Protein AF-A0A8J7DK68-F1 (afdb_monomer_lite)

Structure (mmCIF, N/CA/C/O backbone):
data_AF-A0A8J7DK68-F1
#
_entry.id   AF-A0A8J7DK68-F1
#
loop_
_atom_site.group_PDB
_atom_site.id
_atom_site.type_symbol
_atom_site.label_atom_id
_atom_site.label_alt_id
_atom_site.label_comp_id
_atom_site.label_asym_id
_atom_site.label_entity_id
_atom_site.label_seq_id
_atom_site.pdbx_PDB_ins_code
_atom_site.Cartn_x
_atom_site.Cartn_y
_atom_site.Cartn_z
_atom_site.occupancy
_atom_site.B_iso_or_equiv
_atom_site.auth_seq_id
_atom_site.auth_comp_id
_atom_site.auth_asym_id
_atom_site.auth_atom_id
_atom_site.pdbx_PDB_model_num
ATOM 1 N N . PRO A 1 1 ? -19.164 -8.210 -14.144 1.00 43.59 1 PRO A N 1
ATOM 2 C CA . PRO A 1 1 ? -18.831 -8.277 -15.588 1.00 43.59 1 PRO A CA 1
ATOM 3 C C . PRO A 1 1 ? -17.463 -7.632 -15.831 1.00 43.59 1 PRO A C 1
ATOM 5 O O . PRO A 1 1 ? -17.316 -6.435 -15.614 1.00 43.59 1 PRO A O 1
ATOM 8 N N . SER A 1 2 ? -16.445 -8.424 -16.171 1.00 49.12 2 SER A N 1
ATOM 9 C CA . SER A 1 2 ? -15.115 -7.897 -16.491 1.00 49.12 2 SER A CA 1
ATOM 10 C C . SER A 1 2 ? -15.199 -7.080 -17.779 1.00 49.12 2 SER A C 1
ATOM 12 O O . SER A 1 2 ? -15.399 -7.657 -18.850 1.00 49.12 2 SER A O 1
ATOM 14 N N . SER A 1 3 ? -15.079 -5.757 -17.671 1.00 56.91 3 SER A N 1
ATOM 15 C CA . SER A 1 3 ? -14.894 -4.896 -18.838 1.00 56.91 3 SER A CA 1
ATOM 16 C C . SER A 1 3 ? -13.635 -5.360 -19.582 1.00 56.91 3 SER A C 1
ATOM 18 O O . SER A 1 3 ? -12.598 -5.571 -18.939 1.00 56.91 3 SER A O 1
ATOM 20 N N . PRO A 1 4 ? -13.705 -5.627 -20.893 1.00 81.88 4 PRO A N 1
ATOM 21 C CA . PRO A 1 4 ? -12.584 -6.214 -21.603 1.00 81.88 4 PRO A CA 1
ATOM 22 C C . PRO A 1 4 ? -11.456 -5.185 -21.754 1.00 81.88 4 PRO A C 1
ATOM 24 O O . PRO A 1 4 ? -11.613 -4.162 -22.416 1.00 81.88 4 PRO A O 1
ATOM 27 N N . ALA A 1 5 ? -10.302 -5.473 -21.152 1.00 89.19 5 ALA A N 1
ATOM 28 C CA . ALA A 1 5 ? -9.074 -4.705 -21.326 1.00 89.19 5 ALA A CA 1
ATOM 29 C C . ALA A 1 5 ? -8.151 -5.407 -22.329 1.00 89.19 5 ALA A C 1
ATOM 31 O O . ALA A 1 5 ? -7.953 -6.622 -22.260 1.00 89.19 5 ALA A O 1
ATOM 32 N N . TYR A 1 6 ? -7.553 -4.643 -23.241 1.00 93.31 6 TYR A N 1
ATOM 33 C CA . TYR A 1 6 ? -6.714 -5.185 -24.311 1.00 93.31 6 TYR A CA 1
ATOM 34 C C . TYR A 1 6 ? -5.300 -4.628 -24.215 1.00 93.31 6 TYR A C 1
ATOM 36 O O . TYR A 1 6 ? -5.113 -3.415 -24.182 1.00 93.31 6 TYR A O 1
ATOM 44 N N . TRP A 1 7 ? -4.289 -5.492 -24.206 1.00 95.75 7 TRP A N 1
ATOM 45 C CA . TRP A 1 7 ? -2.916 -5.038 -24.406 1.00 95.75 7 TRP A CA 1
ATOM 46 C C . TRP A 1 7 ? -2.689 -4.750 -25.891 1.00 95.75 7 TRP A C 1
ATOM 48 O O . TRP A 1 7 ? -2.901 -5.624 -26.730 1.00 95.75 7 TRP A O 1
ATOM 58 N N . LEU A 1 8 ? -2.239 -3.539 -26.206 1.00 96.06 8 LEU A N 1
ATOM 59 C CA . LEU A 1 8 ? -1.825 -3.131 -27.542 1.00 96.06 8 LEU A CA 1
ATOM 60 C C . LEU A 1 8 ? -0.312 -2.911 -27.535 1.00 96.06 8 LEU A C 1
ATOM 62 O O . LEU A 1 8 ? 0.206 -2.166 -26.702 1.00 96.06 8 LEU A O 1
ATOM 66 N N . ASP A 1 9 ? 0.402 -3.547 -28.459 1.00 97.12 9 ASP A N 1
ATOM 67 C CA . ASP A 1 9 ? 1.822 -3.270 -28.668 1.00 97.12 9 ASP A CA 1
ATOM 68 C C . ASP A 1 9 ? 2.049 -1.875 -29.281 1.00 97.12 9 ASP A C 1
ATOM 70 O O . ASP A 1 9 ? 1.112 -1.114 -29.531 1.00 97.12 9 ASP A O 1
ATOM 74 N N . LYS A 1 10 ? 3.316 -1.517 -29.507 1.00 96.31 10 LYS A N 1
ATOM 75 C CA . LYS A 1 10 ? 3.713 -0.208 -30.034 1.00 96.31 10 LYS A CA 1
ATOM 76 C C . LYS A 1 10 ? 3.067 0.135 -31.377 1.00 96.31 10 LYS A C 1
ATOM 78 O O . LYS A 1 10 ? 2.729 1.300 -31.592 1.00 96.31 10 LYS A O 1
ATOM 83 N N . GLU A 1 11 ? 2.941 -0.820 -32.292 1.00 95.81 11 GLU A N 1
ATOM 84 C CA . GLU A 1 11 ? 2.366 -0.554 -33.612 1.00 95.81 11 GLU A CA 1
ATOM 85 C C . GLU A 1 11 ? 0.854 -0.392 -33.493 1.00 95.81 11 GLU A C 1
ATOM 87 O O . GLU A 1 11 ? 0.305 0.620 -33.939 1.00 95.81 11 GLU A O 1
ATOM 92 N N . ALA A 1 12 ? 0.200 -1.326 -32.801 1.00 96.00 12 ALA A N 1
ATOM 93 C CA . ALA A 1 12 ? -1.235 -1.302 -32.577 1.00 96.00 12 ALA A CA 1
ATOM 94 C C . ALA A 1 12 ? -1.668 -0.032 -31.833 1.00 96.00 12 ALA A C 1
ATOM 96 O O . ALA A 1 12 ? -2.555 0.683 -32.295 1.00 96.00 12 ALA A O 1
ATOM 97 N N . ILE A 1 13 ? -1.019 0.328 -30.721 1.00 94.62 13 ILE A N 1
ATOM 98 C CA . ILE A 1 13 ? -1.431 1.504 -29.945 1.00 94.62 13 ILE A CA 1
ATOM 99 C C . ILE A 1 13 ? -1.254 2.812 -30.727 1.00 94.62 13 ILE A C 1
ATOM 101 O O . ILE A 1 13 ? -2.081 3.711 -30.588 1.00 94.62 13 ILE A O 1
ATOM 105 N N . ASN A 1 14 ? -0.242 2.909 -31.598 1.00 92.62 14 ASN A N 1
ATOM 106 C CA . ASN A 1 14 ? -0.048 4.079 -32.460 1.00 92.62 14 ASN A CA 1
ATOM 107 C C . ASN A 1 14 ? -1.106 4.185 -33.566 1.00 92.62 14 ASN A C 1
ATOM 109 O O . ASN A 1 14 ? -1.452 5.298 -33.959 1.00 92.62 14 ASN A O 1
ATOM 113 N N . GLN A 1 15 ? -1.650 3.063 -34.050 1.00 92.06 15 GLN A N 1
ATOM 114 C CA . GLN A 1 15 ? -2.803 3.086 -34.959 1.00 92.06 15 GLN A CA 1
ATOM 115 C C . GLN A 1 15 ? -4.057 3.606 -34.250 1.00 92.06 15 GLN A C 1
ATOM 117 O O . GLN A 1 15 ? -4.839 4.355 -34.833 1.00 92.06 15 GLN A O 1
ATOM 122 N N . TYR A 1 16 ? -4.236 3.248 -32.976 1.00 90.25 16 TYR A N 1
ATOM 123 C CA . TYR A 1 16 ? -5.342 3.756 -32.173 1.00 90.25 16 TYR A CA 1
ATOM 124 C C . TYR A 1 16 ? -5.161 5.241 -31.858 1.00 90.25 16 TYR A C 1
ATOM 126 O O . TYR A 1 16 ? -6.095 6.023 -32.051 1.00 90.25 16 TYR A O 1
ATOM 134 N N . GLN A 1 17 ? -4.002 5.636 -31.342 1.00 92.75 17 GLN A N 1
ATOM 135 C CA . GLN A 1 17 ? -3.684 7.009 -30.974 1.00 92.75 17 GLN A CA 1
ATOM 136 C C . GLN A 1 17 ? -2.308 7.380 -31.539 1.00 92.75 17 GLN A C 1
ATOM 138 O O . GLN A 1 17 ? -1.290 7.041 -30.937 1.00 92.75 17 GLN A O 1
ATOM 143 N N . PRO A 1 18 ? -2.250 8.101 -32.668 1.00 92.00 18 PRO A N 1
ATOM 144 C CA . PRO A 1 18 ? -0.983 8.537 -33.234 1.00 92.00 18 PRO A CA 1
ATOM 145 C C . PRO A 1 18 ? -0.343 9.647 -32.392 1.00 92.00 18 PRO A C 1
ATOM 147 O O . PRO A 1 18 ? -1.011 10.340 -31.619 1.00 92.00 18 PRO A O 1
ATOM 150 N N . GLY A 1 19 ? 0.962 9.848 -32.584 1.00 92.00 19 GLY A N 1
ATOM 151 C CA . GLY A 1 19 ? 1.720 10.944 -31.969 1.00 92.00 19 GLY A CA 1
ATOM 152 C C . GLY A 1 19 ? 2.238 10.663 -30.557 1.00 92.00 19 GLY A C 1
ATOM 153 O O . GLY A 1 19 ? 2.741 11.585 -29.915 1.00 92.00 19 GLY A O 1
ATOM 154 N N . LEU A 1 20 ? 2.137 9.418 -30.083 1.00 95.56 20 LEU A N 1
ATOM 155 C CA . LEU A 1 20 ? 2.734 8.983 -28.821 1.00 95.56 20 LEU A CA 1
ATOM 156 C C . LEU A 1 20 ? 4.267 9.071 -28.871 1.00 95.56 20 LEU A C 1
ATOM 158 O O . LEU A 1 20 ? 4.888 9.001 -29.934 1.00 95.56 20 LEU A O 1
ATOM 162 N N . GLY A 1 21 ? 4.884 9.241 -27.703 1.00 95.56 21 GLY A N 1
ATOM 163 C CA . GLY A 1 21 ? 6.336 9.322 -27.563 1.00 95.56 21 GLY A CA 1
ATOM 164 C C . GLY A 1 21 ? 7.064 8.068 -28.050 1.00 95.56 21 GLY A C 1
ATOM 165 O O . GLY A 1 21 ? 6.555 6.954 -27.960 1.00 95.56 21 GLY A O 1
ATOM 166 N N . ALA A 1 22 ? 8.301 8.236 -28.524 1.00 94.44 22 ALA A N 1
ATOM 167 C CA . ALA A 1 22 ? 9.099 7.142 -29.088 1.00 94.44 22 ALA A CA 1
ATOM 168 C C . ALA A 1 22 ? 9.368 5.993 -28.094 1.00 94.44 22 ALA A C 1
ATOM 170 O O . ALA A 1 22 ? 9.561 4.847 -28.508 1.00 94.44 22 ALA A O 1
ATOM 171 N N . GLU A 1 23 ? 9.362 6.305 -26.799 1.00 94.38 23 GLU A N 1
ATOM 172 C CA . GLU A 1 23 ? 9.583 5.361 -25.702 1.00 94.38 23 GLU A CA 1
ATOM 173 C C . GLU A 1 23 ? 8.332 4.564 -25.316 1.00 94.38 23 GLU A C 1
ATOM 175 O O . GLU A 1 23 ? 8.422 3.617 -24.537 1.00 94.38 23 GLU A O 1
ATOM 180 N N . VAL A 1 24 ? 7.162 4.910 -25.861 1.00 95.50 24 VAL A N 1
ATOM 181 C CA . VAL A 1 24 ? 5.949 4.117 -25.662 1.00 95.50 24 VAL A CA 1
ATOM 182 C C . VAL A 1 24 ? 6.103 2.800 -26.423 1.00 95.50 24 VAL A C 1
ATOM 184 O O . VAL A 1 24 ? 6.187 2.779 -27.652 1.00 95.50 24 VAL A O 1
ATOM 187 N N . VAL A 1 25 ? 6.165 1.694 -25.678 1.00 95.88 25 VAL A N 1
ATOM 188 C CA . VAL A 1 25 ? 6.327 0.326 -26.213 1.00 95.88 25 VAL A CA 1
ATOM 189 C C . VAL A 1 25 ? 5.003 -0.427 -26.384 1.00 95.88 25 VAL A C 1
ATOM 191 O O . VAL A 1 25 ? 4.981 -1.508 -26.965 1.00 95.88 25 VAL A O 1
ATOM 194 N N . GLY A 1 26 ? 3.912 0.132 -25.866 1.00 96.06 26 GLY A N 1
ATOM 195 C CA . GLY A 1 26 ? 2.577 -0.460 -25.838 1.00 96.06 26 GLY A CA 1
ATOM 196 C C . GLY A 1 26 ? 1.740 0.147 -24.712 1.00 96.06 26 GLY A C 1
ATOM 197 O O . GLY A 1 26 ? 2.215 1.028 -23.988 1.00 96.06 26 GLY A O 1
ATOM 198 N N . GLY A 1 27 ? 0.508 -0.320 -24.549 1.00 95.12 27 GLY A N 1
ATOM 199 C CA . GLY A 1 27 ? -0.370 0.114 -23.467 1.00 95.12 27 GLY A CA 1
ATOM 200 C C . GLY A 1 27 ? -1.660 -0.693 -23.375 1.00 95.12 27 GLY A C 1
ATOM 201 O O . GLY A 1 27 ? -2.063 -1.374 -24.316 1.00 95.12 27 GLY A O 1
ATOM 202 N N . TRP A 1 28 ? -2.306 -0.605 -22.214 1.00 95.69 28 TRP A N 1
ATOM 203 C CA . TRP A 1 28 ? -3.619 -1.196 -21.984 1.00 95.69 28 TRP A CA 1
ATOM 204 C C . TRP A 1 28 ? -4.718 -0.274 -22.502 1.00 95.69 28 TRP A C 1
ATOM 206 O O . TRP A 1 28 ? -4.750 0.917 -22.193 1.00 95.69 28 TRP A O 1
ATOM 216 N N . TRP A 1 29 ? -5.616 -0.848 -23.288 1.00 93.00 29 TRP A N 1
ATOM 217 C CA . TRP A 1 29 ? -6.762 -0.197 -23.887 1.00 93.00 29 TRP A CA 1
ATOM 218 C C . TRP A 1 29 ? -8.044 -0.627 -23.171 1.00 93.00 29 TRP A C 1
ATOM 220 O O . TRP A 1 29 ? -8.373 -1.815 -23.147 1.00 93.00 29 TRP A O 1
ATOM 230 N N . TYR A 1 30 ? -8.763 0.356 -22.626 1.00 92.94 30 TYR A N 1
ATOM 231 C CA . TYR A 1 30 ? -10.041 0.194 -21.933 1.00 92.94 30 TYR A CA 1
ATOM 232 C C . TYR A 1 30 ? -11.127 0.897 -22.764 1.00 92.94 30 TYR A C 1
ATOM 234 O O . TYR A 1 30 ? -11.250 2.119 -22.696 1.00 92.94 30 TYR A O 1
ATOM 242 N N . PRO A 1 31 ? -11.870 0.175 -23.622 1.00 89.62 31 PRO A N 1
ATOM 243 C CA . PRO A 1 31 ? -12.812 0.792 -24.558 1.00 89.62 31 PRO A CA 1
ATOM 244 C C . PRO A 1 31 ? -14.051 1.391 -23.891 1.00 89.62 31 PRO A C 1
ATOM 246 O O . PRO A 1 31 ? -14.680 2.266 -24.479 1.00 89.62 31 PRO A O 1
ATOM 249 N N . GLU A 1 32 ? -14.412 0.903 -22.705 1.00 90.69 32 GLU A N 1
ATOM 250 C CA . GLU A 1 32 ? -15.593 1.351 -21.961 1.00 90.69 32 GLU A CA 1
ATOM 251 C C . GLU A 1 32 ? -15.288 2.528 -21.023 1.00 90.69 32 GLU A C 1
ATOM 253 O O . GLU A 1 32 ? -16.213 3.159 -20.510 1.00 90.69 32 GLU A O 1
ATOM 258 N N . ASP A 1 33 ? -14.008 2.858 -20.829 1.00 90.06 33 ASP A N 1
ATOM 259 C CA . ASP A 1 33 ? -13.609 3.985 -19.996 1.00 90.06 33 ASP A CA 1
ATOM 260 C C . ASP A 1 33 ? -14.041 5.308 -20.633 1.00 90.06 33 ASP A C 1
ATOM 262 O O . ASP A 1 33 ? -13.829 5.585 -21.819 1.00 90.06 33 ASP A O 1
ATOM 266 N N . ALA A 1 34 ? -14.607 6.171 -19.796 1.00 89.38 34 ALA A N 1
ATOM 267 C CA . ALA A 1 34 ? -15.090 7.479 -20.192 1.00 89.38 34 ALA A CA 1
ATOM 268 C C . ALA A 1 34 ? -14.636 8.558 -19.205 1.00 89.38 34 ALA A C 1
ATOM 270 O O . ALA A 1 34 ? -14.117 8.298 -18.122 1.00 89.38 34 ALA A O 1
ATOM 271 N N . GLN A 1 35 ? -14.858 9.808 -19.594 1.00 91.25 35 GLN A N 1
ATOM 272 C CA . GLN A 1 35 ? -14.612 10.974 -18.757 1.00 91.25 35 GLN A CA 1
ATOM 273 C C . GLN A 1 35 ? -15.786 11.938 -18.829 1.00 91.25 35 GLN A C 1
ATOM 275 O O . GLN A 1 35 ? -16.488 12.026 -19.837 1.00 91.25 35 GLN A O 1
ATOM 280 N N . VAL A 1 36 ? -15.912 12.735 -17.777 1.00 92.88 36 VAL A N 1
ATOM 281 C CA . VAL A 1 36 ? -16.790 13.901 -17.723 1.00 92.88 36 VAL A CA 1
ATOM 282 C C . VAL A 1 36 ? -15.957 15.157 -17.499 1.00 92.88 36 VAL A C 1
ATOM 284 O O . VAL A 1 36 ? -14.858 15.110 -16.931 1.00 92.88 36 VAL A O 1
ATOM 287 N N . ASP A 1 37 ? -16.459 16.296 -17.964 1.00 92.94 37 ASP A N 1
ATOM 288 C CA . ASP A 1 37 ? -15.932 17.585 -17.531 1.00 92.94 37 ASP A CA 1
ATOM 289 C C . ASP A 1 37 ? -16.456 17.870 -16.126 1.00 92.94 37 ASP A C 1
ATOM 291 O O . ASP A 1 37 ? -17.641 18.110 -15.926 1.00 92.94 37 ASP A O 1
ATOM 295 N N . ASN A 1 38 ? -15.566 17.799 -15.141 1.00 91.75 38 ASN A N 1
ATOM 296 C CA . ASN A 1 38 ? -15.911 17.962 -13.739 1.00 91.75 38 ASN A CA 1
ATOM 297 C C . ASN A 1 38 ? -16.289 19.409 -13.386 1.00 91.75 38 ASN A C 1
ATOM 299 O O . ASN A 1 38 ? -17.126 19.596 -12.507 1.00 91.75 38 ASN A O 1
ATOM 303 N N . LYS A 1 39 ? -15.714 20.419 -14.063 1.00 90.50 39 LYS A N 1
ATOM 304 C CA . LYS A 1 39 ? -16.086 21.828 -13.848 1.00 90.50 39 LYS A CA 1
ATOM 305 C C . LYS A 1 39 ? -17.508 22.058 -14.372 1.00 90.50 39 LYS A C 1
ATOM 307 O O . LYS A 1 39 ? -18.342 22.593 -13.646 1.00 90.50 39 LYS A O 1
ATOM 312 N N . ALA A 1 40 ? -17.803 21.576 -15.581 1.00 93.56 40 ALA A N 1
ATOM 313 C CA . ALA A 1 40 ? -19.145 21.676 -16.159 1.00 93.56 40 ALA A CA 1
ATOM 314 C C . ALA A 1 40 ? -20.181 20.845 -15.380 1.00 93.56 40 ALA A C 1
ATOM 316 O O . ALA A 1 40 ? -21.282 21.322 -15.124 1.00 93.56 40 ALA A O 1
ATOM 317 N N . LEU A 1 41 ? -19.825 19.628 -14.951 1.00 94.94 41 LEU A N 1
ATOM 318 C CA . LEU A 1 41 ? -20.700 18.780 -14.138 1.00 94.94 41 LEU A CA 1
ATOM 319 C C . LEU A 1 41 ? -21.095 19.475 -12.830 1.00 94.94 41 LEU A C 1
ATOM 321 O O . LEU A 1 41 ? -22.272 19.486 -12.491 1.00 94.94 41 LEU A O 1
ATOM 325 N N . ALA A 1 42 ? -20.140 20.082 -12.118 1.00 93.69 42 ALA A N 1
ATOM 326 C CA . ALA A 1 42 ? -20.427 20.800 -10.877 1.00 93.69 42 ALA A CA 1
ATOM 327 C C . ALA A 1 42 ? -21.377 21.989 -11.099 1.00 93.69 42 ALA A C 1
ATOM 329 O O . ALA A 1 42 ? -22.319 22.165 -10.331 1.00 93.69 42 ALA A O 1
ATOM 330 N N . GLN A 1 43 ? -21.176 22.763 -12.171 1.00 95.00 43 GLN A N 1
ATOM 331 C CA . GLN A 1 43 ? -22.069 23.870 -12.538 1.00 95.00 43 GLN A CA 1
ATOM 332 C C . GLN A 1 43 ? -23.487 23.382 -12.850 1.00 95.00 43 GLN A C 1
ATOM 334 O O . GLN A 1 43 ? -24.458 23.949 -12.360 1.00 95.00 43 GLN A O 1
ATOM 339 N N . VAL A 1 44 ? -23.617 22.300 -13.622 1.00 96.00 44 VAL A N 1
ATOM 340 C CA . VAL A 1 44 ? -24.926 21.721 -13.952 1.00 96.00 44 VAL A CA 1
ATOM 341 C C . VAL A 1 44 ? -25.623 21.184 -12.704 1.00 96.00 44 VAL A C 1
ATOM 343 O O . VAL A 1 44 ? -26.820 21.403 -12.548 1.00 96.00 44 VAL A O 1
ATOM 346 N N . LEU A 1 45 ? -24.896 20.523 -11.798 1.00 95.69 45 LEU A N 1
ATOM 347 C CA . LEU A 1 45 ? -25.455 20.045 -10.530 1.00 95.69 45 LEU A CA 1
ATOM 348 C C . LEU A 1 45 ? -25.930 21.200 -9.641 1.00 95.69 45 LEU A C 1
ATOM 350 O O . LEU A 1 45 ? -26.993 21.087 -9.038 1.00 95.69 45 LEU A O 1
ATOM 354 N N . TRP A 1 46 ? -25.188 22.311 -9.603 1.00 95.00 46 TRP A N 1
ATOM 355 C CA . TRP A 1 46 ? -25.591 23.528 -8.894 1.00 95.00 46 TRP A CA 1
ATOM 356 C C . TRP A 1 46 ? -26.922 24.064 -9.430 1.00 95.00 46 TRP A C 1
ATOM 358 O O . TRP A 1 46 ? -27.897 24.164 -8.688 1.00 95.00 46 TRP A O 1
ATOM 368 N N . THR A 1 47 ? -27.001 24.314 -10.740 1.00 96.44 47 THR A N 1
ATOM 369 C CA . THR A 1 47 ? -28.226 24.812 -11.383 1.00 96.44 47 THR A CA 1
ATOM 370 C C . THR A 1 47 ? -29.396 23.839 -11.232 1.00 96.44 47 THR A C 1
ATOM 372 O O . THR A 1 47 ? -30.528 24.260 -10.999 1.00 96.44 47 THR A O 1
ATOM 375 N N . ALA A 1 48 ? -29.148 22.531 -11.342 1.00 97.25 48 ALA A N 1
ATOM 376 C CA . ALA A 1 48 ? -30.181 21.519 -11.157 1.00 97.25 48 ALA A CA 1
ATOM 377 C C . ALA A 1 48 ? -30.738 21.540 -9.726 1.00 97.25 48 ALA A C 1
ATOM 379 O O . ALA A 1 48 ? -31.957 21.510 -9.559 1.00 97.25 48 ALA A O 1
ATOM 380 N N . ALA A 1 49 ? -29.874 21.652 -8.712 1.00 96.62 49 ALA A N 1
ATOM 381 C CA . ALA A 1 49 ? -30.284 21.742 -7.314 1.00 96.62 49 ALA A CA 1
ATOM 382 C C . ALA A 1 49 ? -31.140 22.995 -7.046 1.00 96.62 49 ALA A C 1
ATOM 384 O O . ALA A 1 49 ? -32.212 22.886 -6.449 1.00 96.62 49 ALA A O 1
ATOM 385 N N . GLU A 1 50 ? -30.740 24.163 -7.555 1.00 96.56 50 GLU A N 1
ATOM 386 C CA . GLU A 1 50 ? -31.542 25.395 -7.443 1.00 96.56 50 GLU A CA 1
ATOM 387 C C . GLU A 1 50 ? -32.907 25.251 -8.127 1.00 96.56 50 GLU A C 1
ATOM 389 O O . GLU A 1 50 ? -33.927 25.663 -7.576 1.00 96.56 50 GLU A O 1
ATOM 394 N N . SER A 1 51 ? -32.953 24.615 -9.304 1.00 97.62 51 SER A N 1
ATOM 395 C CA . SER A 1 51 ? -34.195 24.450 -10.073 1.00 97.62 51 SER A CA 1
ATOM 396 C C . SER A 1 51 ? -35.257 23.602 -9.364 1.00 97.62 51 SER A C 1
ATOM 398 O O . SER A 1 51 ? -36.447 23.760 -9.638 1.00 97.62 51 SER A O 1
ATOM 400 N N . ILE A 1 52 ? -34.839 22.736 -8.435 1.00 97.50 52 ILE A N 1
ATOM 401 C CA . ILE A 1 52 ? -35.730 21.920 -7.599 1.00 97.50 52 ILE A CA 1
ATOM 402 C C . ILE A 1 52 ? -35.931 22.513 -6.193 1.00 97.50 52 ILE A C 1
ATOM 404 O O . ILE A 1 52 ? -36.524 21.864 -5.333 1.00 97.50 52 ILE A O 1
ATOM 408 N N . GLY A 1 53 ? -35.466 23.745 -5.958 1.00 97.31 53 GLY A N 1
ATOM 409 C CA . GLY A 1 53 ? -35.699 24.496 -4.724 1.00 97.31 53 GLY A CA 1
ATOM 410 C C . GLY A 1 53 ? -34.675 24.273 -3.609 1.00 97.31 53 GLY A C 1
ATOM 411 O O . GLY A 1 53 ? -34.961 24.621 -2.463 1.00 97.31 53 GLY A O 1
ATOM 412 N N . VAL A 1 54 ? -33.496 23.709 -3.897 1.00 97.38 54 VAL A N 1
ATOM 413 C CA . VAL A 1 54 ? -32.404 23.637 -2.912 1.00 97.38 54 VAL A CA 1
ATOM 414 C C . VAL A 1 54 ? -31.802 25.030 -2.719 1.00 97.38 54 VAL A C 1
ATOM 416 O O . VAL A 1 54 ? -31.348 25.657 -3.673 1.00 97.38 54 VAL A O 1
ATOM 419 N N . GLU A 1 55 ? -31.768 25.506 -1.473 1.00 96.25 55 GLU A N 1
ATOM 420 C CA . GLU A 1 55 ? -31.096 26.756 -1.110 1.00 96.25 55 GLU A CA 1
ATOM 421 C C . GLU A 1 55 ? -29.579 26.525 -1.023 1.00 96.25 55 GLU A C 1
ATOM 423 O O . GLU A 1 55 ? -29.094 25.838 -0.121 1.00 96.25 55 GLU A O 1
ATOM 428 N N . LEU A 1 56 ? -28.824 27.106 -1.955 1.00 94.88 56 LEU A N 1
ATOM 429 C CA . LEU A 1 56 ? -27.363 27.054 -1.967 1.00 94.88 56 LEU A CA 1
ATOM 430 C C . LEU A 1 56 ? -26.793 28.347 -1.374 1.00 94.88 56 LEU A C 1
ATOM 432 O O . LEU A 1 56 ? -27.197 29.443 -1.755 1.00 94.88 56 LEU A O 1
ATOM 436 N N . LYS A 1 57 ? -25.866 28.218 -0.418 1.00 94.19 57 LYS A N 1
ATOM 437 C CA . LYS A 1 57 ? -25.249 29.349 0.295 1.00 94.19 57 LYS A CA 1
ATOM 438 C C . LYS A 1 57 ? -23.740 29.330 0.111 1.00 94.19 57 LYS A C 1
ATOM 440 O O . LYS A 1 57 ? -23.054 28.531 0.748 1.00 94.19 57 LYS A O 1
ATOM 445 N N . ASP A 1 58 ? -23.225 30.198 -0.748 1.00 93.69 58 ASP A N 1
ATOM 446 C CA . ASP A 1 58 ? -21.793 30.443 -0.894 1.00 93.69 58 ASP A CA 1
ATOM 447 C C . ASP A 1 58 ? -21.296 31.498 0.111 1.00 93.69 58 ASP A C 1
ATOM 449 O O . ASP A 1 58 ? -22.073 32.210 0.744 1.00 93.69 58 ASP A O 1
ATOM 453 N N . GLY A 1 59 ? -19.981 31.541 0.344 1.00 95.19 59 GLY A N 1
ATOM 454 C CA . GLY A 1 59 ? -19.375 32.429 1.348 1.00 95.19 59 GLY A CA 1
ATOM 455 C C . GLY A 1 59 ? -19.699 32.078 2.810 1.00 95.19 59 GLY A C 1
ATOM 456 O O . GLY A 1 59 ? -19.239 32.774 3.720 1.00 95.19 59 GLY A O 1
ATOM 457 N N . ILE A 1 60 ? -20.456 30.999 3.046 1.00 97.12 60 ILE A N 1
ATOM 458 C CA . ILE A 1 60 ? -20.810 30.502 4.375 1.00 97.12 60 ILE A CA 1
ATOM 459 C C . ILE A 1 60 ? -19.889 29.347 4.762 1.00 97.12 60 ILE A C 1
ATOM 461 O O . ILE A 1 60 ? -19.966 28.252 4.205 1.00 97.12 60 ILE A O 1
ATOM 465 N N . THR A 1 61 ? -19.036 29.583 5.753 1.00 97.31 61 THR A N 1
ATOM 466 C CA . THR A 1 61 ? -18.129 28.571 6.299 1.00 97.31 61 THR A CA 1
ATOM 467 C C . THR A 1 61 ? -18.756 27.961 7.540 1.00 97.31 61 THR A C 1
ATOM 469 O O . THR A 1 61 ? -19.074 28.678 8.486 1.00 97.31 61 THR A O 1
ATOM 472 N N . VAL A 1 62 ? -18.920 26.637 7.549 1.00 97.19 62 VAL A N 1
ATOM 473 C CA . VAL A 1 62 ? -19.252 25.893 8.769 1.00 97.19 62 VAL A CA 1
ATOM 474 C C . VAL A 1 62 ? -17.995 25.806 9.629 1.00 97.19 62 VAL A C 1
ATOM 476 O O . VAL A 1 62 ? -16.956 25.368 9.150 1.00 97.19 62 VAL A O 1
ATOM 479 N N . GLU A 1 63 ? -18.097 26.219 10.887 1.00 95.81 63 GLU A N 1
ATOM 480 C CA . GLU A 1 63 ? -16.984 26.275 11.847 1.00 95.81 63 GLU A CA 1
ATOM 481 C C . GLU A 1 63 ? -17.097 25.178 12.918 1.00 95.81 63 GLU A C 1
ATOM 483 O O . GLU A 1 63 ? -16.124 24.862 13.596 1.00 95.81 63 GLU A O 1
ATOM 488 N N . GLY A 1 64 ? -18.281 24.577 13.080 1.00 94.75 64 GLY A N 1
ATOM 489 C CA . GLY A 1 64 ? -18.486 23.481 14.022 1.00 94.75 64 GLY A CA 1
ATOM 490 C C . GLY A 1 64 ? -19.941 23.046 14.181 1.00 94.75 64 GLY A C 1
ATOM 491 O O . GLY A 1 64 ? -20.867 23.632 13.615 1.00 94.75 64 GLY A O 1
ATOM 492 N N . PHE A 1 65 ? -20.142 22.008 14.991 1.00 96.06 65 PHE A N 1
ATOM 493 C CA . PHE A 1 65 ? -21.456 21.445 15.308 1.00 96.06 65 PHE A CA 1
ATOM 494 C C . PHE A 1 65 ? -21.891 21.814 16.728 1.00 96.06 65 PHE A C 1
ATOM 496 O O . PHE A 1 65 ? -21.135 21.632 17.682 1.00 96.06 65 PHE A O 1
ATOM 503 N N . LEU A 1 66 ? -23.143 22.240 16.885 1.00 95.81 66 LEU A N 1
ATOM 504 C CA . LEU A 1 66 ? -23.807 22.331 18.182 1.00 95.81 66 LEU A CA 1
ATOM 505 C C . LEU A 1 66 ? -24.474 20.984 18.467 1.00 95.81 66 LEU A C 1
ATOM 507 O O . LEU A 1 66 ? -25.369 20.574 17.728 1.00 95.81 66 LEU A O 1
ATOM 511 N N . GLN A 1 67 ? -24.034 20.290 19.517 1.00 93.88 67 GLN A N 1
ATOM 512 C CA . GLN A 1 67 ? -24.495 18.937 19.840 1.00 93.88 67 GLN A CA 1
ATOM 513 C C . GLN A 1 67 ? -25.229 18.898 21.182 1.00 93.88 67 GLN A C 1
ATOM 515 O O . GLN A 1 67 ? -24.784 19.491 22.165 1.00 93.88 67 GLN A O 1
ATOM 520 N N . GLN A 1 68 ? -26.328 18.150 21.238 1.00 92.50 68 GLN A N 1
ATOM 521 C CA . GLN A 1 68 ? -27.081 17.878 22.459 1.00 92.50 68 GLN A CA 1
ATOM 522 C C . GLN A 1 68 ? -27.591 16.434 22.424 1.00 92.50 68 GLN A C 1
ATOM 524 O O . GLN A 1 68 ? -28.204 16.019 21.449 1.00 92.50 68 GLN A O 1
ATOM 529 N N . GLN A 1 69 ? -27.319 15.660 23.482 1.00 90.75 69 GLN A N 1
ATOM 530 C CA . GLN A 1 69 ? -27.819 14.282 23.649 1.00 90.75 69 GLN A CA 1
ATOM 531 C C . GLN A 1 69 ? -27.577 13.354 22.434 1.00 90.75 69 GLN A C 1
ATOM 533 O O . GLN A 1 69 ? -28.422 12.533 22.093 1.00 90.75 69 GLN A O 1
ATOM 538 N N . GLY A 1 70 ? -26.419 13.467 21.773 1.00 90.38 70 GLY A N 1
ATOM 539 C CA . GLY A 1 70 ? -26.089 12.628 20.610 1.00 90.38 70 GLY A CA 1
ATOM 540 C C . GLY A 1 70 ? -26.771 13.051 19.302 1.00 90.38 70 GLY A C 1
ATOM 541 O O . GLY A 1 70 ? -26.799 12.275 18.350 1.00 90.38 70 GLY A O 1
ATOM 542 N N . GLN A 1 71 ? -27.299 14.273 19.232 1.00 96.00 71 GLN A N 1
ATOM 543 C CA . GLN A 1 71 ? -27.842 14.878 18.016 1.00 96.00 71 GLN A CA 1
ATOM 544 C C . GLN A 1 71 ? -27.195 16.236 17.748 1.00 96.00 71 GLN A C 1
ATOM 546 O O . GLN A 1 71 ? -26.817 16.956 18.675 1.00 96.00 71 GLN A O 1
ATOM 551 N N . VAL A 1 72 ? -27.085 16.599 16.474 1.00 97.44 72 VAL A N 1
ATOM 552 C CA . VAL A 1 72 ? -26.730 17.947 16.033 1.00 97.44 72 VAL A CA 1
ATOM 553 C C . VAL A 1 72 ? -27.993 18.808 16.080 1.00 97.44 72 VAL A C 1
ATOM 555 O O . VAL A 1 72 ? -28.969 18.517 15.395 1.00 97.44 72 VAL A O 1
ATOM 558 N N . VAL A 1 73 ? -27.979 19.873 16.881 1.00 97.38 73 VAL A N 1
ATOM 559 C CA . VAL A 1 73 ? -29.098 20.830 17.025 1.00 97.38 73 VAL A CA 1
ATOM 560 C C . VAL A 1 73 ? -28.884 22.123 16.226 1.00 97.38 73 VAL A C 1
ATOM 562 O O . VAL A 1 73 ? -29.755 22.994 16.178 1.00 97.38 73 VAL A O 1
ATOM 565 N N . GLY A 1 74 ? -27.708 22.267 15.614 1.00 97.44 74 GLY A N 1
ATOM 566 C CA . GLY A 1 74 ? -27.321 23.398 14.782 1.00 97.44 74 GLY A CA 1
ATOM 567 C C . GLY A 1 74 ? -25.906 23.235 14.231 1.00 97.44 74 GLY A C 1
ATOM 568 O O . GLY A 1 74 ? -25.070 22.578 14.850 1.00 97.44 74 GLY A O 1
ATOM 569 N N . VAL A 1 75 ? -25.618 23.865 13.095 1.00 97.50 75 VAL A N 1
ATOM 570 C CA . VAL A 1 75 ? -24.245 24.090 12.620 1.00 97.50 75 VAL A CA 1
ATOM 571 C C . VAL A 1 75 ? -23.885 25.552 12.840 1.00 97.50 75 VAL A C 1
ATOM 573 O O . VAL A 1 75 ? -24.649 26.447 12.472 1.00 97.50 75 VAL A O 1
ATOM 576 N N . GLN A 1 76 ? -22.747 25.787 13.487 1.00 97.75 76 GLN A N 1
ATOM 577 C CA . GLN A 1 76 ? -22.188 27.121 13.662 1.00 97.75 76 GLN A CA 1
ATOM 578 C C . GLN A 1 76 ? -21.510 27.532 12.357 1.00 97.75 76 GLN A C 1
ATOM 580 O O . GLN A 1 76 ? -20.718 26.767 11.807 1.00 97.75 76 GLN A O 1
ATOM 585 N N . THR A 1 77 ? -21.822 28.730 11.870 1.00 97.88 77 THR A N 1
ATOM 586 C CA . THR A 1 77 ? -21.196 29.304 10.675 1.00 97.88 77 THR A CA 1
ATOM 587 C C . THR A 1 77 ? -20.733 30.733 10.933 1.00 97.88 77 THR A C 1
ATOM 589 O O . THR A 1 77 ? -21.173 31.367 11.900 1.00 97.88 77 THR A O 1
ATOM 592 N N . ASN A 1 78 ? -19.929 31.275 10.019 1.00 97.12 78 ASN A N 1
ATOM 593 C CA . ASN A 1 78 ? -19.538 32.688 10.003 1.00 97.12 78 ASN A CA 1
ATOM 594 C C . ASN A 1 78 ? -20.718 33.669 9.801 1.00 97.12 78 ASN A C 1
ATOM 596 O O . ASN A 1 78 ? -20.552 34.869 10.007 1.00 97.12 78 ASN A O 1
ATOM 600 N N . ALA A 1 79 ? -21.907 33.186 9.420 1.00 96.50 79 ALA A N 1
ATOM 601 C CA . ALA A 1 79 ? -23.127 33.985 9.257 1.00 96.50 79 ALA A CA 1
ATOM 602 C C . ALA A 1 79 ? -24.232 33.631 10.272 1.00 96.50 79 ALA A C 1
ATOM 604 O O . ALA A 1 79 ? -25.394 33.996 10.090 1.00 96.50 79 ALA A O 1
ATOM 605 N N . GLY A 1 80 ? -23.881 32.926 11.352 1.00 96.69 80 GLY A N 1
ATOM 606 C CA . GLY A 1 80 ? -24.810 32.513 12.405 1.00 96.69 80 GLY A CA 1
ATOM 607 C C . GLY A 1 80 ? -25.125 31.017 12.390 1.00 96.69 80 GLY A C 1
ATOM 608 O O . GLY A 1 80 ? -24.473 30.222 11.716 1.00 96.69 80 GLY A O 1
ATOM 609 N N . VAL A 1 81 ? -26.111 30.610 13.189 1.00 97.88 81 VAL A N 1
ATOM 610 C CA . VAL A 1 81 ? -26.455 29.191 13.375 1.00 97.88 81 VAL A CA 1
ATOM 611 C C . VAL A 1 81 ? -27.521 28.760 12.374 1.00 97.88 81 VAL A C 1
ATOM 613 O O . VAL A 1 81 ? -28.609 29.337 12.346 1.00 97.88 81 VAL A O 1
ATOM 616 N N . ILE A 1 82 ? -27.250 27.691 11.623 1.00 97.25 82 ILE A N 1
ATOM 617 C CA . ILE A 1 82 ? -28.221 27.060 10.718 1.00 97.25 82 ILE A CA 1
ATOM 618 C C . ILE A 1 82 ? -28.748 25.769 11.352 1.00 97.25 82 ILE A C 1
ATOM 620 O O . ILE A 1 82 ? -27.990 24.960 11.893 1.00 97.25 82 ILE A O 1
ATOM 624 N N . ARG A 1 83 ? -30.068 25.571 11.294 1.00 97.75 83 ARG A N 1
ATOM 625 C CA . ARG A 1 83 ? -30.755 24.407 11.869 1.00 97.75 83 ARG A CA 1
ATOM 626 C C . ARG A 1 83 ? -31.413 23.571 10.780 1.00 97.75 83 ARG A C 1
ATOM 628 O O . ARG A 1 83 ? -32.021 24.125 9.871 1.00 97.75 83 ARG A O 1
ATOM 635 N N . ALA A 1 84 ? -31.308 22.257 10.909 1.00 96.69 84 ALA A N 1
ATOM 636 C CA . ALA A 1 84 ? -31.928 21.280 10.030 1.00 96.69 84 ALA A CA 1
ATOM 637 C C . ALA A 1 84 ? -32.335 20.046 10.844 1.00 96.69 84 ALA A C 1
ATOM 639 O O . ALA A 1 84 ? -31.820 19.821 11.939 1.00 96.69 84 ALA A O 1
ATOM 640 N N . ALA A 1 85 ? -33.255 19.245 10.306 1.00 95.69 85 ALA A N 1
ATOM 641 C CA . ALA A 1 85 ? -33.615 17.966 10.915 1.00 95.69 85 ALA A CA 1
ATOM 642 C C . ALA A 1 85 ? -32.473 16.943 10.792 1.00 95.69 85 ALA A C 1
ATOM 644 O O . ALA A 1 85 ? -32.223 16.184 11.726 1.00 95.69 85 ALA A O 1
ATOM 645 N N . HIS A 1 86 ? -31.755 16.966 9.665 1.00 96.94 86 HIS A N 1
ATOM 646 C CA . HIS A 1 86 ? -30.657 16.057 9.345 1.00 96.94 86 HIS A CA 1
ATOM 647 C C . HIS A 1 86 ? -29.507 16.809 8.675 1.00 96.94 86 HIS A C 1
ATOM 649 O O . HIS A 1 86 ? -29.731 17.798 7.975 1.00 96.94 86 HIS A O 1
ATOM 655 N N . TYR A 1 87 ? -28.285 16.325 8.872 1.00 97.81 87 TYR A N 1
ATOM 656 C CA . TYR A 1 87 ? -27.050 16.922 8.373 1.00 97.81 87 TYR A CA 1
ATOM 657 C C . TYR A 1 87 ? -26.219 15.892 7.604 1.00 97.81 87 TYR A C 1
ATOM 659 O O . TYR A 1 87 ? -26.193 14.712 7.952 1.00 97.81 87 TYR A O 1
ATOM 667 N N . VAL A 1 88 ? -25.488 16.346 6.583 1.00 97.94 88 VAL A N 1
ATOM 668 C CA . VAL A 1 88 ? -24.533 15.514 5.837 1.00 97.94 88 VAL A CA 1
ATOM 669 C C . VAL A 1 88 ? -23.169 16.199 5.823 1.00 97.94 88 VAL A C 1
ATOM 671 O O . VAL A 1 88 ? -23.041 17.327 5.350 1.00 97.94 88 VAL A O 1
ATOM 674 N N . LEU A 1 89 ? -22.137 15.524 6.334 1.00 98.06 89 LEU A N 1
ATOM 675 C CA . LEU A 1 89 ? -20.753 15.984 6.253 1.00 98.06 89 LEU A CA 1
ATOM 676 C C . LEU A 1 89 ? -20.135 15.538 4.921 1.00 98.06 89 LEU A C 1
ATOM 678 O O . LEU A 1 89 ? -19.691 14.397 4.785 1.00 98.06 89 LEU A O 1
ATOM 682 N N . ALA A 1 90 ? -20.079 16.466 3.964 1.00 97.56 90 ALA A N 1
ATOM 683 C CA . ALA A 1 90 ? -19.497 16.275 2.631 1.00 97.56 90 ALA A CA 1
ATOM 684 C C . ALA A 1 90 ? -18.377 17.293 2.319 1.00 97.56 90 ALA A C 1
ATOM 686 O O . ALA A 1 90 ? -18.184 17.703 1.179 1.00 97.56 90 ALA A O 1
ATOM 687 N N . SER A 1 91 ? -17.624 17.727 3.338 1.00 96.94 91 SER A N 1
ATOM 688 C CA . SER A 1 91 ? -16.612 18.797 3.228 1.00 96.94 91 SER A CA 1
ATOM 689 C C . SER A 1 91 ? -15.243 18.345 2.691 1.00 96.94 91 SER A C 1
ATOM 691 O O . SER A 1 91 ? -14.249 19.062 2.820 1.00 96.94 91 SER A O 1
ATOM 693 N N . GLY A 1 92 ? -15.163 17.158 2.087 1.00 97.38 92 GLY A N 1
ATOM 694 C CA . GLY A 1 92 ? -13.944 16.652 1.462 1.00 97.38 92 GLY A CA 1
ATOM 695 C C . GLY A 1 92 ? -12.734 16.697 2.400 1.00 97.38 92 GLY A C 1
ATOM 696 O O . GLY A 1 92 ? -12.757 16.148 3.497 1.00 97.38 92 GLY A O 1
ATOM 697 N N . ALA A 1 93 ? -11.646 17.333 1.957 1.00 97.38 93 ALA A N 1
ATOM 698 C CA . ALA A 1 93 ? -10.377 17.308 2.685 1.00 97.38 93 ALA A CA 1
ATOM 699 C C . ALA A 1 93 ? -10.452 18.042 4.035 1.00 97.38 93 ALA A C 1
ATOM 701 O O . ALA A 1 93 ? -9.667 17.746 4.930 1.00 97.38 93 ALA A O 1
ATOM 702 N N . TRP A 1 94 ? -11.421 18.951 4.189 1.00 97.62 94 TRP A N 1
ATOM 703 C CA . TRP A 1 94 ? -11.671 19.728 5.404 1.00 97.62 94 TRP A CA 1
ATOM 704 C C . TRP A 1 94 ? -12.538 18.986 6.426 1.00 97.62 94 TRP A C 1
ATOM 706 O O . TRP A 1 94 ? -12.840 19.523 7.486 1.00 97.62 94 TRP A O 1
ATOM 716 N N . SER A 1 95 ? -12.964 17.746 6.156 1.00 97.38 95 SER A N 1
ATOM 717 C CA . SER A 1 95 ? -13.825 17.008 7.090 1.00 97.38 95 SER A CA 1
ATOM 718 C C . SER A 1 95 ? -13.194 16.801 8.467 1.00 97.38 95 SER A C 1
ATOM 720 O O . SER A 1 95 ? -13.927 16.858 9.451 1.00 97.38 95 SER A O 1
ATOM 722 N N . ASN A 1 96 ? -11.865 16.660 8.549 1.00 94.69 96 ASN A N 1
ATOM 723 C CA . ASN A 1 96 ? -11.150 16.534 9.823 1.00 94.69 96 ASN A CA 1
ATOM 724 C C . ASN A 1 96 ? -11.193 17.809 10.693 1.00 94.69 96 ASN A C 1
ATOM 726 O O . ASN A 1 96 ? -11.017 17.734 11.905 1.00 94.69 96 ASN A O 1
ATOM 730 N N . GLU A 1 97 ? -11.432 18.983 10.099 1.00 93.44 97 GLU A N 1
ATOM 731 C CA . GLU A 1 97 ? -11.547 20.244 10.849 1.00 93.44 97 GLU A CA 1
ATOM 732 C C . GLU A 1 97 ? -12.884 20.348 11.598 1.00 93.44 97 GLU A C 1
ATOM 734 O O . GLU A 1 97 ? -12.968 21.020 12.622 1.00 93.44 97 GLU A O 1
ATOM 739 N N . LEU A 1 98 ? -13.920 19.651 11.117 1.00 93.88 98 LEU A N 1
ATOM 740 C CA . LEU A 1 98 ? -15.270 19.675 11.693 1.00 93.88 98 LEU A CA 1
ATOM 741 C C . LEU A 1 98 ? -15.559 18.478 12.603 1.00 93.88 98 LEU A C 1
ATOM 743 O O . LEU A 1 98 ? -16.334 18.577 13.555 1.00 93.88 98 LEU A O 1
ATOM 747 N N . LEU A 1 99 ? -14.972 17.328 12.285 1.00 92.06 99 LEU A N 1
ATOM 748 C CA . LEU A 1 99 ? -15.160 16.063 12.981 1.00 92.06 99 LEU A CA 1
ATOM 749 C C . LEU A 1 99 ? -13.830 15.306 12.927 1.00 92.06 99 LEU A C 1
ATOM 751 O O . LEU A 1 99 ? -13.248 15.296 11.851 1.00 92.06 99 LEU A O 1
ATOM 755 N N . PRO A 1 100 ? -13.349 14.642 13.996 1.00 91.00 100 PRO A N 1
ATOM 756 C CA . PRO A 1 100 ? -12.044 13.967 14.010 1.00 91.00 100 PRO A CA 1
ATOM 757 C C . PRO A 1 100 ? -12.041 12.682 13.159 1.00 91.00 100 PRO A C 1
ATOM 759 O O . PRO A 1 100 ? -11.926 11.564 13.661 1.00 91.00 100 PRO A O 1
ATOM 762 N N . LEU A 1 101 ? -12.219 12.843 11.852 1.00 94.19 101 LEU A N 1
ATOM 763 C CA . LEU A 1 101 ? -12.168 11.805 10.838 1.00 94.19 101 LEU A CA 1
ATOM 764 C C . LEU A 1 101 ? -10.760 11.759 10.250 1.00 94.19 101 LEU A C 1
ATOM 766 O O . LEU A 1 101 ? -10.171 12.810 10.009 1.00 94.19 101 LEU A O 1
ATOM 770 N N . PRO A 1 102 ? -10.225 10.576 9.914 1.00 94.00 102 PRO A N 1
ATOM 771 C CA . PRO A 1 102 ? -8.876 10.447 9.372 1.00 94.00 102 PRO A CA 1
ATOM 772 C C . PRO A 1 102 ? -8.797 10.863 7.890 1.00 94.00 102 PRO A C 1
ATOM 774 O O . PRO A 1 102 ? -8.176 10.184 7.086 1.00 94.00 102 PRO A O 1
ATOM 777 N N . VAL A 1 103 ? -9.422 11.974 7.501 1.00 96.31 103 VAL A N 1
ATOM 778 C CA . VAL A 1 103 ? -9.353 12.531 6.146 1.00 96.31 103 VAL A CA 1
ATOM 779 C C . VAL A 1 103 ? -8.283 13.617 6.114 1.00 96.31 103 VAL A C 1
ATOM 781 O O . VAL A 1 103 ? -8.308 14.544 6.921 1.00 96.31 103 VAL A O 1
ATOM 784 N N . ARG A 1 104 ? -7.337 13.512 5.181 1.00 95.88 104 ARG A N 1
ATOM 785 C CA . ARG A 1 104 ? -6.226 14.455 5.005 1.00 95.88 104 ARG A CA 1
ATOM 786 C C . ARG A 1 104 ? -6.168 14.970 3.564 1.00 95.88 104 ARG A C 1
ATOM 788 O O . ARG A 1 104 ? -6.514 14.232 2.637 1.00 95.88 104 ARG A O 1
ATOM 795 N N . PRO A 1 105 ? -5.720 16.214 3.336 1.00 97.62 105 PRO A N 1
ATOM 796 C CA . PRO A 1 105 ? -5.526 16.735 1.989 1.00 97.62 105 PRO A CA 1
ATOM 797 C C . PRO A 1 105 ? -4.315 16.084 1.309 1.00 97.62 105 PRO A C 1
ATOM 799 O O . PRO A 1 105 ? -3.190 16.180 1.793 1.00 97.62 105 PRO A O 1
ATOM 802 N N . ARG A 1 106 ? -4.522 15.504 0.125 1.00 97.50 106 ARG A N 1
ATOM 803 C CA . ARG A 1 106 ? -3.438 15.144 -0.799 1.00 97.50 106 ARG A CA 1
ATOM 804 C C . ARG A 1 106 ? -3.404 16.135 -1.953 1.00 97.50 106 ARG A C 1
ATOM 806 O O . ARG A 1 106 ? -4.281 16.104 -2.826 1.00 97.50 106 ARG A O 1
ATOM 813 N N . LYS A 1 107 ? -2.402 17.012 -1.969 1.00 98.19 107 LYS A N 1
ATOM 814 C CA . LYS A 1 107 ? -2.281 18.065 -2.980 1.00 98.19 107 LYS A CA 1
ATOM 815 C C . LYS A 1 107 ? -1.965 17.463 -4.350 1.00 98.19 107 LYS A C 1
ATOM 817 O O . LYS A 1 107 ? -1.151 16.549 -4.475 1.00 98.19 107 LYS A O 1
ATOM 822 N N . GLY A 1 108 ? -2.638 17.961 -5.381 1.00 98.00 108 GLY A N 1
ATOM 823 C CA . GLY A 1 108 ? -2.322 17.680 -6.775 1.00 98.00 108 GLY A CA 1
ATOM 824 C C . GLY A 1 108 ? -2.272 18.955 -7.590 1.00 98.00 108 GLY A C 1
ATOM 825 O O . GLY A 1 108 ? -3.272 19.660 -7.690 1.00 98.00 108 GLY A O 1
ATOM 826 N N . GLN A 1 109 ? -1.108 19.225 -8.164 1.00 98.50 109 GLN A N 1
ATOM 827 C CA . GLN A 1 109 ? -0.851 20.317 -9.092 1.00 98.50 109 GLN A CA 1
ATOM 828 C C . GLN A 1 109 ? -1.193 19.866 -10.509 1.00 98.50 109 GLN A C 1
ATOM 830 O O . GLN A 1 109 ? -1.014 18.695 -10.863 1.00 98.50 109 GLN A O 1
ATOM 835 N N . MET A 1 110 ? -1.724 20.786 -11.300 1.00 98.31 110 MET A N 1
ATOM 836 C CA . MET A 1 110 ? -2.264 20.539 -12.631 1.00 98.31 110 MET A CA 1
ATOM 837 C C . MET A 1 110 ? -2.003 21.744 -13.529 1.00 98.31 110 MET A C 1
ATOM 839 O O . MET A 1 110 ? -1.861 22.881 -13.069 1.00 98.31 110 MET A O 1
ATOM 843 N N . LEU A 1 111 ? -1.976 21.486 -14.829 1.00 98.50 111 LEU A N 1
ATOM 844 C CA . LEU A 1 111 ? -1.943 22.524 -15.845 1.00 98.50 111 LEU A CA 1
ATOM 845 C C . LEU A 1 111 ? -2.809 22.138 -17.035 1.00 98.50 111 LEU A C 1
ATOM 847 O O . LEU A 1 111 ? -3.171 20.972 -17.210 1.00 98.50 111 LEU A O 1
ATOM 851 N N . SER A 1 112 ? -3.115 23.109 -17.882 1.00 98.00 112 SER A N 1
ATOM 852 C CA . SER A 1 112 ? -3.740 22.843 -19.170 1.00 98.00 112 SER A CA 1
ATOM 853 C C . SER A 1 112 ? -3.027 23.578 -20.288 1.00 98.00 112 SER A C 1
ATOM 855 O O . SER A 1 112 ? -2.457 24.655 -20.104 1.00 98.00 112 SER A O 1
ATOM 857 N N . VAL A 1 113 ? -3.055 22.967 -21.464 1.00 98.00 113 VAL A N 1
ATOM 858 C CA . VAL A 1 113 ? -2.582 23.570 -22.711 1.00 98.00 113 VAL A CA 1
ATOM 859 C C . VAL A 1 113 ? -3.712 23.577 -23.729 1.00 98.00 113 VAL A C 1
ATOM 861 O O . VAL A 1 113 ? -4.693 22.845 -23.580 1.00 98.00 113 VAL A O 1
ATOM 864 N N . ARG A 1 114 ? -3.585 24.380 -24.783 1.00 97.06 114 ARG A N 1
ATOM 865 C CA . ARG A 1 114 ? -4.565 24.428 -25.874 1.00 97.06 114 ARG A CA 1
ATOM 866 C C . ARG A 1 114 ? -4.000 23.840 -27.152 1.00 97.06 114 ARG A C 1
ATOM 868 O O . ARG A 1 114 ? -2.918 24.226 -27.581 1.00 97.06 114 ARG A O 1
ATOM 875 N N . VAL A 1 115 ? -4.764 22.966 -27.799 1.00 96.56 115 VAL A N 1
ATOM 876 C CA . VAL A 1 115 ? -4.469 22.529 -29.167 1.00 96.56 115 VAL A CA 1
ATOM 877 C C . VAL A 1 115 ? -4.618 23.741 -30.101 1.00 96.56 115 VAL A C 1
ATOM 879 O O . VAL A 1 115 ? -5.725 24.280 -30.186 1.00 96.56 115 VAL A O 1
ATOM 882 N N . PRO A 1 116 ? -3.558 24.173 -30.812 1.00 94.56 116 PRO A N 1
ATOM 883 C CA . PRO A 1 116 ? -3.597 25.368 -31.651 1.00 94.56 116 PRO A CA 1
ATOM 884 C C . PRO A 1 116 ? -4.656 25.299 -32.749 1.00 94.56 116 PRO A C 1
ATOM 886 O O . PRO A 1 116 ? -4.869 24.231 -33.320 1.00 94.56 116 PRO A O 1
ATOM 889 N N . GLU A 1 117 ? -5.262 26.442 -33.089 1.00 92.69 117 GLU A N 1
ATOM 890 C CA . GLU A 1 117 ? -6.370 26.528 -34.057 1.00 92.69 117 GLU A CA 1
ATOM 891 C C . GLU A 1 117 ? -6.030 25.966 -35.443 1.00 92.69 117 GLU A C 1
ATOM 893 O O . GLU A 1 117 ? -6.886 25.374 -36.094 1.00 92.69 117 GLU A O 1
ATOM 898 N N . PHE A 1 118 ? -4.766 26.085 -35.861 1.00 90.38 118 PHE A N 1
ATOM 899 C CA . PHE A 1 118 ? -4.288 25.582 -37.151 1.00 90.38 118 PHE A CA 1
ATOM 900 C C . PHE A 1 118 ? -4.273 24.049 -37.255 1.00 90.38 118 PHE A C 1
ATOM 902 O O . PHE A 1 118 ? -4.102 23.523 -38.353 1.00 90.38 118 PHE A O 1
ATOM 909 N N . VAL A 1 119 ? -4.416 23.318 -36.143 1.00 88.88 119 VAL A N 1
ATOM 910 C CA . VAL A 1 119 ? -4.568 21.859 -36.165 1.00 88.88 119 VAL A CA 1
ATOM 911 C C . VAL A 1 119 ? -6.037 21.546 -36.500 1.00 88.88 119 VAL A C 1
ATOM 913 O O . VAL A 1 119 ? -6.910 21.892 -35.706 1.00 88.88 119 VAL A O 1
ATOM 916 N N . PRO A 1 120 ? -6.349 20.928 -37.653 1.00 81.44 120 PRO A N 1
ATOM 917 C CA . PRO A 1 120 ? -7.730 20.815 -38.133 1.00 81.44 120 PRO A CA 1
ATOM 918 C C . PRO A 1 120 ? -8.586 19.829 -37.324 1.00 81.44 120 PRO A C 1
ATOM 920 O O . PRO A 1 120 ? -9.780 20.052 -37.154 1.00 81.44 120 PRO A O 1
ATOM 923 N N . GLU A 1 121 ? -7.983 18.763 -36.790 1.00 86.19 121 GLU A N 1
ATOM 924 C CA . GLU A 1 121 ? -8.651 17.789 -35.920 1.00 86.19 121 GLU A CA 1
ATOM 925 C C . GLU A 1 121 ? -8.009 17.752 -34.534 1.00 86.19 121 GLU A C 1
ATOM 927 O O . GLU A 1 121 ? -6.796 17.910 -34.398 1.00 86.19 121 GLU A O 1
ATOM 932 N N . LEU A 1 122 ? -8.807 17.471 -33.498 1.00 88.94 122 LEU A N 1
ATOM 933 C CA . LEU A 1 122 ? -8.273 17.206 -32.163 1.00 88.94 122 LEU A CA 1
ATOM 934 C C . LEU A 1 122 ? -7.378 15.959 -32.215 1.00 88.94 122 LEU A C 1
ATOM 936 O O . LEU A 1 122 ? -7.875 14.859 -32.480 1.00 88.94 122 LEU A O 1
ATOM 940 N N . PRO A 1 123 ? -6.067 16.104 -31.963 1.00 85.88 123 PRO A N 1
ATOM 941 C CA . PRO A 1 123 ? -5.127 15.036 -32.255 1.00 85.88 123 PRO A CA 1
ATOM 942 C C . PRO A 1 123 ? -5.140 13.971 -31.154 1.00 85.88 123 PRO A C 1
ATOM 944 O O . PRO A 1 123 ? -4.876 12.803 -31.422 1.00 85.88 123 PRO A O 1
ATOM 947 N N . LEU A 1 124 ? -5.527 14.355 -29.932 1.00 89.94 124 LEU A N 1
ATOM 948 C CA . LEU A 1 124 ? -5.760 13.443 -28.825 1.00 89.94 124 LEU A CA 1
ATOM 949 C C . LEU A 1 124 ? -7.259 13.174 -28.688 1.00 89.94 124 LEU A C 1
ATOM 951 O O . LEU A 1 124 ? -8.018 14.047 -28.269 1.00 89.94 124 LEU A O 1
ATOM 955 N N . LYS A 1 125 ? -7.685 11.958 -29.040 1.00 82.88 125 LYS A N 1
ATOM 956 C CA . LYS A 1 125 ? -9.106 11.563 -29.009 1.00 82.88 125 LYS A CA 1
ATOM 957 C C . LYS A 1 125 ? -9.491 10.874 -27.698 1.00 82.88 125 LYS A C 1
ATOM 959 O O . LYS A 1 125 ? -10.667 10.615 -27.462 1.00 82.88 125 LYS A O 1
ATOM 964 N N . ARG A 1 126 ? -8.502 10.547 -26.859 1.00 89.56 126 ARG A N 1
ATOM 965 C CA . ARG A 1 126 ? -8.649 9.655 -25.704 1.00 89.56 126 ARG A CA 1
ATOM 966 C C . ARG A 1 126 ? -7.805 10.102 -24.522 1.00 89.56 126 ARG A C 1
ATOM 968 O O . ARG A 1 126 ? -6.835 10.832 -24.693 1.00 89.56 126 ARG A O 1
ATOM 975 N N . ILE A 1 127 ? -8.168 9.639 -23.332 1.00 94.38 127 ILE A N 1
ATOM 976 C CA . ILE A 1 127 ? -7.358 9.857 -22.135 1.00 94.38 127 ILE A CA 1
ATOM 977 C C . ILE A 1 127 ? -6.073 9.046 -22.275 1.00 94.38 127 ILE A C 1
ATOM 979 O O . ILE A 1 127 ? -6.122 7.861 -22.604 1.00 94.38 127 ILE A O 1
ATOM 983 N N . LEU A 1 128 ? -4.934 9.675 -22.011 1.00 95.81 128 LEU A N 1
ATOM 984 C CA . LEU A 1 128 ? -3.674 8.961 -21.843 1.00 95.81 128 LEU A CA 1
ATOM 985 C C . LEU A 1 128 ? -3.359 8.852 -20.364 1.00 95.81 128 LEU A C 1
ATOM 987 O O . LEU A 1 128 ? -3.369 9.865 -19.671 1.00 95.81 128 LEU A O 1
ATOM 991 N N . PHE A 1 129 ? -3.017 7.649 -19.917 1.00 95.25 129 PHE A N 1
ATOM 992 C CA . PHE A 1 129 ? -2.358 7.414 -18.638 1.00 95.25 129 PHE A CA 1
ATOM 993 C C . PHE A 1 129 ? -0.919 6.979 -18.905 1.00 95.25 129 PHE A C 1
ATOM 995 O O . PHE A 1 129 ? -0.672 6.040 -19.659 1.00 95.25 129 PHE A O 1
ATOM 1002 N N . GLY A 1 130 ? 0.031 7.683 -18.301 1.00 92.50 130 GLY A N 1
ATOM 1003 C CA . GLY A 1 130 ? 1.451 7.358 -18.319 1.00 92.50 130 GLY A CA 1
ATOM 1004 C C . GLY A 1 130 ? 1.999 7.220 -16.904 1.00 92.50 130 GLY A C 1
ATOM 1005 O O . GLY A 1 130 ? 1.270 7.293 -15.914 1.00 92.50 130 GLY A O 1
ATOM 1006 N N . GLN A 1 131 ? 3.313 7.037 -16.797 1.00 86.25 131 GLN A N 1
ATOM 1007 C CA . GLN A 1 131 ? 3.977 6.961 -15.501 1.00 86.25 131 GLN A CA 1
ATOM 1008 C C . GLN A 1 131 ? 3.824 8.297 -14.758 1.00 86.25 131 GLN A C 1
ATOM 1010 O O . GLN A 1 131 ? 4.413 9.300 -15.152 1.00 86.25 131 GLN A O 1
ATOM 1015 N N . ASN A 1 132 ? 3.019 8.298 -13.691 1.00 85.75 132 ASN A N 1
ATOM 1016 C CA . ASN A 1 132 ? 2.731 9.458 -12.837 1.00 85.75 132 ASN A CA 1
ATOM 1017 C C . ASN A 1 132 ? 2.123 10.672 -13.569 1.00 85.75 132 ASN A C 1
ATOM 1019 O O . ASN A 1 132 ? 2.246 11.802 -13.101 1.00 85.75 132 ASN A O 1
ATOM 1023 N N . ILE A 1 133 ? 1.456 10.451 -14.706 1.00 96.06 133 ILE A N 1
ATOM 1024 C CA . ILE A 1 133 ? 0.803 11.510 -15.480 1.00 96.06 133 ILE A CA 1
ATOM 1025 C C . ILE A 1 133 ? -0.450 10.982 -16.177 1.00 96.06 133 ILE A C 1
ATOM 1027 O O . ILE A 1 133 ? -0.536 9.813 -16.547 1.00 96.06 133 ILE A O 1
ATOM 1031 N N . TYR A 1 134 ? -1.407 11.864 -16.404 1.00 96.69 134 TYR A N 1
ATOM 1032 C CA . TYR A 1 134 ? -2.499 11.687 -17.335 1.00 96.69 134 TYR A CA 1
ATOM 1033 C C . TYR A 1 134 ? -2.677 12.936 -18.197 1.00 96.69 134 TYR A C 1
ATOM 1035 O O . TYR A 1 134 ? -2.379 14.060 -17.780 1.00 96.69 134 TYR A O 1
ATOM 1043 N N . ILE A 1 135 ? -3.187 12.724 -19.408 1.00 97.75 135 ILE A N 1
ATOM 1044 C CA . ILE A 1 135 ? -3.504 13.778 -20.371 1.00 97.75 135 ILE A CA 1
ATOM 1045 C C . ILE A 1 135 ? -4.945 13.571 -20.811 1.00 97.75 135 ILE A C 1
ATOM 1047 O O . ILE A 1 135 ? -5.277 12.547 -21.411 1.00 97.75 135 ILE A O 1
ATOM 1051 N N . VAL A 1 136 ? -5.811 14.524 -20.480 1.00 96.44 136 VAL A N 1
ATOM 1052 C CA . VAL A 1 136 ? -7.254 14.423 -20.708 1.00 96.44 136 VAL A CA 1
ATOM 1053 C C . VAL A 1 136 ? -7.669 15.434 -21.773 1.00 96.44 136 VAL A C 1
ATOM 1055 O O . VAL A 1 136 ? -7.581 16.638 -21.519 1.00 96.44 136 VAL A O 1
ATOM 1058 N N . PRO A 1 137 ? -8.136 14.991 -22.952 1.00 94.69 137 PRO A N 1
ATOM 1059 C CA . PRO A 1 137 ? -8.637 15.905 -23.965 1.00 94.69 137 PRO A CA 1
ATOM 1060 C C . PRO A 1 137 ? -10.045 16.397 -23.632 1.00 94.69 137 PRO A C 1
ATOM 1062 O O . PRO A 1 137 ? -10.893 15.621 -23.180 1.00 94.69 137 PRO A O 1
ATOM 1065 N N . ARG A 1 138 ? -10.311 17.673 -23.910 1.00 92.88 138 ARG A N 1
ATOM 1066 C CA . ARG A 1 138 ? -11.634 18.302 -23.827 1.00 92.88 138 ARG A CA 1
ATOM 1067 C C . ARG A 1 138 ? -12.109 18.766 -25.204 1.00 92.88 138 ARG A C 1
ATOM 1069 O O . ARG A 1 138 ? -11.325 18.941 -26.136 1.00 92.88 138 ARG A O 1
ATOM 1076 N N . ARG A 1 139 ? -13.425 18.964 -25.331 1.00 89.31 139 ARG A N 1
ATOM 1077 C CA . ARG A 1 139 ? -14.071 19.386 -26.590 1.00 89.31 139 ARG A CA 1
ATOM 1078 C C . ARG A 1 139 ? -13.733 20.825 -26.983 1.00 89.31 139 ARG A C 1
ATOM 1080 O O . ARG A 1 139 ? -13.746 21.141 -28.164 1.00 89.31 139 ARG A O 1
ATOM 1087 N N . ASP A 1 140 ? -13.384 21.666 -26.015 1.00 91.44 140 ASP A N 1
ATOM 1088 C CA . ASP A 1 140 ? -12.988 23.068 -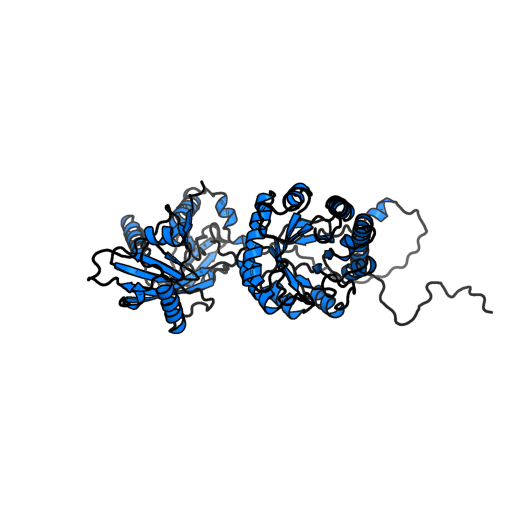26.200 1.00 91.44 140 ASP A CA 1
ATOM 1089 C C . ASP A 1 140 ? -11.513 23.237 -26.625 1.00 91.44 140 ASP A C 1
ATOM 1091 O O . ASP A 1 140 ? -10.935 24.315 -26.485 1.00 91.44 140 ASP A O 1
ATOM 1095 N N . ARG A 1 141 ? -10.888 22.165 -27.134 1.00 94.25 141 ARG A N 1
ATOM 1096 C CA . ARG A 1 141 ? -9.469 22.097 -27.522 1.00 94.25 141 ARG A CA 1
ATOM 1097 C C . ARG A 1 141 ? -8.481 22.213 -26.357 1.00 94.25 141 ARG A C 1
ATOM 1099 O O . ARG A 1 141 ? -7.276 22.280 -26.613 1.00 94.25 141 ARG A O 1
ATOM 1106 N N . SER A 1 142 ? -8.931 22.225 -25.100 1.00 95.25 142 SER A N 1
ATOM 1107 C CA . SER A 1 142 ? -8.024 22.147 -23.954 1.00 95.25 142 SER A CA 1
ATOM 1108 C C . SER A 1 142 ? -7.571 20.707 -23.692 1.00 95.25 142 SER A C 1
ATOM 1110 O O . SER A 1 142 ? -8.310 19.741 -23.896 1.00 95.25 142 SER A O 1
ATOM 1112 N N . LEU A 1 143 ? -6.324 20.560 -23.254 1.00 96.75 143 LEU A N 1
ATOM 1113 C CA . LEU A 1 143 ? -5.754 19.305 -22.778 1.00 96.75 143 LEU A CA 1
ATOM 1114 C C . LEU A 1 143 ? -5.344 19.502 -21.324 1.00 96.75 143 LEU A C 1
ATOM 1116 O O . LEU A 1 143 ? -4.487 20.336 -21.028 1.00 96.75 143 LEU A O 1
ATOM 1120 N N . ILE A 1 144 ? -5.957 18.742 -20.424 1.00 97.62 144 ILE A N 1
ATOM 1121 C CA . ILE A 1 144 ? -5.640 18.766 -18.997 1.00 97.62 144 ILE A CA 1
ATOM 1122 C C . ILE A 1 144 ? -4.467 17.831 -18.750 1.00 97.62 144 ILE A C 1
ATOM 1124 O O . ILE A 1 144 ? -4.527 16.657 -19.109 1.00 97.62 144 ILE A O 1
ATOM 1128 N N . ILE A 1 145 ? -3.428 18.340 -18.106 1.00 98.44 145 ILE A N 1
ATOM 1129 C CA . ILE A 1 145 ? -2.235 17.599 -17.724 1.00 98.44 145 ILE A CA 1
ATOM 1130 C C . ILE A 1 145 ? -2.212 17.554 -16.204 1.00 98.44 145 ILE A C 1
ATOM 1132 O O . ILE A 1 145 ? -2.171 18.583 -15.523 1.00 98.44 145 ILE A O 1
ATOM 1136 N N . GLY A 1 146 ? -2.262 16.350 -15.661 1.00 95.75 146 GLY A N 1
ATOM 1137 C CA . GLY A 1 146 ? -2.264 16.165 -14.225 1.00 95.75 146 GLY A CA 1
ATOM 1138 C C . GLY A 1 146 ? -1.771 14.781 -13.831 1.00 95.75 146 GLY A C 1
ATOM 1139 O O . GLY A 1 146 ? -1.586 13.914 -14.663 1.00 95.75 146 GLY A O 1
ATOM 1140 N N . ALA A 1 147 ? -1.511 14.526 -12.567 1.00 96.12 147 ALA A N 1
ATOM 1141 C CA . ALA A 1 147 ? -1.334 15.528 -11.534 1.00 96.12 147 ALA A CA 1
ATOM 1142 C C . ALA A 1 147 ? -0.292 15.011 -10.557 1.00 96.12 147 ALA A C 1
ATOM 1144 O O . ALA A 1 147 ? -0.154 13.797 -10.385 1.00 96.12 147 ALA A O 1
ATOM 1145 N N . THR A 1 148 ? 0.396 15.925 -9.878 1.00 97.19 148 THR A N 1
ATOM 1146 C CA . THR A 1 148 ? 1.240 15.535 -8.748 1.00 97.19 148 THR A CA 1
ATOM 1147 C C . THR A 1 148 ? 0.382 14.916 -7.631 1.00 97.19 148 THR A C 1
ATOM 1149 O O . THR A 1 148 ? -0.862 14.990 -7.622 1.00 97.19 148 THR A O 1
ATOM 1152 N N . SER A 1 149 ? 1.054 14.263 -6.686 1.00 94.88 149 SER A N 1
ATOM 1153 C CA . SER A 1 149 ? 0.437 13.713 -5.482 1.00 94.88 149 SER A CA 1
ATOM 1154 C C . SER A 1 149 ? 1.356 13.941 -4.290 1.00 94.88 149 SER A C 1
ATOM 1156 O O . SER A 1 149 ? 2.278 13.163 -4.043 1.00 94.88 149 SER A O 1
ATOM 1158 N N . GLU A 1 150 ? 1.088 15.002 -3.541 1.00 95.38 150 GLU A N 1
ATOM 1159 C CA . GLU A 1 150 ? 1.977 15.533 -2.509 1.00 95.38 150 GLU A CA 1
ATOM 1160 C C . GLU A 1 150 ? 1.303 15.491 -1.133 1.00 95.38 150 GLU A C 1
ATOM 1162 O O . GLU A 1 150 ? 0.137 15.873 -0.988 1.00 95.38 150 GLU A O 1
ATOM 1167 N N . ASP A 1 151 ? 2.051 15.040 -0.126 1.00 94.19 151 ASP A N 1
ATOM 1168 C CA . ASP A 1 151 ? 1.642 15.059 1.281 1.00 94.19 151 ASP A CA 1
ATOM 1169 C C . ASP A 1 151 ? 2.248 16.281 1.979 1.00 94.19 151 ASP A C 1
ATOM 1171 O O . ASP A 1 151 ? 3.288 16.216 2.628 1.00 94.19 151 ASP A O 1
ATOM 1175 N N . VAL A 1 152 ? 1.642 17.439 1.725 1.00 95.56 152 VAL A N 1
ATOM 1176 C CA . VAL A 1 152 ? 2.126 18.753 2.184 1.00 95.56 152 VAL A CA 1
ATOM 1177 C C . VAL A 1 152 ? 1.024 19.539 2.896 1.00 95.56 152 VAL A C 1
ATOM 1179 O O . VAL A 1 152 ? 1.053 20.769 2.952 1.00 95.56 152 VAL A O 1
ATOM 1182 N N . GLY A 1 153 ? 0.004 18.843 3.403 1.00 94.94 153 GLY A N 1
ATOM 1183 C CA . GLY A 1 153 ? -1.164 19.477 4.008 1.00 94.94 153 GLY A CA 1
ATOM 1184 C C . GLY A 1 153 ? -1.927 20.382 3.028 1.00 94.94 153 GLY A C 1
ATOM 1185 O O . GLY A 1 153 ? -1.930 20.170 1.813 1.00 94.94 153 GLY A O 1
ATOM 1186 N N . PHE A 1 154 ? -2.541 21.441 3.558 1.00 96.75 154 PHE A N 1
ATOM 1187 C CA . PHE A 1 154 ? -3.255 22.467 2.787 1.00 96.75 154 PHE A CA 1
ATOM 1188 C C . PHE A 1 154 ? -2.333 23.529 2.161 1.00 96.75 154 PHE A C 1
ATOM 1190 O O . PHE A 1 154 ? -2.729 24.680 1.992 1.00 96.75 154 PHE A O 1
ATOM 1197 N N . THR A 1 155 ? -1.097 23.169 1.805 1.00 97.50 155 THR A N 1
ATOM 1198 C CA . THR A 1 155 ? -0.153 24.122 1.202 1.00 97.50 155 THR A CA 1
ATOM 1199 C C . THR A 1 155 ? -0.669 24.603 -0.164 1.00 97.50 155 THR A C 1
ATOM 1201 O O . THR A 1 155 ? -0.778 23.790 -1.091 1.00 97.50 155 THR A O 1
ATOM 1204 N N . PRO A 1 156 ? -0.970 25.905 -0.337 1.00 96.06 156 PRO A N 1
ATOM 1205 C CA . PRO A 1 156 ? -1.574 26.420 -1.562 1.00 96.06 156 PRO A CA 1
ATOM 1206 C C . PRO A 1 156 ? -0.565 26.522 -2.716 1.00 96.06 156 PRO A C 1
ATOM 1208 O O . PRO A 1 156 ? 0.626 26.248 -2.559 1.00 96.06 156 PRO A O 1
ATOM 1211 N N . HIS A 1 157 ? -1.065 26.957 -3.875 1.00 97.62 157 HIS A N 1
ATOM 1212 C CA . HIS A 1 157 ? -0.311 27.310 -5.083 1.00 97.62 157 HIS A CA 1
ATOM 1213 C C . HIS A 1 157 ? 0.408 26.159 -5.788 1.00 97.62 157 HIS A C 1
ATOM 1215 O O . HIS A 1 157 ? 0.552 25.064 -5.262 1.00 97.62 157 HIS A O 1
ATOM 1221 N N . ASN A 1 158 ? 0.846 26.411 -7.019 1.00 98.19 158 ASN A N 1
ATOM 1222 C CA . ASN A 1 158 ? 1.691 25.486 -7.765 1.00 98.19 158 ASN A CA 1
ATOM 1223 C C . ASN A 1 158 ? 3.169 25.816 -7.549 1.00 98.19 158 ASN A C 1
ATOM 1225 O O . ASN A 1 158 ? 3.527 26.987 -7.414 1.00 98.19 158 ASN A O 1
ATOM 1229 N N . THR A 1 159 ? 4.028 24.802 -7.591 1.00 98.12 159 THR A N 1
ATOM 1230 C CA . THR A 1 159 ? 5.485 24.964 -7.589 1.00 98.12 159 THR A CA 1
ATOM 1231 C C . THR A 1 159 ? 6.055 24.872 -9.009 1.00 98.12 159 THR A C 1
ATOM 1233 O O . THR A 1 159 ? 5.578 24.057 -9.806 1.00 98.12 159 THR A O 1
ATOM 1236 N N . PRO A 1 160 ? 7.103 25.651 -9.349 1.00 98.38 160 PRO A N 1
ATOM 1237 C CA . PRO A 1 160 ? 7.800 25.506 -10.628 1.00 98.38 160 PRO A CA 1
ATOM 1238 C C . PRO A 1 160 ? 8.305 24.082 -10.875 1.00 98.38 160 PRO A C 1
ATOM 1240 O O . PRO A 1 160 ? 8.162 23.575 -11.983 1.00 98.38 160 PRO A O 1
ATOM 1243 N N . GLU A 1 161 ? 8.828 23.424 -9.836 1.00 97.81 161 GLU A N 1
ATOM 1244 C CA . GLU A 1 161 ? 9.294 22.036 -9.895 1.00 97.81 161 GLU A CA 1
ATOM 1245 C C . GLU A 1 161 ? 8.170 21.084 -10.308 1.00 97.81 161 GLU A C 1
ATOM 1247 O O . GLU A 1 161 ? 8.301 20.379 -11.306 1.00 97.81 161 GLU A O 1
ATOM 1252 N N . GLY A 1 162 ? 7.026 21.107 -9.618 1.00 97.19 162 GLY A N 1
ATOM 1253 C CA . GLY A 1 162 ? 5.943 20.185 -9.948 1.00 97.19 162 GLY A CA 1
ATOM 1254 C C . GLY A 1 162 ? 5.335 20.455 -11.327 1.00 97.19 162 GLY A C 1
ATOM 1255 O O . GLY A 1 162 ? 5.016 19.508 -12.044 1.00 97.19 162 GLY A O 1
ATOM 1256 N N . ILE A 1 163 ? 5.237 21.719 -11.758 1.00 98.31 163 ILE A N 1
ATOM 1257 C CA . ILE A 1 163 ? 4.820 22.047 -13.132 1.00 98.31 163 ILE A CA 1
ATOM 1258 C C . ILE A 1 163 ? 5.842 21.546 -14.161 1.00 98.31 163 ILE A C 1
ATOM 1260 O O . ILE A 1 163 ? 5.451 20.976 -15.182 1.00 98.31 163 ILE A O 1
ATOM 1264 N N . GLN A 1 164 ? 7.140 21.705 -13.896 1.00 97.94 164 GLN A N 1
ATOM 1265 C CA . GLN A 1 164 ? 8.201 21.196 -14.762 1.00 97.94 164 GLN A CA 1
ATOM 1266 C C . GLN A 1 164 ? 8.146 19.668 -14.876 1.00 97.94 164 GLN A C 1
ATOM 1268 O O . GLN A 1 164 ? 8.224 19.149 -15.991 1.00 97.94 164 GLN A O 1
ATOM 1273 N N . THR A 1 165 ? 7.946 18.950 -13.767 1.00 97.50 165 THR A N 1
ATOM 1274 C CA . THR A 1 165 ? 7.779 17.489 -13.757 1.00 97.50 165 THR A CA 1
ATOM 1275 C C . THR A 1 165 ? 6.603 17.055 -14.631 1.00 97.50 165 THR A C 1
ATOM 1277 O O . THR A 1 165 ? 6.750 16.156 -15.462 1.00 97.50 165 THR A O 1
ATOM 1280 N N . LEU A 1 166 ? 5.446 17.716 -14.498 1.00 98.25 166 LEU A N 1
ATOM 1281 C CA . LEU A 1 166 ? 4.260 17.403 -15.300 1.00 98.25 166 LEU A CA 1
ATOM 1282 C C . LEU A 1 166 ? 4.487 17.677 -16.790 1.00 98.25 166 LEU A C 1
ATOM 1284 O O . LEU A 1 166 ? 4.125 16.848 -17.622 1.00 98.25 166 LEU A O 1
ATOM 1288 N N . LEU A 1 167 ? 5.117 18.803 -17.137 1.00 97.81 167 LEU A N 1
ATOM 1289 C CA . LEU A 1 167 ? 5.451 19.142 -18.522 1.00 97.81 167 LEU A CA 1
ATOM 1290 C C . LEU A 1 167 ? 6.423 18.132 -19.137 1.00 97.81 167 LEU A C 1
ATOM 1292 O O . LEU A 1 167 ? 6.191 17.669 -20.251 1.00 97.81 167 LEU A O 1
ATOM 1296 N N . GLN A 1 168 ? 7.482 17.754 -18.419 1.00 97.06 168 GLN A N 1
ATOM 1297 C CA . GLN A 1 168 ? 8.447 16.757 -18.889 1.00 97.06 168 GLN A CA 1
ATOM 1298 C C . GLN A 1 168 ? 7.774 15.405 -19.138 1.00 97.06 168 GLN A C 1
ATOM 1300 O O . GLN A 1 168 ? 7.951 14.821 -20.209 1.00 97.06 168 GLN A O 1
ATOM 1305 N N . ALA A 1 169 ? 6.962 14.931 -18.189 1.00 97.44 169 ALA A N 1
ATOM 1306 C CA . ALA A 1 169 ? 6.233 13.674 -18.328 1.00 97.44 169 ALA A CA 1
ATOM 1307 C C . ALA A 1 169 ? 5.225 13.721 -19.489 1.00 97.44 169 ALA A C 1
ATOM 1309 O O . ALA A 1 169 ? 5.164 12.793 -20.298 1.00 97.44 169 ALA A O 1
ATOM 1310 N N . ALA A 1 170 ? 4.477 14.820 -19.621 1.00 97.38 170 ALA A N 1
ATOM 1311 C CA . ALA A 1 170 ? 3.497 14.997 -20.686 1.00 97.38 170 ALA A CA 1
ATOM 1312 C C . ALA A 1 170 ? 4.148 15.083 -22.073 1.00 97.38 170 ALA A C 1
ATOM 1314 O O . ALA A 1 170 ? 3.676 14.431 -22.998 1.00 97.38 170 ALA A O 1
ATOM 1315 N N . ILE A 1 171 ? 5.253 15.823 -22.224 1.00 97.06 171 ILE A N 1
ATOM 1316 C CA . ILE A 1 171 ? 6.002 15.920 -23.489 1.00 97.06 171 ILE A CA 1
ATOM 1317 C C . ILE A 1 171 ? 6.639 14.574 -23.841 1.00 97.06 171 ILE A C 1
ATOM 1319 O O . ILE A 1 171 ? 6.635 14.180 -25.004 1.00 97.06 171 ILE A O 1
ATOM 1323 N N . ARG A 1 172 ? 7.159 13.834 -22.859 1.00 96.50 172 ARG A N 1
ATOM 1324 C CA . ARG A 1 172 ? 7.694 12.487 -23.092 1.00 96.50 172 ARG A CA 1
ATOM 1325 C C . ARG A 1 172 ? 6.609 11.528 -23.588 1.00 96.50 172 ARG A C 1
ATOM 1327 O O . ARG A 1 172 ? 6.868 10.753 -24.504 1.00 96.50 172 ARG A O 1
ATOM 1334 N N . LEU A 1 173 ? 5.403 11.601 -23.019 1.00 96.81 173 LEU A N 1
ATOM 1335 C CA . LEU A 1 173 ? 4.266 10.755 -23.397 1.00 96.81 173 LEU A CA 1
ATOM 1336 C C . LEU A 1 173 ? 3.631 11.170 -24.734 1.00 96.81 173 LEU A C 1
ATOM 1338 O O . LEU A 1 173 ? 3.290 10.310 -25.546 1.00 96.81 173 LEU A O 1
ATOM 1342 N N . TYR A 1 174 ? 3.490 12.475 -24.972 1.00 96.25 174 TYR A N 1
ATOM 1343 C CA . TYR A 1 174 ? 2.860 13.055 -26.157 1.00 96.25 174 TYR A CA 1
ATOM 1344 C C . TYR A 1 174 ? 3.649 14.293 -26.651 1.00 96.25 174 TYR A C 1
ATOM 1346 O O . TYR A 1 174 ? 3.306 15.436 -26.329 1.00 96.25 174 TYR A O 1
ATOM 1354 N N . PRO A 1 175 ? 4.719 14.099 -27.455 1.00 96.19 175 PRO A N 1
ATOM 1355 C CA . PRO A 1 175 ? 5.693 15.149 -27.794 1.00 96.19 175 PRO A CA 1
ATOM 1356 C C . PRO A 1 175 ? 5.150 16.393 -28.494 1.00 96.19 175 PRO A C 1
ATOM 1358 O O . PRO A 1 175 ? 5.795 17.442 -28.455 1.00 96.19 175 PRO A O 1
ATOM 1361 N N . GLN A 1 176 ? 3.981 16.308 -29.130 1.00 92.00 176 GLN A N 1
ATOM 1362 C CA . GLN A 1 176 ? 3.359 17.455 -29.797 1.00 92.00 176 GLN A CA 1
ATOM 1363 C C . GLN A 1 176 ? 3.016 18.588 -28.816 1.00 92.00 176 GLN A C 1
ATOM 1365 O O . GLN A 1 176 ? 3.040 19.754 -29.208 1.00 92.00 176 GLN A O 1
ATOM 1370 N N . LEU A 1 177 ? 2.785 18.270 -27.533 1.00 93.88 177 LEU A N 1
ATOM 1371 C CA . LEU A 1 177 ? 2.437 19.251 -26.493 1.00 93.88 177 LEU A CA 1
ATOM 1372 C C . LEU A 1 177 ? 3.495 20.321 -26.277 1.00 93.88 177 LEU A C 1
ATOM 1374 O O . LEU A 1 177 ? 3.163 21.400 -25.797 1.00 93.88 177 LEU A O 1
ATOM 1378 N N . LYS A 1 178 ? 4.756 20.048 -26.633 1.00 95.56 178 LYS A N 1
ATOM 1379 C CA . LYS A 1 178 ? 5.872 20.973 -26.395 1.00 95.56 178 LYS A CA 1
ATOM 1380 C C . LYS A 1 178 ? 5.677 22.348 -27.044 1.00 95.56 178 LYS A C 1
ATOM 1382 O O . LYS A 1 178 ? 6.308 23.307 -26.624 1.00 95.56 178 LYS A O 1
ATOM 1387 N N . HIS A 1 179 ? 4.825 22.423 -28.067 1.00 93.69 179 HIS A N 1
ATOM 1388 C CA . HIS A 1 179 ? 4.540 23.638 -28.833 1.00 93.69 179 HIS A CA 1
ATOM 1389 C C . HIS A 1 179 ? 3.156 24.223 -28.544 1.00 93.69 179 HIS A C 1
ATOM 1391 O O . HIS A 1 179 ? 2.732 25.157 -29.223 1.00 93.69 179 HIS A O 1
ATOM 1397 N N . TYR A 1 180 ? 2.410 23.651 -27.598 1.00 96.25 180 TYR A N 1
ATOM 1398 C CA . TYR A 1 180 ? 1.053 24.097 -27.302 1.00 96.25 180 TYR A CA 1
ATOM 1399 C C . TYR A 1 180 ? 1.087 25.201 -26.243 1.00 96.25 180 TYR A C 1
ATOM 1401 O O . TYR A 1 180 ? 1.796 25.064 -25.243 1.00 96.25 180 TYR A O 1
ATOM 1409 N N . PRO A 1 181 ? 0.334 26.299 -26.430 1.00 97.25 181 PRO A N 1
ATOM 1410 C CA . PRO A 1 181 ? 0.273 27.363 -25.441 1.00 97.25 181 PRO A CA 1
ATOM 1411 C C . PRO A 1 181 ? -0.342 26.848 -24.138 1.00 97.25 181 PRO A C 1
ATOM 1413 O O . PRO A 1 181 ? -1.382 26.182 -24.146 1.00 97.25 181 PRO A O 1
ATOM 1416 N N . ILE A 1 182 ? 0.300 27.185 -23.023 1.00 98.25 182 ILE A N 1
ATOM 1417 C CA . ILE A 1 182 ? -0.217 26.935 -21.677 1.00 98.25 182 ILE A CA 1
ATOM 1418 C C . ILE A 1 182 ? -1.368 27.909 -21.401 1.00 98.25 182 ILE A C 1
ATOM 1420 O O . ILE A 1 182 ? -1.265 29.092 -21.721 1.00 98.25 182 ILE A O 1
ATOM 1424 N N . LEU A 1 183 ? -2.460 27.408 -20.821 1.00 97.50 183 LEU A N 1
ATOM 1425 C CA . LEU A 1 183 ? -3.650 28.194 -20.492 1.00 97.50 183 LEU A CA 1
ATOM 1426 C C . LEU A 1 183 ? -3.693 28.595 -19.020 1.00 97.50 183 LEU A C 1
ATOM 1428 O O . LEU A 1 183 ? -3.820 29.772 -18.703 1.00 97.50 183 LEU A O 1
ATOM 1432 N N . GLU A 1 184 ? -3.615 27.615 -18.125 1.00 97.44 184 GLU A N 1
ATOM 1433 C CA . GLU A 1 184 ? -3.744 27.836 -16.687 1.00 97.44 184 GLU A CA 1
ATOM 1434 C C . GLU A 1 184 ? -2.960 26.790 -15.886 1.00 97.44 184 GLU A C 1
ATOM 1436 O O . GLU A 1 184 ? -2.671 25.688 -16.364 1.00 97.44 184 GLU A O 1
ATOM 1441 N N . PHE A 1 185 ? -2.656 27.154 -14.640 1.00 98.25 185 PHE A N 1
ATOM 1442 C CA . PHE A 1 185 ? -2.103 26.286 -13.608 1.00 98.25 185 PHE A CA 1
ATOM 1443 C C . PHE A 1 185 ? -3.034 26.324 -12.401 1.00 98.25 185 PHE A C 1
ATOM 1445 O O . PHE A 1 185 ? -3.411 27.405 -11.949 1.00 98.25 185 PHE A O 1
ATOM 1452 N N . TRP A 1 186 ? -3.356 25.174 -11.819 1.00 98.31 186 TRP A N 1
ATOM 1453 C CA . TRP A 1 186 ? -4.171 25.110 -10.603 1.00 98.31 186 TRP A CA 1
ATOM 1454 C C . TRP A 1 186 ? -3.785 23.909 -9.748 1.00 98.31 186 TRP A C 1
ATOM 1456 O O . TRP A 1 186 ? -3.068 23.018 -10.195 1.00 98.31 186 TRP A O 1
ATOM 1466 N N . TRP A 1 187 ? -4.269 23.894 -8.513 1.00 97.81 187 TRP A N 1
ATOM 1467 C CA . TRP A 1 187 ? -4.084 22.784 -7.591 1.00 97.81 187 TRP A CA 1
ATOM 1468 C C . TRP A 1 187 ? -5.421 22.389 -6.970 1.00 97.81 187 TRP A C 1
ATOM 1470 O O . TRP A 1 187 ? -6.382 23.160 -6.973 1.00 97.81 187 TRP A O 1
ATOM 1480 N N . GLY A 1 188 ? -5.479 21.176 -6.436 1.00 97.00 188 GLY A N 1
ATOM 1481 C CA . GLY A 1 188 ? -6.610 20.691 -5.656 1.00 97.00 188 GLY A CA 1
ATOM 1482 C C . GLY A 1 188 ? -6.157 19.794 -4.513 1.00 97.00 188 GLY A C 1
ATOM 1483 O O . GLY A 1 188 ? -5.053 19.247 -4.540 1.00 97.00 188 GLY A O 1
ATOM 1484 N N . PHE A 1 189 ? -7.026 19.632 -3.519 1.00 98.06 189 PHE A N 1
ATOM 1485 C CA . PHE A 1 189 ? -6.788 18.779 -2.359 1.00 98.06 189 PHE A CA 1
ATOM 1486 C C . PHE A 1 189 ? -7.717 17.574 -2.417 1.00 98.06 189 PHE A C 1
ATOM 1488 O O . PHE A 1 189 ? -8.929 17.697 -2.249 1.00 98.06 189 PHE A O 1
ATOM 1495 N N . ARG A 1 190 ? -7.152 16.397 -2.681 1.00 98.00 190 ARG A N 1
ATOM 1496 C CA . ARG A 1 190 ? -7.924 15.153 -2.669 1.00 98.00 190 ARG A CA 1
ATOM 1497 C C . ARG A 1 190 ? -8.181 14.749 -1.213 1.00 98.00 190 ARG A C 1
ATOM 1499 O O . ARG A 1 190 ? -7.227 14.773 -0.437 1.00 98.00 190 ARG A O 1
ATOM 1506 N N . PRO A 1 191 ? -9.412 14.369 -0.839 1.00 97.75 191 PRO A N 1
ATOM 1507 C CA . PRO A 1 191 ? -9.731 13.945 0.520 1.00 97.75 191 PRO A CA 1
ATOM 1508 C C . PRO A 1 191 ? -9.284 12.497 0.733 1.00 97.75 191 PRO A C 1
ATOM 1510 O O . PRO A 1 191 ? -10.036 11.577 0.426 1.00 97.75 191 PRO A O 1
ATOM 1513 N N . ALA A 1 192 ? -8.049 12.287 1.183 1.00 96.12 192 ALA A N 1
ATOM 1514 C CA . ALA A 1 192 ? -7.474 10.957 1.360 1.00 96.12 192 ALA A CA 1
ATOM 1515 C C . ALA A 1 192 ? -7.725 10.422 2.774 1.00 96.12 192 ALA A C 1
ATOM 1517 O O . ALA A 1 192 ? -7.462 11.110 3.758 1.00 96.12 192 ALA A O 1
ATOM 1518 N N . THR A 1 193 ? -8.196 9.188 2.866 1.00 95.88 193 THR A N 1
ATOM 1519 C CA . THR A 1 193 ? -8.215 8.367 4.084 1.00 95.88 193 THR A CA 1
ATOM 1520 C C . THR A 1 193 ? -6.987 7.444 4.118 1.00 95.88 193 THR A C 1
ATOM 1522 O O . THR A 1 193 ? -6.344 7.272 3.080 1.00 95.88 193 THR A O 1
ATOM 1525 N N . PRO A 1 194 ? -6.627 6.833 5.268 1.00 91.38 194 PRO A N 1
ATOM 1526 C CA . PRO A 1 194 ? -5.466 5.943 5.368 1.00 91.38 194 PRO A CA 1
ATOM 1527 C C . PRO A 1 194 ? -5.520 4.734 4.430 1.00 91.38 194 PRO A C 1
ATOM 1529 O O . PRO A 1 194 ? -4.477 4.260 3.996 1.00 91.38 194 PRO A O 1
ATOM 1532 N N . ASP A 1 195 ? -6.725 4.252 4.127 1.00 91.50 195 ASP A N 1
ATOM 1533 C CA . ASP A 1 195 ? -6.988 3.114 3.241 1.00 91.50 195 ASP A CA 1
ATOM 1534 C C . ASP A 1 195 ? -7.432 3.535 1.829 1.00 91.50 195 ASP A C 1
ATOM 1536 O O . ASP A 1 195 ? -7.781 2.687 1.015 1.00 91.50 195 ASP A O 1
ATOM 1540 N N . GLU A 1 196 ? -7.446 4.841 1.541 1.00 92.19 196 GLU A N 1
ATOM 1541 C CA . GLU A 1 196 ? -7.922 5.442 0.288 1.00 92.19 196 GLU A CA 1
ATOM 1542 C C . GLU A 1 196 ? -9.403 5.165 -0.068 1.00 92.19 196 GLU A C 1
ATOM 1544 O O . GLU A 1 196 ? -9.845 5.488 -1.178 1.00 92.19 196 GLU A O 1
ATOM 1549 N N . LEU A 1 197 ? -10.196 4.626 0.867 1.00 95.00 197 LEU A N 1
ATOM 1550 C CA . LEU A 1 197 ? -11.631 4.371 0.710 1.00 95.00 197 LEU A CA 1
ATOM 1551 C C . LEU A 1 197 ? -12.481 5.491 1.335 1.00 95.00 197 LEU A C 1
ATOM 1553 O O . LEU A 1 197 ? -12.100 6.055 2.365 1.00 95.00 197 LEU A O 1
ATOM 1557 N N . PRO A 1 198 ? -13.673 5.801 0.788 1.00 97.19 198 PRO A N 1
ATOM 1558 C CA . PRO A 1 198 ? -14.532 6.837 1.351 1.00 97.19 198 PRO A CA 1
ATOM 1559 C C . PRO A 1 198 ? -15.041 6.488 2.756 1.00 97.19 198 PRO A C 1
ATOM 1561 O O . PRO A 1 198 ? -15.070 5.332 3.178 1.00 97.19 198 PRO A O 1
ATOM 1564 N N . ILE A 1 199 ? -15.450 7.511 3.499 1.00 97.69 199 ILE A N 1
ATOM 1565 C CA . ILE A 1 199 ? -16.184 7.396 4.759 1.00 97.69 199 ILE A CA 1
ATOM 1566 C C . ILE A 1 199 ? -17.643 7.724 4.471 1.00 97.69 199 ILE A C 1
ATOM 1568 O O . ILE A 1 199 ? -17.975 8.882 4.197 1.00 97.69 199 ILE A O 1
ATOM 1572 N N . LEU A 1 200 ? -18.490 6.698 4.534 1.00 97.31 200 LEU A N 1
ATOM 1573 C CA . LEU A 1 200 ? -19.916 6.760 4.240 1.00 97.31 200 LEU A CA 1
ATOM 1574 C C . LEU A 1 200 ? -20.738 6.253 5.434 1.00 97.31 200 LEU A C 1
ATOM 1576 O O . LEU A 1 200 ? -20.274 5.419 6.211 1.00 97.31 200 LEU A O 1
ATOM 1580 N N . GLY A 1 201 ? -21.978 6.721 5.557 1.00 94.56 201 GLY A N 1
ATOM 1581 C CA . GLY A 1 201 ? -22.946 6.196 6.525 1.00 94.56 201 GLY A CA 1
ATOM 1582 C C . GLY A 1 201 ? -23.047 7.019 7.809 1.00 94.56 201 GLY A C 1
ATOM 1583 O O . GLY A 1 201 ? -22.817 8.226 7.811 1.00 94.56 201 GLY A O 1
ATOM 1584 N N . THR A 1 202 ? -23.471 6.396 8.906 1.00 93.44 202 THR A N 1
ATOM 1585 C CA . THR A 1 202 ? -23.744 7.096 10.172 1.00 93.44 202 THR A CA 1
ATOM 1586 C C . THR A 1 202 ? -22.501 7.722 10.802 1.00 93.44 202 THR A C 1
ATOM 1588 O O . THR A 1 202 ? -21.388 7.230 10.641 1.00 93.44 202 THR A O 1
ATOM 1591 N N . SER A 1 203 ? -22.700 8.799 11.564 1.00 93.81 203 SER A N 1
ATOM 1592 C CA . SER A 1 203 ? -21.705 9.326 12.506 1.00 93.81 203 SER A CA 1
ATOM 1593 C C . SER A 1 203 ? -22.056 8.935 13.949 1.00 93.81 203 SER A C 1
ATOM 1595 O O . SER A 1 203 ? -23.007 8.192 14.193 1.00 93.81 203 SER A O 1
ATOM 1597 N N . HIS A 1 204 ? -21.321 9.468 14.931 1.00 90.88 204 HIS A N 1
ATOM 1598 C CA . HIS A 1 204 ? -21.682 9.330 16.346 1.00 90.88 204 HIS A CA 1
ATOM 1599 C C . HIS A 1 204 ? -22.941 10.128 16.733 1.00 90.88 204 HIS A C 1
ATOM 1601 O O . HIS A 1 204 ? -23.492 9.902 17.811 1.00 90.88 204 HIS A O 1
ATOM 1607 N N . CYS A 1 205 ? -23.392 11.054 15.881 1.00 93.69 205 CYS A N 1
ATOM 1608 C CA . CYS A 1 205 ? -24.661 11.755 16.028 1.00 93.69 205 CYS A CA 1
ATOM 1609 C C . CYS A 1 205 ? -25.731 11.139 15.117 1.00 93.69 205 CYS A C 1
ATOM 1611 O O . CYS A 1 205 ? -25.507 10.961 13.921 1.00 93.69 205 CYS A O 1
ATOM 1613 N N . GLN A 1 206 ? -26.920 10.875 15.667 1.00 91.69 206 GLN A N 1
ATOM 1614 C CA . GLN A 1 206 ? -27.995 10.153 14.964 1.00 91.69 206 GLN A CA 1
ATOM 1615 C C . GLN A 1 206 ? -28.466 10.852 13.680 1.00 91.69 206 GLN A C 1
ATOM 1617 O O . GLN A 1 206 ? -28.788 10.192 12.699 1.00 91.69 206 GLN A O 1
ATOM 1622 N N . ASN A 1 207 ? -28.489 12.184 13.683 1.00 96.06 207 ASN A N 1
ATOM 1623 C CA . ASN A 1 207 ? -28.947 13.007 12.565 1.00 96.06 207 ASN A CA 1
ATOM 1624 C C . ASN A 1 207 ? -27.791 13.629 11.761 1.00 96.06 207 ASN A C 1
ATOM 1626 O O . ASN A 1 207 ? -27.962 14.674 11.134 1.00 96.06 207 ASN A O 1
ATOM 1630 N N . LEU A 1 208 ? -26.602 13.020 11.809 1.00 97.38 208 LEU A N 1
ATOM 1631 C CA . LEU A 1 208 ? -25.446 13.418 11.009 1.00 97.38 208 LEU A CA 1
ATOM 1632 C C . LEU A 1 208 ? -24.906 12.206 10.245 1.00 97.38 208 LEU A C 1
ATOM 1634 O O . LEU A 1 208 ? -24.402 11.250 10.839 1.00 97.38 208 LEU A O 1
ATOM 1638 N N . THR A 1 209 ? -24.974 12.283 8.920 1.00 97.31 209 THR A N 1
ATOM 1639 C CA . THR A 1 209 ? -24.441 11.282 7.989 1.00 97.31 209 THR A CA 1
ATOM 1640 C C . THR A 1 209 ? -23.114 11.759 7.404 1.00 97.31 209 THR A C 1
ATOM 1642 O O . THR A 1 209 ? -22.916 12.948 7.165 1.00 97.31 209 THR A O 1
ATOM 1645 N N . LEU A 1 210 ? -22.189 10.837 7.165 1.00 97.94 210 LEU A N 1
ATOM 1646 C CA . LEU A 1 210 ? -20.875 11.082 6.584 1.00 97.94 210 LEU A CA 1
ATOM 1647 C C . LEU A 1 210 ? -20.883 10.686 5.103 1.00 97.94 210 LEU A C 1
ATOM 1649 O O . LEU A 1 210 ? -21.414 9.635 4.745 1.00 97.94 210 LEU A O 1
ATOM 1653 N N . ALA A 1 211 ? -20.304 11.530 4.249 1.00 98.06 211 ALA A N 1
ATOM 1654 C CA . ALA A 1 211 ? -20.112 11.258 2.826 1.00 98.06 211 ALA A CA 1
ATOM 1655 C C . ALA A 1 211 ? -18.862 11.999 2.318 1.00 98.06 211 ALA A C 1
ATOM 1657 O O . ALA A 1 211 ? -18.950 13.002 1.611 1.00 98.06 211 ALA A O 1
ATOM 1658 N N . THR A 1 212 ? -17.680 11.539 2.726 1.00 98.25 212 THR A N 1
ATOM 1659 C CA . THR A 1 212 ? -16.394 12.205 2.441 1.00 98.25 212 THR A CA 1
ATOM 1660 C C . THR A 1 212 ? -15.284 11.184 2.167 1.00 98.25 212 THR A C 1
ATOM 1662 O O . THR A 1 212 ? -15.512 9.982 2.245 1.00 98.25 212 THR A O 1
ATOM 1665 N N . GLY A 1 213 ? -14.065 11.627 1.857 1.00 97.56 213 GLY A N 1
ATOM 1666 C CA . GLY A 1 213 ? -12.903 10.730 1.762 1.00 97.56 213 GLY A CA 1
ATOM 1667 C C . GLY A 1 213 ? -12.742 9.972 0.437 1.00 97.56 213 GLY A C 1
ATOM 1668 O O . GLY A 1 213 ? -11.971 9.025 0.373 1.00 97.56 213 GLY A O 1
ATOM 1669 N N . HIS A 1 214 ? -13.435 10.357 -0.640 1.00 98.00 214 HIS A N 1
ATOM 1670 C CA . HIS A 1 214 ? -13.386 9.643 -1.933 1.00 98.00 214 HIS A CA 1
ATOM 1671 C C . HIS A 1 214 ? -12.060 9.745 -2.709 1.00 98.00 214 HIS A C 1
ATOM 1673 O O . HIS A 1 214 ? -11.979 9.287 -3.852 1.00 98.00 214 HIS A O 1
ATOM 1679 N N . TYR A 1 215 ? -11.038 10.384 -2.139 1.00 97.12 215 TYR A N 1
ATOM 1680 C CA . TYR A 1 215 ? -9.698 10.534 -2.699 1.00 97.12 215 TYR A CA 1
ATOM 1681 C C . TYR A 1 215 ? -9.666 10.879 -4.204 1.00 97.12 215 TYR A C 1
ATOM 1683 O O . TYR A 1 215 ? -9.976 12.007 -4.593 1.00 97.12 215 TYR A O 1
ATOM 1691 N N . ARG A 1 216 ? -9.260 9.934 -5.064 1.00 93.88 216 ARG A N 1
ATOM 1692 C CA . ARG A 1 216 ? -9.102 10.110 -6.522 1.00 93.88 216 ARG A CA 1
ATOM 1693 C C . ARG A 1 216 ? -10.373 9.828 -7.322 1.00 93.88 216 ARG A C 1
ATOM 1695 O O . ARG A 1 216 ? -10.408 10.148 -8.506 1.00 93.88 216 ARG A O 1
ATOM 1702 N N . ASN A 1 217 ? -11.402 9.270 -6.689 1.00 95.12 217 ASN A N 1
ATOM 1703 C CA . ASN A 1 217 ? -12.581 8.725 -7.363 1.00 95.12 217 ASN A CA 1
ATOM 1704 C C . ASN A 1 217 ? -13.875 9.480 -7.027 1.00 95.12 217 ASN A C 1
ATOM 1706 O O . ASN A 1 217 ? -14.956 9.009 -7.358 1.00 95.12 217 ASN A O 1
ATOM 1710 N N . GLY A 1 218 ? -13.790 10.665 -6.412 1.00 95.12 218 GLY A N 1
ATOM 1711 C CA . GLY A 1 218 ? -14.970 11.434 -5.993 1.00 95.12 218 GLY A CA 1
ATOM 1712 C C . GLY A 1 218 ? -15.941 11.778 -7.123 1.00 95.12 218 GLY A C 1
ATOM 1713 O O . GLY A 1 218 ? -17.144 11.712 -6.920 1.00 95.12 218 GLY A O 1
ATOM 1714 N N . ILE A 1 219 ? -15.445 12.070 -8.330 1.00 95.44 219 ILE A N 1
ATOM 1715 C CA . ILE A 1 219 ? -16.317 12.336 -9.488 1.00 95.44 219 ILE A CA 1
ATOM 1716 C C . ILE A 1 219 ? -17.007 11.054 -9.970 1.00 95.44 219 ILE A C 1
ATOM 1718 O O . ILE A 1 219 ? -18.206 11.062 -10.227 1.00 95.44 219 ILE A O 1
ATOM 1722 N N . LEU A 1 220 ? -16.257 9.951 -10.063 1.00 95.88 220 LEU A N 1
ATOM 1723 C CA . LEU A 1 220 ? -16.764 8.652 -10.510 1.00 95.88 220 LEU A CA 1
ATOM 1724 C C . LEU A 1 220 ? -17.809 8.083 -9.539 1.00 95.88 220 LEU A C 1
ATOM 1726 O O . LEU A 1 220 ? -18.838 7.569 -9.967 1.00 95.88 220 LEU A O 1
ATOM 1730 N N . LEU A 1 221 ? -17.544 8.182 -8.235 1.00 96.12 221 LEU A N 1
ATOM 1731 C CA . LEU A 1 221 ? -18.353 7.573 -7.179 1.00 96.12 221 LEU A CA 1
ATOM 1732 C C . LEU A 1 221 ? -19.467 8.486 -6.650 1.00 96.12 221 LEU A C 1
ATOM 1734 O O . LEU A 1 221 ? -20.284 8.025 -5.850 1.00 96.12 221 LEU A O 1
ATOM 1738 N N . ALA A 1 222 ? -19.532 9.753 -7.071 1.00 95.38 222 ALA A N 1
ATOM 1739 C CA . ALA A 1 222 ? -20.566 10.683 -6.618 1.00 95.38 222 ALA A CA 1
ATOM 1740 C C . ALA A 1 222 ? -22.000 10.166 -6.858 1.00 95.38 222 ALA A C 1
ATOM 1742 O O . ALA A 1 222 ? -22.776 10.208 -5.903 1.00 95.38 222 ALA A O 1
ATOM 1743 N N . PRO A 1 223 ? -22.373 9.624 -8.041 1.00 95.75 223 PRO A N 1
ATOM 1744 C CA . PRO A 1 223 ? -23.747 9.178 -8.283 1.00 95.75 223 PRO A CA 1
ATOM 1745 C C . PRO A 1 223 ? -24.185 8.041 -7.354 1.00 95.75 223 PRO A C 1
ATOM 1747 O O . PRO A 1 223 ? -25.246 8.122 -6.741 1.00 95.75 223 PRO A O 1
ATOM 1750 N N . VAL A 1 224 ? -23.350 7.006 -7.202 1.00 95.69 224 VAL A N 1
ATOM 1751 C CA . VAL A 1 224 ? -23.664 5.870 -6.321 1.00 95.69 224 VAL A CA 1
ATOM 1752 C C . VAL A 1 224 ? -23.649 6.285 -4.851 1.00 95.69 224 VAL A C 1
ATOM 1754 O O . VAL A 1 224 ? -24.531 5.889 -4.101 1.00 95.69 224 VAL A O 1
ATOM 1757 N N . THR A 1 225 ? -22.716 7.153 -4.445 1.00 96.62 225 THR A N 1
ATOM 1758 C CA . THR A 1 225 ? -22.687 7.684 -3.074 1.00 96.62 225 THR A CA 1
ATOM 1759 C C . THR A 1 225 ? -23.963 8.462 -2.772 1.00 96.62 225 THR A C 1
ATOM 1761 O O . THR A 1 225 ? -24.582 8.237 -1.738 1.00 96.62 225 THR A O 1
ATOM 1764 N N . ALA A 1 226 ? -24.378 9.358 -3.669 1.00 95.69 226 ALA A N 1
ATOM 1765 C CA . ALA A 1 226 ? -25.582 10.157 -3.482 1.00 95.69 226 ALA A CA 1
ATOM 1766 C C . ALA A 1 226 ? -26.836 9.277 -3.382 1.00 95.69 226 ALA A C 1
ATOM 1768 O O . ALA A 1 226 ? -27.638 9.495 -2.480 1.00 95.69 226 ALA A O 1
ATOM 1769 N N . ALA A 1 227 ? -26.970 8.264 -4.246 1.00 95.19 227 ALA A N 1
ATOM 1770 C CA . ALA A 1 227 ? -28.087 7.323 -4.200 1.00 95.19 227 ALA A CA 1
ATOM 1771 C C . ALA A 1 227 ? -28.134 6.554 -2.869 1.00 95.19 227 ALA A C 1
ATOM 1773 O O . ALA A 1 227 ? -29.152 6.570 -2.188 1.00 95.19 227 ALA A O 1
ATOM 1774 N N . LEU A 1 228 ? -27.012 5.961 -2.449 1.00 94.81 228 LEU A N 1
ATOM 1775 C CA . LEU A 1 228 ? -26.936 5.192 -1.203 1.00 94.81 228 LEU A CA 1
ATOM 1776 C C . LEU A 1 228 ? -27.225 6.044 0.038 1.00 94.81 228 LEU A C 1
ATOM 1778 O O . LEU A 1 228 ? -27.916 5.603 0.952 1.00 94.81 228 LEU A O 1
ATOM 1782 N N . ILE A 1 229 ? -26.696 7.268 0.082 1.00 96.06 229 ILE A N 1
ATOM 1783 C CA . ILE A 1 229 ? -26.910 8.181 1.208 1.00 96.06 229 ILE A CA 1
ATOM 1784 C C . ILE A 1 229 ? -28.344 8.726 1.217 1.00 96.06 229 ILE A C 1
ATOM 1786 O O . ILE A 1 229 ? -28.923 8.871 2.292 1.00 96.06 229 ILE A O 1
ATOM 1790 N N . ALA A 1 230 ? -28.939 8.995 0.051 1.00 95.19 230 ALA A N 1
ATOM 1791 C CA . ALA A 1 230 ? -30.334 9.413 -0.047 1.00 95.19 230 ALA A CA 1
ATOM 1792 C C . ALA A 1 230 ? -31.294 8.300 0.405 1.00 95.19 230 ALA A C 1
ATOM 1794 O O . ALA A 1 230 ? -32.132 8.566 1.266 1.00 95.19 230 ALA A O 1
ATOM 1795 N N . ASP A 1 231 ? -31.124 7.067 -0.089 1.00 93.44 231 ASP A N 1
ATOM 1796 C CA . ASP A 1 231 ? -31.891 5.884 0.343 1.00 93.44 231 ASP A CA 1
ATOM 1797 C C . ASP A 1 231 ? -31.763 5.678 1.862 1.00 93.44 231 ASP A C 1
ATOM 1799 O O . ASP A 1 231 ? -32.751 5.452 2.567 1.00 93.44 231 ASP A O 1
ATOM 1803 N N . PHE A 1 232 ? -30.547 5.829 2.395 1.00 91.25 232 PHE A N 1
ATOM 1804 C CA . PHE A 1 232 ? -30.293 5.693 3.825 1.00 91.25 232 PHE A CA 1
ATOM 1805 C C . PHE A 1 232 ? -31.039 6.747 4.660 1.00 91.25 232 PHE A C 1
ATOM 1807 O O . PHE A 1 232 ? -31.660 6.407 5.667 1.00 91.25 232 PHE A O 1
ATOM 1814 N N . ILE A 1 233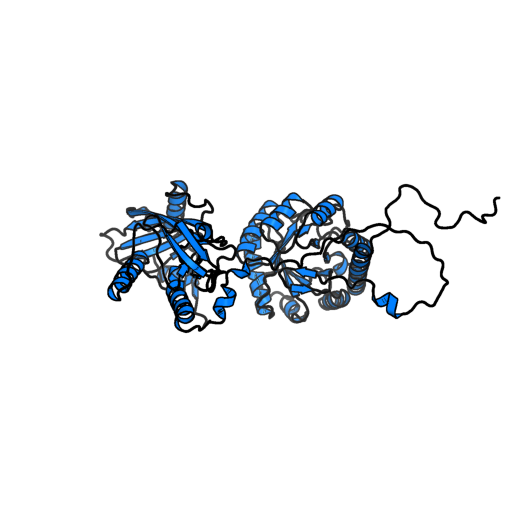 ? -31.009 8.020 4.253 1.00 94.00 233 ILE A N 1
ATOM 1815 C CA . ILE A 1 233 ? -31.636 9.121 5.003 1.00 94.00 233 ILE A CA 1
ATOM 1816 C C . ILE A 1 233 ? -33.165 9.091 4.873 1.00 94.00 233 ILE A C 1
ATOM 1818 O O . ILE A 1 233 ? -33.869 9.249 5.872 1.00 94.00 233 ILE A O 1
ATOM 1822 N N . LEU A 1 234 ? -33.682 8.911 3.655 1.00 93.12 234 LEU A N 1
ATOM 1823 C CA . LEU A 1 234 ? -35.107 9.061 3.344 1.00 93.12 234 LEU A CA 1
ATOM 1824 C C . LEU A 1 234 ? -35.908 7.784 3.603 1.00 93.12 234 LEU A C 1
ATOM 1826 O O . LEU A 1 234 ? -37.028 7.862 4.105 1.00 93.12 234 LEU A O 1
ATOM 1830 N N . GLU A 1 235 ? -35.346 6.620 3.277 1.00 89.94 235 GLU A N 1
ATOM 1831 C CA . GLU A 1 235 ? -36.056 5.336 3.331 1.00 89.94 235 GLU A CA 1
ATOM 1832 C C . GLU A 1 235 ? -35.623 4.462 4.514 1.00 89.94 235 GLU A C 1
ATOM 1834 O O . GLU A 1 235 ? -36.195 3.393 4.724 1.00 89.94 235 GLU A O 1
ATOM 1839 N N . GLN A 1 236 ? -34.613 4.887 5.289 1.00 85.38 236 GLN A N 1
ATOM 1840 C CA . GLN A 1 236 ? -33.971 4.068 6.332 1.00 85.38 236 GLN A CA 1
ATOM 1841 C C . GLN A 1 236 ? -33.433 2.734 5.786 1.00 85.38 236 GLN A C 1
ATOM 1843 O O . GLN A 1 236 ? -33.301 1.739 6.504 1.00 85.38 236 GLN A O 1
ATOM 1848 N N . LYS A 1 237 ? -33.114 2.709 4.490 1.00 86.94 237 LYS A N 1
ATOM 1849 C CA . LYS A 1 237 ? -32.625 1.536 3.778 1.00 86.94 237 LYS A CA 1
ATOM 1850 C C . LYS A 1 237 ? -31.103 1.586 3.724 1.00 86.94 237 LYS A C 1
ATOM 1852 O O . LYS A 1 237 ? -30.521 2.354 2.965 1.00 86.94 237 LYS A O 1
ATOM 1857 N N . SER A 1 238 ? -30.449 0.762 4.541 1.00 84.88 238 SER A N 1
ATOM 1858 C CA . SER A 1 238 ? -28.992 0.614 4.491 1.00 84.88 238 SER A CA 1
ATOM 1859 C C . SER A 1 238 ? -28.603 -0.447 3.471 1.00 84.88 238 SER A C 1
ATOM 1861 O O . SER A 1 238 ? -28.968 -1.614 3.614 1.00 84.88 238 SER A O 1
ATOM 1863 N N . ASP A 1 239 ? -27.810 -0.055 2.478 1.00 89.44 239 ASP A N 1
ATOM 1864 C CA . ASP A 1 239 ? -27.097 -1.017 1.645 1.00 89.44 239 ASP A CA 1
ATOM 1865 C C . ASP A 1 239 ? -25.994 -1.696 2.480 1.00 89.44 239 ASP A C 1
ATOM 1867 O O . ASP A 1 239 ? -25.305 -1.001 3.241 1.00 89.44 239 ASP A O 1
ATOM 1871 N N . PRO A 1 240 ? -25.812 -3.026 2.380 1.00 86.62 240 PRO A N 1
ATOM 1872 C CA . PRO A 1 240 ? -24.749 -3.733 3.088 1.00 86.62 240 PRO A CA 1
ATOM 1873 C C . PRO A 1 240 ? -23.348 -3.155 2.847 1.00 86.62 240 PRO A C 1
ATOM 1875 O O . PRO A 1 240 ? -22.538 -3.150 3.771 1.00 86.62 240 PRO A O 1
ATOM 1878 N N . LEU A 1 241 ? -23.078 -2.604 1.657 1.00 81.12 241 LEU A N 1
ATOM 1879 C CA . LEU A 1 241 ? -21.779 -2.022 1.306 1.00 81.12 241 LEU A CA 1
ATOM 1880 C C . LEU A 1 241 ? -21.422 -0.808 2.171 1.00 81.12 241 LEU A C 1
ATOM 1882 O O . LEU A 1 241 ? -20.244 -0.524 2.370 1.00 81.12 241 LEU A O 1
ATOM 1886 N N . LEU A 1 242 ? -22.407 -0.083 2.721 1.00 87.69 242 LEU A N 1
ATOM 1887 C CA . LEU A 1 242 ? -22.129 1.065 3.594 1.00 87.69 242 LEU A CA 1
ATOM 1888 C C . LEU A 1 242 ? -21.377 0.661 4.869 1.00 87.69 242 LEU A C 1
ATOM 1890 O O . LEU A 1 242 ? -20.643 1.484 5.417 1.00 87.69 242 LEU A O 1
ATOM 1894 N N . ALA A 1 243 ? -21.516 -0.589 5.324 1.00 88.88 243 ALA A N 1
ATOM 1895 C CA . ALA A 1 243 ? -20.795 -1.090 6.491 1.00 88.88 243 ALA A CA 1
ATOM 1896 C C . ALA A 1 243 ? -19.272 -1.092 6.269 1.00 88.88 243 ALA A C 1
ATOM 1898 O O . ALA A 1 243 ? -18.526 -0.710 7.174 1.00 88.88 243 ALA A O 1
ATOM 1899 N N . ASP A 1 244 ? -18.822 -1.425 5.056 1.00 91.31 244 ASP A N 1
ATOM 1900 C CA . ASP A 1 244 ? -17.400 -1.460 4.689 1.00 91.31 244 ASP A CA 1
ATOM 1901 C C . ASP A 1 244 ? -16.781 -0.053 4.651 1.00 91.31 244 ASP A C 1
ATOM 1903 O O . ASP A 1 244 ? -15.590 0.133 4.902 1.00 91.31 244 ASP A O 1
ATOM 1907 N N . PHE A 1 245 ? -17.609 0.966 4.404 1.00 95.38 245 PHE A N 1
ATOM 1908 C CA . PHE A 1 245 ? -17.205 2.372 4.344 1.00 95.38 245 PHE A CA 1
ATOM 1909 C C . PHE A 1 245 ? -17.503 3.153 5.627 1.00 95.38 245 PHE A C 1
ATOM 1911 O O . PHE A 1 245 ? -17.270 4.366 5.670 1.00 95.38 245 PHE A O 1
ATOM 1918 N N . HIS A 1 246 ? -17.955 2.498 6.696 1.00 95.25 246 HIS A N 1
ATOM 1919 C CA . HIS A 1 246 ? -18.255 3.172 7.955 1.00 95.25 246 HIS A CA 1
ATOM 1920 C C . HIS A 1 246 ? -16.979 3.690 8.642 1.00 95.25 246 HIS A C 1
ATOM 1922 O O . HIS A 1 246 ? -15.914 3.068 8.580 1.00 95.25 246 HIS A O 1
ATOM 1928 N N . TYR A 1 247 ? -17.061 4.838 9.325 1.00 93.50 247 TYR A N 1
ATOM 1929 C CA . TYR A 1 247 ? -15.890 5.477 9.952 1.00 93.50 247 TYR A CA 1
ATOM 1930 C C . TYR A 1 247 ? -15.285 4.650 11.099 1.00 93.50 247 TYR A C 1
ATOM 1932 O O . TYR A 1 247 ? -14.101 4.788 11.408 1.00 93.50 247 TYR A O 1
ATOM 1940 N N . SER A 1 248 ? -16.074 3.762 11.717 1.00 92.06 248 SER A N 1
ATOM 1941 C CA . SER A 1 248 ? -15.618 2.891 12.809 1.00 92.06 248 SER A CA 1
ATOM 1942 C C . SER A 1 248 ? -14.518 1.919 12.394 1.00 92.06 248 SER A C 1
ATOM 1944 O O . SER A 1 248 ? -13.830 1.406 13.269 1.00 92.06 248 SER A O 1
ATOM 1946 N N . ARG A 1 249 ? -14.305 1.679 11.092 1.00 93.00 249 ARG A N 1
ATOM 1947 C CA . ARG A 1 249 ? -13.178 0.858 10.620 1.00 93.00 249 ARG A CA 1
ATOM 1948 C C . ARG A 1 249 ? -11.811 1.436 11.011 1.00 93.00 249 ARG A C 1
ATOM 1950 O O . ARG A 1 249 ? -10.837 0.701 11.088 1.00 93.00 249 ARG A O 1
ATOM 1957 N N . PHE A 1 250 ? -11.758 2.736 11.311 1.00 89.19 250 PHE A N 1
ATOM 1958 C CA . PHE A 1 250 ? -10.566 3.422 11.816 1.00 89.19 250 PHE A CA 1
ATOM 1959 C C . PHE A 1 250 ? -10.511 3.524 13.341 1.00 89.19 250 PHE A C 1
ATOM 1961 O O . PHE A 1 250 ? -9.522 4.006 13.891 1.00 89.19 250 PHE A O 1
ATOM 1968 N N . GLN A 1 251 ? -11.564 3.107 14.041 1.00 83.94 251 GLN A N 1
ATOM 1969 C CA . GLN A 1 251 ? -11.562 3.051 15.494 1.00 83.94 251 GLN A CA 1
ATOM 1970 C C . GLN A 1 251 ? -10.990 1.700 15.910 1.00 83.94 251 GLN A C 1
ATOM 1972 O O . GLN A 1 251 ? -11.559 0.648 15.619 1.00 83.94 251 GLN A O 1
ATOM 1977 N N . SER A 1 252 ? -9.850 1.719 16.600 1.00 52.84 252 SER A N 1
ATOM 1978 C CA . SER A 1 252 ? -9.347 0.529 17.275 1.00 52.84 252 SER A CA 1
ATOM 1979 C C . SER A 1 252 ? -10.443 -0.013 18.196 1.00 52.84 252 SER A C 1
ATOM 1981 O O . SER A 1 252 ? -11.023 0.725 18.997 1.00 52.84 252 SER A O 1
ATOM 1983 N N . LYS A 1 253 ? -10.761 -1.311 18.080 1.00 35.28 253 LYS A N 1
ATOM 1984 C CA . LYS A 1 253 ? -11.620 -1.979 19.066 1.00 35.28 253 LYS A CA 1
ATOM 1985 C C . LYS A 1 253 ? -11.007 -1.716 20.447 1.00 35.28 253 LYS A C 1
ATOM 1987 O O . LYS A 1 253 ? -9.817 -1.995 20.612 1.00 35.28 253 LYS A O 1
ATOM 1992 N N . PRO A 1 254 ? -11.757 -1.184 21.427 1.00 33.28 254 PRO A N 1
ATOM 1993 C CA . PRO A 1 254 ? -11.205 -0.957 22.748 1.00 33.28 254 PRO A CA 1
ATOM 1994 C C . PRO A 1 254 ? -10.733 -2.296 23.306 1.00 33.28 254 PRO A C 1
ATOM 1996 O O . PRO A 1 254 ? -11.520 -3.238 23.427 1.00 33.28 254 PRO A O 1
ATOM 1999 N N . SER A 1 255 ? -9.451 -2.372 23.655 1.00 32.53 255 SER A N 1
ATOM 2000 C CA . SER A 1 255 ? -8.968 -3.373 24.589 1.00 32.53 255 SER A CA 1
ATOM 2001 C C . SER A 1 255 ? -9.821 -3.261 25.853 1.00 32.53 255 SER A C 1
ATOM 2003 O O . SER A 1 255 ? -10.004 -2.184 26.427 1.00 32.53 255 SER A O 1
ATOM 2005 N N . THR A 1 256 ? -10.431 -4.369 26.254 1.00 27.81 256 THR A N 1
ATOM 2006 C CA . THR A 1 256 ? -11.152 -4.477 27.520 1.00 27.81 256 THR A CA 1
ATOM 2007 C C . THR A 1 256 ? -10.255 -3.974 28.647 1.00 27.81 256 THR A C 1
ATOM 2009 O O . THR A 1 256 ? -9.192 -4.539 28.894 1.00 27.81 256 THR A O 1
ATOM 2012 N N . ARG A 1 257 ? -10.684 -2.886 29.302 1.00 29.86 257 ARG A N 1
ATOM 2013 C CA . ARG A 1 257 ? -10.035 -2.275 30.467 1.00 29.86 257 ARG A CA 1
ATOM 2014 C C . ARG A 1 257 ? -9.696 -3.343 31.508 1.00 29.86 257 ARG A C 1
ATOM 2016 O O . ARG A 1 257 ? -10.596 -3.886 32.145 1.00 29.86 257 ARG A O 1
ATOM 2023 N N . THR A 1 258 ? -8.409 -3.573 31.744 1.00 28.20 258 THR A N 1
ATOM 2024 C CA . THR A 1 258 ? -7.944 -4.261 32.947 1.00 28.20 258 THR A CA 1
ATOM 2025 C C . THR A 1 258 ? -8.180 -3.329 34.133 1.00 28.20 258 THR A C 1
ATOM 2027 O O . THR A 1 258 ? -7.589 -2.255 34.235 1.00 28.20 258 THR A O 1
ATOM 2030 N N . SER A 1 259 ? -9.113 -3.721 34.996 1.00 26.88 259 SER A N 1
ATOM 2031 C CA . SER A 1 259 ? -9.349 -3.115 36.303 1.00 26.88 259 SER A CA 1
ATOM 2032 C C . SER A 1 259 ? -8.036 -3.064 37.091 1.00 26.88 259 SER A C 1
ATOM 2034 O O . SER A 1 259 ? -7.376 -4.084 37.280 1.00 26.88 259 SER A O 1
ATOM 2036 N N . MET A 1 260 ? -7.658 -1.866 37.545 1.00 29.80 260 MET A N 1
ATOM 2037 C CA . MET A 1 260 ? -6.658 -1.707 38.594 1.00 29.80 260 MET A CA 1
ATOM 2038 C C . MET A 1 260 ? -7.180 -2.384 39.864 1.00 29.80 260 MET A C 1
ATOM 2040 O O . MET A 1 260 ? -8.123 -1.893 40.482 1.00 29.80 260 MET A O 1
ATOM 2044 N N . LEU A 1 261 ? -6.553 -3.493 40.257 1.00 27.69 261 LEU A N 1
ATOM 2045 C CA . LEU A 1 261 ? -6.707 -4.074 41.585 1.00 27.69 261 LEU A CA 1
ATOM 2046 C C . LEU A 1 261 ? -5.439 -3.801 42.390 1.00 27.69 261 LEU A C 1
ATOM 2048 O O . LEU A 1 261 ? -4.371 -4.354 42.147 1.00 27.69 261 LEU A O 1
ATOM 2052 N N . THR A 1 262 ? -5.599 -2.922 43.371 1.00 27.94 262 THR A N 1
ATOM 2053 C CA . THR A 1 262 ? -4.714 -2.729 44.515 1.00 27.94 262 THR A CA 1
ATOM 2054 C C . THR A 1 262 ? -4.523 -4.052 45.261 1.00 27.94 262 THR A C 1
ATOM 2056 O O . THR A 1 262 ? -5.503 -4.675 45.671 1.00 27.94 262 THR A O 1
ATOM 2059 N N . HIS A 1 263 ? -3.279 -4.482 45.475 1.00 28.62 263 HIS A N 1
ATOM 2060 C CA . HIS A 1 263 ? -2.963 -5.581 46.387 1.00 28.62 263 HIS A CA 1
ATOM 2061 C C . HIS A 1 263 ? -2.512 -5.035 47.742 1.00 28.62 263 HIS A C 1
ATOM 2063 O O . HIS A 1 263 ? -1.437 -4.453 47.870 1.00 28.62 263 HIS A O 1
ATOM 2069 N N . SER A 1 264 ? -3.342 -5.258 48.761 1.00 24.67 264 SER A N 1
ATOM 2070 C CA . SER A 1 264 ? -2.926 -5.235 50.161 1.00 24.67 264 SER A CA 1
ATOM 2071 C C . SER A 1 264 ? -2.336 -6.598 50.514 1.00 24.67 264 SER A C 1
ATOM 2073 O O . SER A 1 264 ? -2.969 -7.632 50.305 1.00 24.67 264 SER A O 1
ATOM 2075 N N . ALA A 1 265 ? -1.113 -6.592 51.037 1.00 28.56 265 ALA A N 1
ATOM 2076 C CA . ALA A 1 265 ? -0.447 -7.776 51.555 1.00 28.56 265 ALA A CA 1
ATOM 2077 C C . ALA A 1 265 ? -1.158 -8.294 52.813 1.00 28.56 265 ALA A C 1
ATOM 2079 O O . ALA A 1 265 ? -1.478 -7.508 53.700 1.00 28.56 265 ALA A O 1
ATOM 2080 N N . ASN A 1 266 ? -1.334 -9.613 52.915 1.00 26.08 266 ASN A N 1
ATOM 2081 C CA . ASN A 1 266 ? -1.481 -10.298 54.195 1.00 26.08 266 ASN A CA 1
ATOM 2082 C C . ASN A 1 266 ? -0.897 -11.713 54.115 1.00 26.08 266 ASN A C 1
ATOM 2084 O O . ASN A 1 266 ? -1.245 -12.511 53.248 1.00 26.08 266 ASN A O 1
ATOM 2088 N N . PHE A 1 267 ? 0.014 -11.986 55.046 1.00 31.73 267 PHE A N 1
ATOM 2089 C CA . PHE A 1 267 ? 0.637 -13.278 55.304 1.00 31.73 267 PHE A CA 1
ATOM 2090 C C . PHE A 1 267 ? -0.350 -14.259 55.945 1.00 31.73 267 PHE A C 1
ATOM 2092 O O . PHE A 1 267 ? -1.095 -13.882 56.846 1.00 31.73 267 PHE A O 1
ATOM 2099 N N . SER A 1 268 ? -0.240 -15.547 55.611 1.00 27.44 268 SER A N 1
ATOM 2100 C CA . SER A 1 268 ? -0.329 -16.614 56.620 1.00 27.44 268 SER A CA 1
ATOM 2101 C C . SER A 1 268 ? 0.306 -17.918 56.126 1.00 27.44 268 SER A C 1
ATOM 2103 O O . SER A 1 268 ? 0.085 -18.364 55.005 1.00 27.44 268 SER A O 1
ATOM 2105 N N . ASN A 1 269 ? 1.128 -18.496 57.004 1.00 33.62 269 ASN A N 1
ATOM 2106 C CA . ASN A 1 269 ? 1.719 -19.827 56.908 1.00 33.62 269 ASN A CA 1
ATOM 2107 C C . ASN A 1 269 ? 0.649 -20.912 57.091 1.00 33.62 269 ASN A C 1
ATOM 2109 O O . ASN A 1 269 ? -0.168 -20.818 58.007 1.00 33.62 269 ASN A O 1
ATOM 2113 N N . GLY A 1 270 ? 0.734 -21.996 56.320 1.00 27.50 270 GLY A N 1
ATOM 2114 C CA . GLY A 1 270 ? -0.063 -23.197 56.564 1.00 27.50 270 GLY A CA 1
ATOM 2115 C C . GLY A 1 270 ? 0.430 -24.412 55.783 1.00 27.50 270 GLY A C 1
ATOM 2116 O O . GLY A 1 270 ? 0.288 -24.473 54.568 1.00 27.50 270 GLY A O 1
ATOM 2117 N N . HIS A 1 271 ? 0.991 -25.384 56.504 1.00 34.72 271 HIS A N 1
ATOM 2118 C CA . HIS A 1 271 ? 1.255 -26.752 56.054 1.00 34.72 271 HIS A CA 1
ATOM 2119 C C . HIS A 1 271 ? 0.023 -27.436 55.437 1.00 34.72 271 HIS A C 1
ATOM 2121 O O . HIS A 1 271 ? -1.071 -27.286 55.978 1.00 34.72 271 HIS A O 1
ATOM 2127 N N . ARG A 1 272 ? 0.242 -28.270 54.405 1.00 29.38 272 ARG A N 1
ATOM 2128 C CA . ARG A 1 272 ? -0.519 -29.492 54.036 1.00 29.38 272 ARG A CA 1
ATOM 2129 C C . ARG A 1 272 ? 0.269 -30.256 52.954 1.00 29.38 272 ARG A C 1
ATOM 2131 O O . ARG A 1 272 ? 0.676 -29.656 51.969 1.00 29.38 272 ARG A O 1
ATOM 2138 N N . THR A 1 273 ? 0.855 -31.404 53.304 1.00 29.44 273 THR A N 1
ATOM 2139 C CA . THR A 1 273 ? 0.404 -32.783 52.995 1.00 29.44 273 THR A CA 1
ATOM 2140 C C . THR A 1 273 ? 0.266 -33.087 51.505 1.00 29.44 273 THR A C 1
ATOM 2142 O O . THR A 1 273 ? -0.527 -32.476 50.799 1.00 29.44 273 THR A O 1
ATOM 2145 N N . ALA A 1 274 ? 1.074 -34.056 51.066 1.00 36.81 274 ALA A N 1
ATOM 2146 C CA . ALA A 1 274 ? 1.080 -34.627 49.732 1.00 36.81 274 ALA A CA 1
ATOM 2147 C C . ALA A 1 274 ? -0.240 -35.355 49.465 1.00 36.81 274 ALA A C 1
ATOM 2149 O O . ALA A 1 274 ? -0.517 -36.360 50.111 1.00 36.81 274 ALA A O 1
ATOM 2150 N N . ASP A 1 275 ? -1.004 -34.857 48.498 1.00 32.12 275 ASP A N 1
ATOM 2151 C CA . ASP A 1 275 ? -2.135 -35.559 47.906 1.00 32.12 275 ASP A CA 1
ATOM 2152 C C . ASP A 1 275 ? -2.011 -35.530 46.381 1.00 32.12 275 ASP A C 1
ATOM 2154 O O . ASP A 1 275 ? -1.434 -34.617 45.787 1.00 32.12 275 ASP A O 1
ATOM 2158 N N . ALA A 1 276 ? -2.497 -36.617 45.791 1.00 35.03 276 ALA A N 1
ATOM 2159 C CA . ALA A 1 276 ? -2.278 -37.099 44.439 1.00 35.03 276 ALA A CA 1
ATOM 2160 C C . ALA A 1 276 ? -2.290 -36.034 43.328 1.00 35.03 276 ALA A C 1
ATOM 2162 O O . ALA A 1 276 ? -3.143 -35.148 43.272 1.00 35.03 276 ALA A O 1
ATOM 2163 N N . ILE A 1 277 ? -1.361 -36.210 42.383 1.00 38.22 277 ILE A N 1
ATOM 2164 C CA . ILE A 1 277 ? -1.274 -35.470 41.125 1.00 38.22 277 ILE A CA 1
ATOM 2165 C C . ILE A 1 277 ? -2.575 -35.712 40.354 1.00 38.22 277 ILE A C 1
ATOM 2167 O O . ILE A 1 277 ? -2.774 -36.756 39.736 1.00 38.22 277 ILE A O 1
ATOM 2171 N N . ASN A 1 278 ? -3.486 -34.751 40.445 1.00 34.47 278 ASN A N 1
ATOM 2172 C CA . ASN A 1 278 ? -4.741 -34.759 39.720 1.00 34.47 278 ASN A CA 1
ATOM 2173 C C . ASN A 1 278 ? -4.416 -34.494 38.241 1.00 34.47 278 ASN A C 1
ATOM 2175 O O . ASN A 1 278 ? -3.920 -33.418 37.903 1.00 34.47 278 ASN A O 1
ATOM 2179 N N . ALA A 1 279 ? -4.638 -35.482 37.370 1.00 37.44 279 ALA A N 1
ATOM 2180 C CA . ALA A 1 279 ? -4.270 -35.425 35.950 1.00 37.44 279 ALA A CA 1
ATOM 2181 C C . ALA A 1 279 ? -4.926 -34.246 35.195 1.00 37.44 279 ALA A C 1
ATOM 2183 O O . ALA A 1 279 ? -4.387 -33.778 34.196 1.00 37.44 279 ALA A O 1
ATOM 2184 N N . ASP A 1 280 ? -6.014 -33.682 35.729 1.00 36.06 280 ASP A N 1
ATOM 2185 C CA . ASP A 1 280 ? -6.670 -32.483 35.192 1.00 36.06 280 ASP A CA 1
ATOM 2186 C C . ASP A 1 280 ? -5.921 -31.166 35.473 1.00 36.06 280 ASP A C 1
ATOM 2188 O O . ASP A 1 280 ? -6.173 -30.155 34.814 1.00 36.06 280 ASP A O 1
ATOM 2192 N N . ALA A 1 281 ? -4.965 -31.145 36.410 1.00 33.75 281 ALA A N 1
ATOM 2193 C CA . ALA A 1 281 ? -4.169 -29.952 36.707 1.00 33.75 281 ALA A CA 1
ATOM 2194 C C . ALA A 1 281 ? -3.031 -29.717 35.694 1.00 33.75 281 ALA A C 1
ATOM 2196 O O . ALA A 1 281 ? -2.597 -28.577 35.529 1.00 33.75 281 ALA A O 1
ATOM 2197 N N . MET A 1 282 ? -2.580 -30.751 34.965 1.00 37.16 282 MET A N 1
ATOM 2198 C CA . MET A 1 282 ? -1.564 -30.589 33.910 1.00 37.16 282 MET A CA 1
ATOM 2199 C C . MET A 1 282 ? -2.119 -29.961 32.622 1.00 37.16 282 MET A C 1
ATOM 2201 O O . MET A 1 282 ? -1.351 -29.398 31.848 1.00 37.16 282 MET A O 1
ATOM 2205 N N . ASN A 1 283 ? -3.441 -29.964 32.419 1.00 33.44 283 ASN A N 1
ATOM 2206 C CA . ASN A 1 283 ? -4.083 -29.349 31.248 1.00 33.44 283 ASN A CA 1
ATOM 2207 C C . ASN A 1 283 ? -4.315 -27.830 31.379 1.00 33.44 283 ASN A C 1
ATOM 2209 O O . ASN A 1 283 ? -4.884 -27.214 30.481 1.00 33.44 283 ASN A O 1
ATOM 2213 N N . ARG A 1 284 ? -3.879 -27.205 32.482 1.00 35.97 284 ARG A N 1
ATOM 2214 C CA . ARG A 1 284 ? -3.958 -25.747 32.697 1.00 35.97 284 ARG A CA 1
ATOM 2215 C C . ARG A 1 284 ? -2.626 -25.017 32.507 1.00 35.97 284 ARG A C 1
ATOM 2217 O O . ARG A 1 284 ? -2.508 -23.864 32.917 1.00 35.97 284 ARG A O 1
ATOM 2224 N N . VAL A 1 285 ? -1.630 -25.644 31.877 1.00 41.47 285 VAL A N 1
ATOM 2225 C CA . VAL A 1 285 ? -0.500 -24.885 31.323 1.00 41.47 285 VAL A CA 1
ATOM 2226 C C . VAL A 1 285 ? -1.065 -24.078 30.159 1.00 41.47 285 VAL A C 1
ATOM 2228 O O . VAL A 1 285 ? -1.543 -24.652 29.186 1.00 41.47 285 VAL A O 1
ATOM 2231 N N . SER A 1 286 ? -1.110 -22.756 30.327 1.00 42.97 286 SER A N 1
ATOM 2232 C CA . SER A 1 286 ? -1.770 -21.805 29.432 1.00 42.97 286 SER A CA 1
ATOM 2233 C C . SER A 1 286 ? -1.553 -22.158 27.960 1.00 42.97 286 SER A C 1
ATOM 2235 O O . SER A 1 286 ? -0.427 -22.092 27.463 1.00 42.97 286 SER A O 1
ATOM 2237 N N . THR A 1 287 ? -2.629 -22.510 27.258 1.00 54.50 287 THR A N 1
ATOM 2238 C CA . THR A 1 287 ? -2.619 -22.629 25.801 1.00 54.50 287 THR A CA 1
ATOM 2239 C C . THR A 1 287 ? -2.100 -21.311 25.238 1.00 54.50 287 THR A C 1
ATOM 2241 O O . THR A 1 287 ? -2.724 -20.270 25.460 1.00 54.50 287 THR A O 1
ATOM 2244 N N . SER A 1 288 ? -0.933 -21.338 24.583 1.00 67.69 288 SER A N 1
ATOM 2245 C CA . SER A 1 288 ? -0.378 -20.164 23.903 1.00 67.69 288 SER A CA 1
ATOM 2246 C C . SER A 1 288 ? -1.481 -19.527 23.066 1.00 67.69 288 SER A C 1
ATOM 2248 O O . SER A 1 288 ? -2.165 -20.227 22.321 1.00 67.69 288 SER A O 1
ATOM 2250 N N . SER A 1 289 ? -1.635 -18.204 23.153 1.00 85.31 289 SER A N 1
ATOM 2251 C CA . SER A 1 289 ? -2.475 -17.491 22.195 1.00 85.31 289 SER A CA 1
ATOM 2252 C C . SER A 1 289 ? -2.009 -17.817 20.770 1.00 85.31 289 SER A C 1
ATOM 2254 O O . SER A 1 289 ? -0.797 -18.018 20.551 1.00 85.31 289 SER A O 1
ATOM 2256 N N . PRO A 1 290 ? -2.940 -17.909 19.806 1.00 93.19 290 PRO A N 1
ATOM 2257 C CA . PRO A 1 290 ? -2.565 -18.172 18.430 1.00 93.19 290 PRO A CA 1
ATOM 2258 C C . PRO A 1 290 ? -1.768 -16.990 17.862 1.00 93.19 290 PRO A C 1
ATOM 2260 O O . PRO A 1 290 ? -1.881 -15.855 18.334 1.00 93.19 290 PRO A O 1
ATOM 2263 N N . LEU A 1 291 ? -0.939 -17.260 16.859 1.00 96.94 291 LEU A N 1
ATOM 2264 C CA . LEU A 1 291 ? -0.235 -16.235 16.096 1.00 96.94 291 LEU A CA 1
ATOM 2265 C C . LEU A 1 291 ? -1.244 -15.505 15.202 1.00 96.94 291 LEU A C 1
ATOM 2267 O O . LEU A 1 291 ? -2.023 -16.143 14.498 1.00 96.94 291 LEU A O 1
ATOM 2271 N N . ILE A 1 292 ? -1.237 -14.173 15.220 1.00 97.56 292 ILE A N 1
ATOM 2272 C CA . ILE A 1 292 ? -2.108 -13.357 14.369 1.00 97.56 292 ILE A CA 1
ATOM 2273 C C . ILE A 1 292 ? -1.228 -12.466 13.500 1.00 97.56 292 ILE A C 1
ATOM 2275 O O . ILE A 1 292 ? -0.478 -11.651 14.026 1.00 97.56 292 ILE A O 1
ATOM 2279 N N . ILE A 1 293 ? -1.336 -12.605 12.179 1.00 97.69 293 ILE A N 1
ATOM 2280 C CA . ILE A 1 293 ? -0.649 -11.748 11.203 1.00 97.69 293 ILE A CA 1
ATOM 2281 C C . ILE A 1 293 ? -1.705 -11.204 10.248 1.00 97.69 293 ILE A C 1
ATOM 2283 O O . ILE A 1 293 ? -2.477 -11.979 9.689 1.00 97.69 293 ILE A O 1
ATOM 2287 N N . ALA A 1 294 ? -1.769 -9.878 10.091 1.00 95.31 294 ALA A N 1
ATOM 2288 C CA . ALA A 1 294 ? -2.737 -9.196 9.220 1.00 95.31 294 ALA A CA 1
ATOM 2289 C C . ALA A 1 294 ? -4.189 -9.711 9.374 1.00 95.31 294 ALA A C 1
ATOM 2291 O O . ALA A 1 294 ? -4.891 -9.950 8.396 1.00 95.31 294 ALA A O 1
ATOM 2292 N N . GLY A 1 295 ? -4.625 -9.943 10.618 1.00 93.50 295 GLY A N 1
ATOM 2293 C CA . GLY A 1 295 ? -5.973 -10.432 10.941 1.00 93.50 295 GLY A CA 1
ATOM 2294 C C . GLY A 1 295 ? -6.196 -11.938 10.754 1.00 93.50 295 GLY A C 1
ATOM 2295 O O . GLY A 1 295 ? -7.222 -12.447 11.201 1.00 93.50 295 GLY A O 1
ATOM 2296 N N . LYS A 1 296 ? -5.245 -12.675 10.167 1.00 95.38 296 LYS A N 1
ATOM 2297 C CA . LYS A 1 296 ? -5.326 -14.130 10.005 1.00 95.38 296 LYS A CA 1
ATOM 2298 C C . LYS A 1 296 ? -4.677 -14.857 11.182 1.00 95.38 296 LYS A C 1
ATOM 2300 O O . LYS A 1 296 ? -3.595 -14.487 11.629 1.00 95.38 296 LYS A O 1
ATOM 2305 N N . THR A 1 297 ? -5.358 -15.886 11.677 1.00 96.81 297 THR A N 1
ATOM 2306 C CA . THR A 1 297 ? -4.951 -16.683 12.840 1.00 96.81 297 THR A CA 1
ATOM 2307 C C . THR A 1 297 ? -4.234 -17.963 12.414 1.00 96.81 297 THR A C 1
ATOM 2309 O O . THR A 1 297 ? -4.714 -18.662 11.525 1.00 96.81 297 THR A O 1
ATOM 2312 N N . PHE A 1 298 ? -3.132 -18.280 13.090 1.00 96.56 298 PHE A N 1
ATOM 2313 C CA . PHE A 1 298 ? -2.311 -19.475 12.901 1.00 96.56 298 PHE A CA 1
ATOM 2314 C C . PHE A 1 298 ? -2.016 -20.118 14.264 1.00 96.56 298 PHE A C 1
ATOM 2316 O O . PHE A 1 298 ? -1.730 -19.426 15.245 1.00 96.56 298 PHE A O 1
ATOM 2323 N N . GLN A 1 299 ? -2.101 -21.440 14.344 1.00 95.44 299 GLN A N 1
ATOM 2324 C CA . GLN A 1 299 ? -1.694 -22.229 15.509 1.00 95.44 299 GLN A CA 1
ATOM 2325 C C . GLN A 1 299 ? -0.181 -22.450 15.533 1.00 95.44 299 GLN A C 1
ATOM 2327 O O . GLN A 1 299 ? 0.449 -22.411 16.593 1.00 95.44 299 GLN A O 1
ATOM 2332 N N . SER A 1 300 ? 0.411 -22.657 14.360 1.00 96.62 300 SER A N 1
ATOM 2333 C CA . SER A 1 300 ? 1.837 -22.880 14.207 1.00 96.62 300 SER A CA 1
ATOM 2334 C C . SER A 1 300 ? 2.603 -21.563 14.204 1.00 96.62 300 SER A C 1
ATOM 2336 O O . SER A 1 300 ? 2.252 -20.602 13.519 1.00 96.62 300 SER A O 1
ATOM 2338 N N . ARG A 1 301 ? 3.699 -21.536 14.963 1.00 98.25 301 ARG A N 1
ATOM 2339 C CA . ARG A 1 301 ? 4.675 -20.434 14.986 1.00 98.25 301 ARG A CA 1
ATOM 2340 C C . ARG A 1 301 ? 5.914 -20.746 14.144 1.00 98.25 301 ARG A C 1
ATOM 2342 O O . ARG A 1 301 ? 6.872 -19.981 14.165 1.00 98.25 301 ARG A O 1
ATOM 2349 N N . LEU A 1 302 ? 5.909 -21.864 13.418 1.00 98.38 302 LEU A N 1
ATOM 2350 C CA . LEU A 1 302 ? 6.964 -22.241 12.486 1.00 98.38 302 LEU A CA 1
ATOM 2351 C C . LEU A 1 302 ? 6.468 -22.050 11.052 1.00 98.38 302 LEU A C 1
ATOM 2353 O O . LEU A 1 302 ? 5.492 -22.663 10.628 1.00 98.38 302 LEU A O 1
ATOM 2357 N N . MET A 1 303 ? 7.179 -21.221 10.302 1.00 98.31 303 MET A N 1
ATOM 2358 C CA . MET A 1 303 ? 7.048 -21.065 8.859 1.00 98.31 303 MET A CA 1
ATOM 2359 C C . MET A 1 303 ? 8.237 -21.750 8.178 1.00 98.31 303 MET A C 1
ATOM 2361 O O . MET A 1 303 ? 9.358 -21.749 8.699 1.00 98.31 303 MET A O 1
ATOM 2365 N N . THR A 1 304 ? 8.028 -22.301 6.986 1.00 96.75 304 THR A N 1
ATOM 2366 C CA . THR A 1 304 ? 9.118 -22.889 6.189 1.00 96.75 304 THR A CA 1
ATOM 2367 C C . THR A 1 304 ? 9.054 -22.446 4.729 1.00 96.75 304 THR A C 1
ATOM 2369 O O . THR A 1 304 ? 8.237 -21.606 4.352 1.00 96.75 304 THR A O 1
ATOM 2372 N N . GLY A 1 305 ? 9.964 -22.936 3.895 1.00 93.50 305 GLY A N 1
ATOM 2373 C CA . GLY A 1 305 ? 9.963 -22.685 2.458 1.00 93.50 305 GLY A CA 1
ATOM 2374 C C . GLY A 1 305 ? 9.924 -23.969 1.645 1.00 93.50 305 GLY A C 1
ATOM 2375 O O . GLY A 1 305 ? 9.959 -25.076 2.173 1.00 93.50 305 GLY A O 1
ATOM 2376 N N . THR A 1 306 ? 9.845 -23.790 0.332 1.00 92.00 306 THR A N 1
ATOM 2377 C CA . THR A 1 306 ? 9.754 -24.870 -0.668 1.00 92.00 306 THR A CA 1
ATOM 2378 C C . THR A 1 306 ? 11.069 -25.096 -1.421 1.00 92.00 306 THR A C 1
ATOM 2380 O O . THR A 1 306 ? 11.199 -26.015 -2.224 1.00 92.00 306 THR A O 1
ATOM 2383 N N . GLY A 1 307 ? 12.077 -24.251 -1.186 1.00 89.56 307 GLY A N 1
ATOM 2384 C CA . GLY A 1 307 ? 13.338 -24.279 -1.923 1.00 89.56 307 GLY A CA 1
ATOM 2385 C C . GLY A 1 307 ? 14.386 -25.220 -1.322 1.00 89.56 307 GLY A C 1
ATOM 2386 O O . GLY A 1 307 ? 14.474 -25.370 -0.107 1.00 89.56 307 GLY A O 1
ATOM 2387 N N . LYS A 1 308 ? 15.280 -25.730 -2.182 1.00 90.06 308 LYS A N 1
ATOM 2388 C CA . LYS A 1 308 ? 16.494 -26.513 -1.853 1.00 90.06 308 LYS A CA 1
ATOM 2389 C C . LYS A 1 308 ? 16.291 -27.971 -1.405 1.00 90.06 308 LYS A C 1
ATOM 2391 O O . LYS A 1 308 ? 17.281 -28.619 -1.080 1.00 90.06 308 LYS A O 1
ATOM 2396 N N . TYR A 1 309 ? 15.067 -28.497 -1.423 1.00 92.94 309 TYR A N 1
ATOM 2397 C CA . TYR A 1 309 ? 14.822 -29.928 -1.204 1.00 92.94 309 TYR A CA 1
ATOM 2398 C C . TYR A 1 309 ? 15.340 -30.774 -2.371 1.00 92.94 309 TYR A C 1
ATOM 2400 O O . TYR A 1 309 ? 15.401 -30.302 -3.510 1.00 92.94 309 TYR A O 1
ATOM 2408 N N . ARG A 1 310 ? 15.693 -32.035 -2.095 1.00 90.69 310 ARG A N 1
ATOM 2409 C CA . ARG A 1 310 ? 16.189 -32.974 -3.117 1.00 90.69 310 ARG A CA 1
ATOM 2410 C C . ARG A 1 310 ? 15.066 -33.501 -4.012 1.00 90.69 310 ARG A C 1
ATOM 2412 O O . ARG A 1 310 ? 15.313 -33.810 -5.173 1.00 90.69 310 ARG A O 1
ATOM 2419 N N . SER A 1 311 ? 13.844 -33.587 -3.487 1.00 91.00 311 SER A N 1
ATOM 2420 C CA . SER A 1 311 ? 12.644 -33.999 -4.220 1.00 91.00 311 SER A CA 1
ATOM 2421 C C . SER A 1 311 ? 11.392 -33.289 -3.689 1.00 91.00 311 SER A C 1
ATOM 2423 O O . SER A 1 311 ? 11.381 -32.776 -2.568 1.00 91.00 311 SER A O 1
ATOM 2425 N N . ILE A 1 312 ? 10.322 -33.272 -4.495 1.00 90.19 312 ILE A N 1
ATOM 2426 C CA . ILE A 1 312 ? 9.000 -32.765 -4.082 1.00 90.19 312 ILE A CA 1
ATOM 2427 C C . ILE A 1 312 ? 8.442 -33.596 -2.919 1.00 90.19 312 ILE A C 1
ATOM 2429 O O . ILE A 1 312 ? 7.863 -33.036 -1.995 1.00 90.19 312 ILE A O 1
ATOM 2433 N N . GLU A 1 313 ? 8.667 -34.911 -2.931 1.00 92.50 313 GLU A N 1
ATOM 2434 C CA . GLU A 1 313 ? 8.213 -35.813 -1.871 1.00 92.50 313 GLU A CA 1
ATOM 2435 C C . GLU A 1 313 ? 8.857 -35.473 -0.519 1.00 92.50 313 GLU A C 1
ATOM 2437 O O . GLU A 1 313 ? 8.155 -35.356 0.484 1.00 92.50 313 GLU A O 1
ATOM 2442 N N . GLU A 1 314 ? 10.174 -35.230 -0.482 1.00 94.38 314 GLU A N 1
ATOM 2443 C CA . GLU A 1 314 ? 10.846 -34.801 0.752 1.00 94.38 314 GLU A CA 1
ATOM 2444 C C . GLU A 1 314 ? 10.301 -33.462 1.254 1.00 94.38 314 GLU A C 1
ATOM 2446 O O . GLU A 1 314 ? 10.082 -33.299 2.452 1.00 94.38 314 GLU A O 1
ATOM 2451 N N . MET A 1 315 ? 10.042 -32.517 0.346 1.00 95.94 315 MET A N 1
ATOM 2452 C CA . MET A 1 315 ? 9.440 -31.227 0.686 1.00 95.94 315 MET A CA 1
ATOM 2453 C C . MET A 1 315 ? 8.039 -31.400 1.294 1.00 95.94 315 MET A C 1
ATOM 2455 O O . MET A 1 315 ? 7.752 -30.806 2.332 1.00 95.94 315 MET A O 1
ATOM 2459 N N . GLN A 1 316 ? 7.177 -32.225 0.690 1.00 94.94 316 GLN A N 1
ATOM 2460 C CA . GLN A 1 316 ? 5.830 -32.514 1.196 1.00 94.94 316 GLN A CA 1
ATOM 2461 C C . GLN A 1 316 ? 5.877 -33.163 2.583 1.00 94.94 316 GLN A C 1
ATOM 2463 O O . GLN A 1 316 ? 5.181 -32.723 3.499 1.00 94.94 316 GLN A O 1
ATOM 2468 N N . GLN A 1 317 ? 6.728 -34.178 2.753 1.00 96.31 317 GLN A N 1
ATOM 2469 C CA . GLN A 1 317 ? 6.912 -34.865 4.031 1.00 96.31 317 GLN A CA 1
ATOM 2470 C C . GLN A 1 317 ? 7.455 -33.917 5.106 1.00 96.31 317 GLN A C 1
ATOM 2472 O O . GLN A 1 317 ? 7.013 -33.982 6.251 1.00 96.31 317 GLN A O 1
ATOM 2477 N N . SER A 1 318 ? 8.371 -33.011 4.753 1.00 97.81 318 SER A N 1
ATOM 2478 C CA . SER A 1 318 ? 8.869 -31.978 5.664 1.00 97.81 318 SER A CA 1
ATOM 2479 C C . SER A 1 318 ? 7.797 -30.983 6.078 1.00 97.81 318 SER A C 1
ATOM 2481 O O . SER A 1 318 ? 7.665 -30.738 7.270 1.00 97.81 318 SER A O 1
ATOM 2483 N N . ILE A 1 319 ? 7.015 -30.448 5.138 1.00 96.75 319 ILE A N 1
ATOM 2484 C CA . ILE A 1 319 ? 5.931 -29.498 5.440 1.00 96.75 319 ILE A CA 1
ATOM 2485 C C . ILE A 1 319 ? 4.881 -30.143 6.351 1.00 96.75 319 ILE A C 1
ATOM 2487 O O . ILE A 1 319 ? 4.442 -29.524 7.320 1.00 96.75 319 ILE A O 1
ATOM 2491 N N . ALA A 1 320 ? 4.527 -31.404 6.084 1.00 95.75 320 ALA A N 1
ATOM 2492 C CA . ALA A 1 320 ? 3.628 -32.165 6.944 1.00 95.75 320 ALA A CA 1
ATOM 2493 C C . ALA A 1 320 ? 4.235 -32.391 8.339 1.00 95.75 320 ALA A C 1
ATOM 2495 O O . ALA A 1 320 ? 3.558 -32.207 9.341 1.00 95.75 320 ALA A O 1
ATOM 2496 N N . ALA A 1 321 ? 5.517 -32.753 8.421 1.00 97.00 321 ALA A N 1
ATOM 2497 C CA . ALA A 1 321 ? 6.189 -33.024 9.689 1.00 97.00 321 ALA A CA 1
ATOM 2498 C C . ALA A 1 321 ? 6.484 -31.765 10.526 1.00 97.00 321 ALA A C 1
ATOM 2500 O O . ALA A 1 321 ? 6.691 -31.889 11.734 1.00 97.00 321 ALA A O 1
ATOM 2501 N N . SER A 1 322 ? 6.534 -30.572 9.920 1.00 97.12 322 SER A N 1
ATOM 2502 C CA . SER A 1 322 ? 6.687 -29.308 10.651 1.00 97.12 322 SER A CA 1
ATOM 2503 C C . SER A 1 322 ? 5.384 -28.762 11.229 1.00 97.12 322 SER A C 1
ATOM 2505 O O . SER A 1 322 ? 5.457 -27.780 11.968 1.00 97.12 322 SER A O 1
ATOM 2507 N N . ASP A 1 323 ? 4.217 -29.319 10.878 1.00 95.38 323 ASP A N 1
ATOM 2508 C CA . ASP A 1 323 ? 2.891 -28.742 11.165 1.00 95.38 323 ASP A CA 1
ATOM 2509 C C . ASP A 1 323 ? 2.845 -27.226 10.876 1.00 95.38 323 ASP A C 1
ATOM 2511 O O . ASP A 1 323 ? 2.270 -26.439 11.630 1.00 95.38 323 ASP A O 1
ATOM 2515 N N . CYS A 1 324 ? 3.544 -26.769 9.831 1.00 95.25 324 CYS A N 1
ATOM 2516 C CA . CYS A 1 324 ? 3.571 -25.352 9.485 1.00 95.25 324 CYS A CA 1
ATOM 2517 C C . CYS A 1 324 ? 2.316 -25.000 8.691 1.00 95.25 324 CYS A C 1
ATOM 2519 O O . CYS A 1 324 ? 1.951 -25.702 7.752 1.00 95.25 324 CYS A O 1
ATOM 2521 N N . GLU A 1 325 ? 1.694 -23.874 9.019 1.00 96.94 325 GLU A N 1
ATOM 2522 C CA . GLU A 1 325 ? 0.516 -23.383 8.295 1.00 96.94 325 GLU A CA 1
ATOM 2523 C C . GLU A 1 325 ? 0.875 -22.305 7.269 1.00 96.94 325 GLU A C 1
ATOM 2525 O O . GLU A 1 325 ? 0.041 -21.957 6.443 1.00 96.94 325 GLU A O 1
ATOM 2530 N N . ILE A 1 326 ? 2.105 -21.778 7.300 1.00 98.06 326 ILE A N 1
ATOM 2531 C CA . ILE A 1 326 ? 2.600 -20.777 6.351 1.00 98.06 326 ILE A CA 1
ATOM 2532 C C . ILE A 1 326 ? 3.831 -21.330 5.638 1.00 98.06 326 ILE A C 1
ATOM 2534 O O . ILE A 1 326 ? 4.829 -21.685 6.276 1.00 98.06 326 ILE A O 1
ATOM 2538 N N . VAL A 1 327 ? 3.777 -21.359 4.307 1.00 97.19 327 VAL A N 1
ATOM 2539 C CA . VAL A 1 327 ? 4.868 -21.853 3.460 1.00 97.19 327 VAL A CA 1
ATOM 2540 C C . VAL A 1 327 ? 5.265 -20.801 2.435 1.00 97.19 327 VAL A C 1
ATOM 2542 O O . VAL A 1 327 ? 4.432 -20.273 1.697 1.00 97.19 327 VAL A O 1
ATOM 2545 N N . THR A 1 328 ? 6.565 -20.515 2.369 1.00 95.75 328 THR A N 1
ATOM 2546 C CA . THR A 1 328 ? 7.107 -19.530 1.435 1.00 95.75 328 THR A CA 1
ATOM 2547 C C . THR A 1 328 ? 7.361 -20.109 0.049 1.00 95.75 328 THR A C 1
ATOM 2549 O O . THR A 1 328 ? 7.899 -21.214 -0.106 1.00 95.75 328 THR A O 1
ATOM 2552 N N . VAL A 1 329 ? 6.998 -19.335 -0.975 1.00 92.75 329 VAL A N 1
ATOM 2553 C CA . VAL A 1 329 ? 7.136 -19.716 -2.385 1.00 92.75 329 VAL A CA 1
ATOM 2554 C C . VAL A 1 329 ? 7.820 -18.594 -3.154 1.00 92.75 329 VAL A C 1
ATOM 2556 O O . VAL A 1 329 ? 7.378 -17.446 -3.125 1.00 92.75 329 VAL A O 1
ATOM 2559 N N . ALA A 1 330 ? 8.894 -18.935 -3.866 1.00 89.56 330 ALA A N 1
ATOM 2560 C CA . ALA A 1 330 ? 9.570 -17.987 -4.739 1.00 89.56 330 ALA A CA 1
ATOM 2561 C C . ALA A 1 330 ? 8.759 -17.753 -6.012 1.00 89.56 330 ALA A C 1
ATOM 2563 O O . ALA A 1 330 ? 8.480 -18.688 -6.765 1.00 89.56 330 ALA A O 1
ATOM 2564 N N . VAL A 1 331 ? 8.423 -16.494 -6.279 1.00 84.25 331 VAL A N 1
ATOM 2565 C CA . VAL A 1 331 ? 7.684 -16.113 -7.482 1.00 84.25 331 VAL A CA 1
ATOM 2566 C C . VAL A 1 331 ? 8.660 -16.049 -8.656 1.00 84.25 331 VAL A C 1
ATOM 2568 O O . VAL A 1 331 ? 9.518 -15.171 -8.732 1.00 84.25 331 VAL A O 1
ATOM 2571 N N . ARG A 1 332 ? 8.543 -16.989 -9.596 1.00 70.19 332 ARG A N 1
ATOM 2572 C CA . ARG A 1 332 ? 9.323 -17.002 -10.844 1.00 70.19 332 ARG A CA 1
ATOM 2573 C C . ARG A 1 332 ? 8.401 -16.820 -12.041 1.00 70.19 332 ARG A C 1
ATOM 2575 O O . ARG A 1 332 ? 7.243 -17.224 -12.014 1.00 70.19 332 ARG A O 1
ATOM 2582 N N . ARG A 1 333 ? 8.917 -16.225 -13.122 1.00 53.84 333 ARG A N 1
ATOM 2583 C CA . ARG A 1 333 ? 8.190 -16.187 -14.400 1.00 53.84 333 ARG A CA 1
ATOM 2584 C C . ARG A 1 333 ? 7.986 -17.618 -14.891 1.00 53.84 333 ARG A C 1
ATOM 2586 O O . ARG A 1 333 ? 8.965 -18.348 -15.033 1.00 53.84 333 ARG A O 1
ATOM 2593 N N . VAL A 1 334 ? 6.742 -17.981 -15.192 1.00 42.00 334 VAL A N 1
ATOM 2594 C CA . VAL A 1 334 ? 6.406 -19.245 -15.853 1.00 42.00 334 VAL A CA 1
ATOM 2595 C C . VAL A 1 334 ? 7.080 -19.252 -17.225 1.00 42.00 334 VAL A C 1
ATOM 2597 O O . VAL A 1 334 ? 6.653 -18.557 -18.145 1.00 42.00 334 VAL A O 1
ATOM 2600 N N . GLN A 1 335 ? 8.174 -20.000 -17.361 1.00 35.53 335 GLN A N 1
ATOM 2601 C CA . GLN A 1 335 ? 8.681 -20.388 -18.671 1.00 35.53 335 GLN A CA 1
ATOM 2602 C C . GLN A 1 335 ? 7.853 -21.590 -19.113 1.00 35.53 335 GLN A C 1
ATOM 2604 O O . GLN A 1 335 ? 7.938 -22.653 -18.504 1.00 35.53 335 GLN A O 1
ATOM 2609 N N . THR A 1 336 ? 7.061 -21.429 -20.170 1.00 35.38 336 THR A N 1
ATOM 2610 C CA . THR A 1 336 ? 6.042 -22.376 -20.660 1.00 35.38 336 THR A CA 1
ATOM 2611 C C . THR A 1 336 ? 6.557 -23.762 -21.089 1.00 35.38 336 THR A C 1
ATOM 2613 O O . THR A 1 336 ? 5.785 -24.532 -21.645 1.00 35.38 336 THR A O 1
ATOM 2616 N N . LYS A 1 337 ? 7.833 -24.109 -20.849 1.00 36.50 337 LYS A N 1
ATOM 2617 C CA . LYS A 1 337 ? 8.445 -25.422 -21.152 1.00 36.50 337 LYS A CA 1
ATOM 2618 C C . LYS A 1 337 ? 9.620 -25.815 -20.231 1.00 36.50 337 LYS A C 1
ATOM 2620 O O . LYS A 1 337 ? 10.453 -26.625 -20.632 1.00 36.50 337 LYS A O 1
ATOM 2625 N N . ALA A 1 338 ? 9.755 -25.238 -19.033 1.00 40.19 338 ALA A N 1
ATOM 2626 C CA . ALA A 1 338 ? 10.839 -25.621 -18.121 1.00 40.19 338 ALA A CA 1
ATOM 2627 C C . ALA A 1 338 ? 10.429 -26.841 -17.262 1.00 40.19 338 ALA A C 1
ATOM 2629 O O . ALA A 1 338 ? 9.483 -26.717 -16.477 1.00 40.19 338 ALA A O 1
ATOM 2630 N N . PRO A 1 339 ? 11.120 -27.998 -17.358 1.00 35.75 339 PRO A N 1
ATOM 2631 C CA . PRO A 1 339 ? 10.802 -29.172 -16.544 1.00 35.75 339 PRO A CA 1
ATOM 2632 C C . PRO A 1 339 ? 10.853 -28.821 -15.046 1.00 35.75 339 PRO A C 1
ATOM 2634 O O . PRO A 1 339 ? 11.827 -28.234 -14.577 1.00 35.75 339 PRO A O 1
ATOM 2637 N N . GLY A 1 340 ? 9.779 -29.140 -14.313 1.00 44.84 340 GLY A N 1
ATOM 2638 C CA . GLY A 1 340 ? 9.649 -28.921 -12.863 1.00 44.84 340 GLY A CA 1
ATOM 2639 C C . GLY A 1 340 ? 8.716 -27.783 -12.415 1.00 44.84 340 GLY A C 1
ATOM 2640 O O . GLY A 1 340 ? 8.436 -27.695 -11.223 1.00 44.84 340 GLY A O 1
ATOM 2641 N N . HIS A 1 341 ? 8.200 -26.937 -13.320 1.00 44.91 341 HIS A N 1
ATOM 2642 C CA . HIS A 1 341 ? 7.277 -25.844 -12.945 1.00 44.91 341 HIS A CA 1
ATOM 2643 C C . HIS A 1 341 ? 5.823 -26.295 -12.717 1.00 44.91 341 HIS A C 1
ATOM 2645 O O . HIS A 1 341 ? 5.097 -25.621 -11.995 1.00 44.91 341 HIS A O 1
ATOM 2651 N N . GLU A 1 342 ? 5.412 -27.438 -13.268 1.00 48.47 342 GLU A N 1
ATOM 2652 C CA . GLU A 1 342 ? 4.049 -27.977 -13.110 1.00 48.47 342 GLU A CA 1
ATOM 2653 C C . GLU A 1 342 ? 3.815 -28.636 -11.733 1.00 48.47 342 GLU A C 1
ATOM 2655 O O . GLU A 1 342 ? 2.680 -28.869 -11.349 1.00 48.47 342 GLU A O 1
ATOM 2660 N N . GLY A 1 343 ? 4.865 -28.879 -10.935 1.00 63.72 343 GLY A N 1
ATOM 2661 C CA . GLY A 1 343 ? 4.745 -29.695 -9.722 1.00 63.72 343 GLY A CA 1
ATOM 2662 C C . GLY A 1 343 ? 4.317 -28.964 -8.446 1.00 63.72 343 GLY A C 1
ATOM 2663 O O . GLY A 1 343 ? 3.625 -29.552 -7.628 1.00 63.72 343 GLY A O 1
ATOM 2664 N N . LEU A 1 344 ? 4.725 -27.706 -8.217 1.00 72.69 344 LEU A N 1
ATOM 2665 C CA . LEU A 1 344 ? 4.558 -27.090 -6.887 1.00 72.69 344 LEU A CA 1
ATOM 2666 C C . LEU A 1 344 ? 3.102 -26.716 -6.570 1.00 72.69 344 LEU A C 1
ATOM 2668 O O . LEU A 1 344 ? 2.669 -26.877 -5.431 1.00 72.69 344 LEU A O 1
ATOM 2672 N N . ALA A 1 345 ? 2.359 -26.235 -7.571 1.00 72.44 345 ALA A N 1
ATOM 2673 C CA . ALA A 1 345 ? 0.944 -25.899 -7.426 1.00 72.44 345 ALA A CA 1
ATOM 2674 C C . ALA A 1 345 ? 0.109 -27.128 -7.029 1.00 72.44 345 ALA A C 1
ATOM 2676 O O . ALA A 1 345 ? -0.789 -27.008 -6.204 1.00 72.44 345 ALA A O 1
ATOM 2677 N N . GLU A 1 346 ? 0.456 -28.305 -7.554 1.00 78.62 346 GLU A N 1
ATOM 2678 C CA . GLU A 1 346 ? -0.220 -29.579 -7.274 1.00 78.62 346 GLU A CA 1
ATOM 2679 C C . GLU A 1 346 ? 0.367 -30.315 -6.057 1.00 78.62 346 GLU A C 1
ATOM 2681 O O . GLU A 1 346 ? -0.277 -31.191 -5.482 1.00 78.62 346 GLU A O 1
ATOM 2686 N N . ALA A 1 347 ? 1.587 -29.965 -5.635 1.00 83.19 347 ALA A N 1
ATOM 2687 C CA . ALA A 1 347 ? 2.283 -30.651 -4.551 1.00 83.19 347 ALA A CA 1
ATOM 2688 C C . ALA A 1 347 ? 1.729 -30.336 -3.157 1.00 83.19 347 ALA A C 1
ATOM 2690 O O . ALA A 1 347 ? 1.976 -31.106 -2.230 1.00 83.19 347 ALA A O 1
ATOM 2691 N N . LEU A 1 348 ? 1.035 -29.217 -2.957 1.00 87.69 348 LEU A N 1
ATOM 2692 C CA . LEU A 1 348 ? 0.560 -28.810 -1.636 1.00 87.69 348 LEU A CA 1
ATOM 2693 C C . LEU A 1 348 ? -0.946 -28.577 -1.637 1.00 87.69 348 LEU A C 1
ATOM 2695 O O . LEU A 1 348 ? -1.521 -28.060 -2.589 1.00 87.69 348 LEU A O 1
ATOM 2699 N N . ASP A 1 349 ? -1.576 -28.938 -0.522 1.00 88.12 349 ASP A N 1
ATOM 2700 C CA . ASP A 1 349 ? -2.976 -28.629 -0.260 1.00 88.12 349 ASP A CA 1
ATOM 2701 C C . ASP A 1 349 ? -3.091 -27.171 0.218 1.00 88.12 349 ASP A C 1
ATOM 2703 O O . ASP A 1 349 ? -3.017 -26.870 1.414 1.00 88.12 349 ASP A O 1
ATOM 2707 N N . TRP A 1 350 ? -3.254 -26.251 -0.734 1.00 91.19 350 TRP A N 1
ATOM 2708 C CA . TRP A 1 350 ? -3.374 -24.807 -0.485 1.00 91.19 350 TRP A CA 1
ATOM 2709 C C . TRP A 1 350 ? -4.651 -24.405 0.263 1.00 91.19 350 TRP A C 1
ATOM 2711 O O . TRP A 1 350 ? -4.791 -23.241 0.639 1.00 91.19 350 TRP A O 1
ATOM 2721 N N . THR A 1 351 ? -5.566 -25.346 0.525 1.00 88.06 351 THR A N 1
ATOM 2722 C CA . THR A 1 351 ? -6.701 -25.115 1.433 1.00 88.06 351 THR A CA 1
ATOM 2723 C C . THR A 1 351 ? -6.292 -25.217 2.904 1.00 88.06 351 THR A C 1
ATOM 2725 O O . THR A 1 351 ? -6.929 -24.609 3.762 1.00 88.06 351 THR A O 1
ATOM 2728 N N . LYS A 1 352 ? -5.202 -25.940 3.199 1.00 89.50 352 LYS A N 1
ATOM 2729 C CA . LYS A 1 352 ? -4.633 -26.100 4.549 1.00 89.50 352 LYS A CA 1
ATOM 2730 C C . LYS A 1 352 ? -3.408 -25.227 4.783 1.00 89.50 352 LYS A C 1
ATOM 2732 O O . LYS A 1 352 ? -3.164 -24.807 5.908 1.00 89.50 352 LYS A O 1
ATOM 2737 N N . ILE A 1 353 ? -2.638 -24.970 3.729 1.00 94.75 353 ILE A N 1
ATOM 2738 C CA . ILE A 1 353 ? -1.402 -24.192 3.792 1.00 94.75 353 ILE A CA 1
ATOM 2739 C C . ILE A 1 353 ? -1.647 -22.787 3.263 1.00 94.75 353 ILE A C 1
ATOM 2741 O O . ILE A 1 353 ? -2.037 -22.602 2.114 1.00 94.75 353 ILE A O 1
ATOM 2745 N N . TRP A 1 354 ? -1.342 -21.780 4.072 1.00 96.94 354 TRP A N 1
ATOM 2746 C CA . TRP A 1 354 ? -1.322 -20.390 3.647 1.00 96.94 354 TRP A CA 1
ATOM 2747 C C . TRP A 1 354 ? -0.039 -20.082 2.880 1.00 96.94 354 TRP A C 1
ATOM 2749 O O . TRP A 1 354 ? 1.075 -20.287 3.375 1.00 96.94 354 TRP A O 1
ATOM 2759 N N . MET A 1 355 ? -0.184 -19.585 1.656 1.00 96.00 355 MET A N 1
ATOM 2760 C CA . MET A 1 355 ? 0.975 -19.260 0.839 1.00 96.00 355 MET A CA 1
ATOM 2761 C C . MET A 1 355 ? 1.578 -17.927 1.283 1.00 96.00 355 MET A C 1
ATOM 2763 O O . MET A 1 355 ? 0.868 -16.944 1.478 1.00 96.00 355 MET A O 1
ATOM 2767 N N . LEU A 1 356 ? 2.903 -17.868 1.384 1.00 97.81 356 LEU A N 1
ATOM 2768 C CA . LEU A 1 356 ? 3.653 -16.627 1.557 1.00 97.81 356 LEU A CA 1
ATOM 2769 C C . LEU A 1 356 ? 4.553 -16.421 0.328 1.00 97.81 356 LEU A C 1
ATOM 2771 O O . LEU A 1 356 ? 5.697 -16.891 0.312 1.00 97.81 356 LEU A O 1
ATOM 2775 N N . PRO A 1 357 ? 4.054 -15.763 -0.735 1.00 96.94 357 PRO A N 1
ATOM 2776 C CA . PRO A 1 357 ? 4.890 -15.393 -1.869 1.00 96.94 357 PRO A CA 1
ATOM 2777 C C . PRO A 1 357 ? 6.087 -14.576 -1.383 1.00 96.94 357 PRO A C 1
ATOM 2779 O O . PRO A 1 357 ? 5.958 -13.803 -0.433 1.00 96.94 357 PRO A O 1
ATOM 2782 N N . ASN A 1 358 ? 7.241 -14.727 -2.026 1.00 96.56 358 ASN A N 1
ATOM 2783 C CA . ASN A 1 358 ? 8.413 -13.916 -1.723 1.00 96.56 358 ASN A CA 1
ATOM 2784 C C . ASN A 1 358 ? 9.020 -13.270 -2.971 1.00 96.56 358 ASN A C 1
ATOM 2786 O O . ASN A 1 358 ? 8.822 -13.738 -4.097 1.00 96.56 358 ASN A O 1
ATOM 2790 N N . THR A 1 359 ? 9.757 -12.181 -2.759 1.00 96.56 359 THR A N 1
ATOM 2791 C CA . THR A 1 359 ? 10.455 -11.442 -3.821 1.00 96.56 359 THR A CA 1
ATOM 2792 C C . THR A 1 359 ? 11.917 -11.872 -3.968 1.00 96.56 359 THR A C 1
ATOM 2794 O O . THR A 1 359 ? 12.753 -11.092 -4.427 1.00 96.56 359 THR A O 1
ATOM 2797 N N . ALA A 1 360 ? 12.251 -13.114 -3.602 1.00 91.19 360 ALA A N 1
ATOM 2798 C CA . ALA A 1 360 ? 13.612 -13.627 -3.694 1.00 91.19 360 ALA A CA 1
ATOM 2799 C C . ALA A 1 360 ? 14.186 -13.479 -5.113 1.00 91.19 360 ALA A C 1
ATOM 2801 O O . ALA A 1 360 ? 13.566 -13.859 -6.109 1.00 91.19 360 ALA A O 1
ATOM 2802 N N . GLY A 1 361 ? 15.411 -12.958 -5.192 1.00 90.25 361 GLY A N 1
ATOM 2803 C CA . GLY A 1 361 ? 16.105 -12.675 -6.449 1.00 90.25 361 GLY A CA 1
ATOM 2804 C C . GLY A 1 361 ? 15.915 -11.251 -6.979 1.00 90.25 361 GLY A C 1
ATOM 2805 O O . GLY A 1 361 ? 16.569 -10.909 -7.959 1.00 90.25 361 GLY A O 1
ATOM 2806 N N . CYS A 1 362 ? 15.080 -10.425 -6.340 1.00 94.94 362 CYS A N 1
ATOM 2807 C CA . CYS A 1 362 ? 14.984 -8.998 -6.649 1.00 94.94 362 CYS A CA 1
ATOM 2808 C C . CYS A 1 362 ? 16.150 -8.229 -6.022 1.00 94.94 362 CYS A C 1
ATOM 2810 O O . CYS A 1 362 ? 16.442 -8.393 -4.834 1.00 94.94 362 CYS A O 1
ATOM 2812 N N . GLN A 1 363 ? 16.785 -7.368 -6.813 1.00 95.50 363 GLN A N 1
ATOM 2813 C CA . GLN A 1 363 ? 17.924 -6.550 -6.387 1.00 95.50 363 GLN A CA 1
ATOM 2814 C C . GLN A 1 363 ? 17.521 -5.113 -6.058 1.00 95.50 363 GLN A C 1
ATOM 2816 O O . GLN A 1 363 ? 18.227 -4.445 -5.307 1.00 95.50 363 GLN A O 1
ATOM 2821 N N . THR A 1 364 ? 16.389 -4.642 -6.592 1.00 97.12 364 THR A N 1
ATOM 2822 C CA . THR A 1 364 ? 15.878 -3.283 -6.358 1.00 97.12 364 THR A CA 1
ATOM 2823 C C . THR A 1 364 ? 14.453 -3.289 -5.809 1.00 97.12 364 THR A C 1
ATOM 2825 O O . THR A 1 364 ? 13.725 -4.284 -5.907 1.00 97.12 364 THR A O 1
ATOM 2828 N N . ALA A 1 365 ? 14.037 -2.150 -5.247 1.00 97.56 365 ALA A N 1
ATOM 2829 C CA . ALA A 1 365 ? 12.682 -1.951 -4.748 1.00 97.56 365 ALA A CA 1
ATOM 2830 C C . ALA A 1 365 ? 11.629 -2.145 -5.854 1.00 97.56 365 ALA A C 1
ATOM 2832 O O . ALA A 1 365 ? 10.614 -2.806 -5.641 1.00 97.56 365 ALA A O 1
ATOM 2833 N N . GLU A 1 366 ? 11.878 -1.623 -7.058 1.00 97.12 366 GLU A N 1
ATOM 2834 C CA . GLU A 1 366 ? 10.957 -1.713 -8.196 1.00 97.12 366 GLU A CA 1
ATOM 2835 C C . GLU A 1 366 ? 10.749 -3.157 -8.657 1.00 97.12 366 GLU A C 1
ATOM 2837 O O . GLU A 1 366 ? 9.624 -3.555 -8.983 1.00 97.12 366 GLU A O 1
ATOM 2842 N N . GLU A 1 367 ? 11.822 -3.952 -8.677 1.00 96.56 367 GLU A N 1
ATOM 2843 C CA . GLU A 1 367 ? 11.745 -5.378 -8.989 1.00 96.56 367 GLU A CA 1
ATOM 2844 C C . GLU A 1 367 ? 10.904 -6.111 -7.948 1.00 96.56 367 GLU A C 1
ATOM 2846 O O . GLU A 1 367 ? 9.970 -6.830 -8.316 1.00 96.56 367 GLU A O 1
ATOM 2851 N N . ALA A 1 368 ? 11.171 -5.866 -6.662 1.00 97.56 368 ALA A N 1
ATOM 2852 C CA . ALA A 1 368 ? 10.434 -6.488 -5.573 1.00 97.56 368 ALA A CA 1
ATOM 2853 C C . ALA A 1 368 ? 8.946 -6.122 -5.610 1.00 97.56 368 ALA A C 1
ATOM 2855 O O . ALA A 1 368 ? 8.101 -7.011 -5.523 1.00 97.56 368 ALA A O 1
ATOM 2856 N N . ILE A 1 369 ? 8.599 -4.854 -5.855 1.00 98.06 369 ILE A N 1
ATOM 2857 C CA . ILE A 1 369 ? 7.201 -4.421 -6.004 1.00 98.06 369 ILE A CA 1
ATOM 2858 C C . ILE A 1 369 ? 6.518 -5.163 -7.162 1.00 98.06 369 ILE A C 1
ATOM 2860 O O . ILE A 1 369 ? 5.390 -5.649 -7.035 1.00 98.06 369 ILE A O 1
ATOM 2864 N N . ARG A 1 370 ? 7.196 -5.291 -8.308 1.00 95.81 370 ARG A N 1
ATOM 2865 C CA . ARG A 1 370 ? 6.651 -6.008 -9.468 1.00 95.81 370 ARG A CA 1
ATOM 2866 C C . ARG A 1 370 ? 6.433 -7.491 -9.166 1.00 95.81 370 ARG A C 1
ATOM 2868 O O . ARG A 1 370 ? 5.403 -8.041 -9.557 1.00 95.81 370 ARG A O 1
ATOM 2875 N N . VAL A 1 371 ? 7.388 -8.132 -8.497 1.00 95.69 371 VAL A N 1
ATOM 2876 C CA . VAL A 1 371 ? 7.307 -9.550 -8.125 1.00 95.69 371 VAL A CA 1
ATOM 2877 C C . VAL A 1 371 ? 6.247 -9.786 -7.053 1.00 95.69 371 VAL A C 1
ATOM 2879 O O . VAL A 1 371 ? 5.508 -10.763 -7.145 1.00 95.69 371 VAL A O 1
ATOM 2882 N N . ALA A 1 372 ? 6.071 -8.859 -6.114 1.00 97.38 372 ALA A N 1
ATOM 2883 C CA . ALA A 1 372 ? 5.014 -8.924 -5.115 1.00 97.38 372 ALA A CA 1
ATOM 2884 C C . ALA A 1 372 ? 3.617 -8.947 -5.747 1.00 97.38 372 ALA A C 1
ATOM 2886 O O . ALA A 1 372 ? 2.784 -9.783 -5.396 1.00 97.38 372 ALA A O 1
ATOM 2887 N N . ARG A 1 373 ? 3.370 -8.083 -6.741 1.00 96.31 373 ARG A N 1
ATOM 2888 C CA . ARG A 1 373 ? 2.108 -8.068 -7.507 1.00 96.31 373 ARG A CA 1
ATOM 2889 C C . ARG A 1 373 ? 1.854 -9.399 -8.211 1.00 96.31 373 ARG A C 1
ATOM 2891 O O . ARG A 1 373 ? 0.744 -9.910 -8.142 1.00 96.31 373 ARG A O 1
ATOM 2898 N N . LEU A 1 374 ? 2.887 -9.993 -8.812 1.00 93.88 374 LEU A N 1
ATOM 2899 C CA . LEU A 1 374 ? 2.800 -11.330 -9.413 1.00 93.88 374 LEU A CA 1
ATOM 2900 C C . LEU A 1 374 ? 2.502 -12.414 -8.363 1.00 93.88 374 LEU A C 1
ATOM 2902 O O . LEU A 1 374 ? 1.692 -13.301 -8.617 1.00 93.88 374 LEU A O 1
ATOM 2906 N N . GLY A 1 375 ? 3.119 -12.327 -7.182 1.00 93.56 375 GLY A N 1
ATOM 2907 C CA . GLY A 1 375 ? 2.875 -13.242 -6.067 1.00 93.56 375 GLY A CA 1
ATOM 2908 C C . GLY A 1 375 ? 1.432 -13.213 -5.568 1.00 93.56 375 GLY A C 1
ATOM 2909 O O . GLY A 1 375 ? 0.858 -14.270 -5.316 1.00 93.56 375 GLY A O 1
ATOM 2910 N N . ARG A 1 376 ? 0.824 -12.022 -5.504 1.00 94.88 376 ARG A N 1
ATOM 2911 C CA . ARG A 1 376 ? -0.594 -11.851 -5.151 1.00 94.88 376 ARG A CA 1
ATOM 2912 C C . ARG A 1 376 ? -1.516 -12.552 -6.148 1.00 94.88 376 ARG A C 1
ATOM 2914 O O . ARG A 1 376 ? -2.407 -13.291 -5.750 1.00 94.88 376 ARG A O 1
ATOM 2921 N N . GLU A 1 377 ? -1.275 -12.365 -7.445 1.00 92.94 377 GLU A N 1
ATOM 2922 C CA . GLU A 1 377 ? -2.071 -13.020 -8.492 1.00 92.94 377 GLU A CA 1
ATOM 2923 C C . GLU A 1 377 ? -1.885 -14.544 -8.484 1.00 92.94 377 GLU A C 1
ATOM 2925 O O . GLU A 1 377 ? -2.847 -15.287 -8.659 1.00 92.94 377 GLU A O 1
ATOM 2930 N N . MET A 1 378 ? -0.676 -15.029 -8.191 1.00 88.81 378 MET A N 1
ATOM 2931 C CA . MET A 1 378 ? -0.422 -16.460 -8.001 1.00 88.81 378 MET A CA 1
ATOM 2932 C C . MET A 1 378 ? -1.221 -17.037 -6.822 1.00 88.81 378 MET A C 1
ATOM 2934 O O . MET A 1 378 ? -1.749 -18.139 -6.936 1.00 88.81 378 MET A O 1
ATOM 2938 N N . ALA A 1 379 ? -1.355 -16.303 -5.711 1.00 90.75 379 ALA A N 1
ATOM 2939 C CA . ALA A 1 379 ? -2.155 -16.739 -4.562 1.00 90.75 379 ALA A CA 1
ATOM 2940 C C . ALA A 1 379 ? -3.643 -16.851 -4.895 1.00 90.75 379 ALA A C 1
ATOM 2942 O O . ALA A 1 379 ? -4.274 -17.852 -4.551 1.00 90.75 379 ALA A O 1
ATOM 2943 N N . LYS A 1 380 ? -4.171 -15.885 -5.651 1.00 89.94 380 LYS A N 1
ATOM 2944 C CA . LYS A 1 380 ? -5.548 -15.931 -6.156 1.00 89.94 380 LYS A CA 1
ATOM 2945 C C . LYS A 1 380 ? -5.788 -17.149 -7.046 1.00 89.94 380 LYS A C 1
ATOM 2947 O O . LYS A 1 380 ? -6.775 -17.849 -6.858 1.00 89.94 380 LYS A O 1
ATOM 2952 N N . LEU A 1 381 ? -4.863 -17.451 -7.964 1.00 87.12 381 LEU A N 1
ATOM 2953 C CA . LEU A 1 381 ? -4.962 -18.626 -8.843 1.00 87.12 381 LEU A CA 1
ATOM 2954 C C . LEU A 1 381 ? -4.963 -19.959 -8.077 1.00 87.12 381 LEU A C 1
ATOM 2956 O O . LEU A 1 381 ? -5.528 -20.934 -8.564 1.00 87.12 381 LEU A O 1
ATOM 2960 N N . LEU A 1 382 ? -4.365 -19.999 -6.885 1.00 85.88 382 LEU A N 1
ATOM 2961 C CA . LEU A 1 382 ? -4.358 -21.163 -5.992 1.00 85.88 382 LEU A CA 1
ATOM 2962 C C . LEU A 1 382 ? -5.526 -21.157 -4.984 1.00 85.88 382 LEU A C 1
ATOM 2964 O O . LEU A 1 382 ? -5.507 -21.911 -4.013 1.00 85.88 382 LEU A O 1
ATOM 2968 N N . GLY A 1 383 ? -6.545 -20.320 -5.208 1.00 87.56 383 GLY A N 1
ATOM 2969 C CA . GLY A 1 383 ? -7.776 -20.279 -4.413 1.00 87.56 383 GLY A CA 1
ATOM 2970 C C . GLY A 1 383 ? -7.694 -19.440 -3.136 1.00 87.56 383 GLY A C 1
ATOM 2971 O O . GLY A 1 383 ? -8.598 -19.508 -2.307 1.00 87.56 383 GLY A O 1
ATOM 2972 N N . GLN A 1 384 ? -6.636 -18.645 -2.954 1.00 92.44 384 GLN A N 1
ATOM 2973 C CA . GLN A 1 384 ? -6.484 -17.742 -1.810 1.00 92.44 384 GLN A CA 1
ATOM 2974 C C . GLN A 1 384 ? -6.766 -16.294 -2.238 1.00 92.44 384 GLN A C 1
ATOM 2976 O O . GLN A 1 384 ? -5.854 -15.472 -2.319 1.00 92.44 384 GLN A O 1
ATOM 2981 N N . GLU A 1 385 ? -8.033 -15.991 -2.546 1.00 91.12 385 GLU A N 1
ATOM 2982 C CA . GLU A 1 385 ? -8.455 -14.708 -3.144 1.00 91.12 385 GLU A CA 1
ATOM 2983 C C . GLU A 1 385 ? -8.097 -13.480 -2.290 1.00 91.12 385 GLU A C 1
ATOM 2985 O O . GLU A 1 385 ? -7.656 -12.459 -2.822 1.00 91.12 385 GLU A O 1
ATOM 2990 N N . ASP A 1 386 ? -8.184 -13.624 -0.966 1.00 91.31 386 ASP A N 1
ATOM 2991 C CA . ASP A 1 386 ? -7.893 -12.563 0.008 1.00 91.31 386 ASP A CA 1
ATOM 2992 C C . ASP A 1 386 ? -6.436 -12.565 0.499 1.00 91.31 386 ASP A C 1
ATOM 2994 O O . ASP A 1 386 ? -6.072 -11.834 1.430 1.00 91.31 386 ASP A O 1
ATOM 2998 N N . ASN A 1 387 ? -5.572 -13.404 -0.082 1.00 95.56 387 ASN A N 1
ATOM 2999 C CA . ASN A 1 387 ? -4.186 -13.488 0.351 1.00 95.56 387 ASN A CA 1
ATOM 3000 C C . ASN A 1 387 ? -3.349 -12.331 -0.201 1.00 95.56 387 ASN A C 1
ATOM 3002 O O . ASN A 1 387 ? -2.848 -12.346 -1.325 1.00 95.56 387 ASN A O 1
ATOM 3006 N N . ASN A 1 388 ? -3.159 -11.338 0.662 1.00 97.12 388 ASN A N 1
ATOM 3007 C CA . ASN A 1 388 ? -2.330 -10.167 0.410 1.00 97.12 388 ASN A CA 1
ATOM 3008 C C . ASN A 1 388 ? -0.933 -10.268 1.047 1.00 97.12 388 ASN A C 1
ATOM 3010 O O . ASN A 1 388 ? -0.239 -9.258 1.142 1.00 97.12 388 ASN A O 1
ATOM 3014 N N . PHE A 1 389 ? -0.511 -11.443 1.519 1.00 98.50 389 PHE A N 1
ATOM 3015 C CA . PHE A 1 389 ? 0.782 -11.597 2.181 1.00 98.50 389 PHE A CA 1
ATOM 3016 C C . PHE A 1 389 ? 1.916 -11.504 1.163 1.00 98.50 389 PHE A C 1
ATOM 3018 O O . PHE A 1 389 ? 1.849 -12.072 0.073 1.00 98.50 389 PHE A O 1
ATOM 3025 N N . ILE A 1 390 ? 2.995 -10.825 1.541 1.00 98.62 390 ILE A N 1
ATOM 3026 C CA . ILE A 1 390 ? 4.231 -10.820 0.767 1.00 98.62 390 ILE A CA 1
ATOM 3027 C C . ILE A 1 390 ? 5.438 -10.824 1.693 1.00 98.62 390 ILE A C 1
ATOM 3029 O O . ILE A 1 390 ? 5.611 -9.925 2.514 1.00 98.62 390 ILE A O 1
ATOM 3033 N N . LYS A 1 391 ? 6.310 -11.818 1.528 1.00 98.56 391 LYS A N 1
ATOM 3034 C CA . LYS A 1 391 ? 7.656 -11.790 2.091 1.00 98.56 391 LYS A CA 1
ATOM 3035 C C . LYS A 1 391 ? 8.522 -10.894 1.209 1.00 98.56 391 LYS A C 1
ATOM 3037 O O . LYS A 1 391 ? 8.917 -11.278 0.106 1.00 98.56 391 LYS A O 1
ATOM 3042 N N . LEU A 1 392 ? 8.779 -9.685 1.687 1.00 98.50 392 LEU A N 1
ATOM 3043 C CA . LEU A 1 392 ? 9.556 -8.691 0.966 1.00 98.50 392 LEU A CA 1
ATOM 3044 C C . LEU A 1 392 ? 11.053 -8.913 1.212 1.00 98.50 392 LEU A C 1
ATOM 3046 O O . LEU A 1 392 ? 11.537 -8.791 2.332 1.00 98.50 392 LEU A O 1
ATOM 3050 N N . GLU A 1 393 ? 11.769 -9.222 0.141 1.00 97.25 393 GLU A N 1
ATOM 3051 C CA . GLU A 1 393 ? 13.211 -9.453 0.071 1.00 97.25 393 GLU A CA 1
ATOM 3052 C C . GLU A 1 393 ? 13.804 -8.582 -1.050 1.00 97.25 393 GLU A C 1
ATOM 3054 O O . GLU A 1 393 ? 13.495 -8.783 -2.228 1.00 97.25 393 GLU A O 1
ATOM 3059 N N . VAL A 1 394 ? 14.661 -7.622 -0.688 1.00 97.56 394 VAL A N 1
ATOM 3060 C CA . VAL A 1 394 ? 15.440 -6.799 -1.631 1.00 97.56 394 VAL A CA 1
ATOM 3061 C C . VAL A 1 394 ? 16.919 -7.038 -1.354 1.00 97.56 394 VAL A C 1
ATOM 3063 O O . VAL A 1 394 ? 17.442 -6.572 -0.345 1.00 97.56 394 VAL A O 1
ATOM 3066 N N . ILE A 1 395 ? 17.585 -7.814 -2.210 1.00 95.38 395 ILE A N 1
ATOM 3067 C CA . ILE A 1 395 ? 18.941 -8.324 -1.966 1.00 95.38 395 ILE A CA 1
ATOM 3068 C C . ILE A 1 395 ? 19.823 -7.996 -3.180 1.00 95.38 395 ILE A C 1
ATOM 3070 O O . ILE A 1 395 ? 19.829 -8.754 -4.152 1.00 95.38 395 ILE A O 1
ATOM 3074 N N . PRO A 1 396 ? 20.576 -6.881 -3.150 1.00 89.69 396 PRO A N 1
ATOM 3075 C CA . PRO A 1 396 ? 21.429 -6.487 -4.270 1.00 89.69 396 PRO A CA 1
ATOM 3076 C C . PRO A 1 396 ? 22.711 -7.325 -4.366 1.00 89.69 396 PRO A C 1
ATOM 3078 O O . PRO A 1 396 ? 23.220 -7.538 -5.465 1.00 89.69 396 PRO A O 1
ATOM 3081 N N . ASP A 1 397 ? 23.242 -7.811 -3.236 1.00 86.81 397 ASP A N 1
ATOM 3082 C CA . ASP A 1 397 ? 24.471 -8.608 -3.205 1.00 86.81 397 ASP A CA 1
ATOM 3083 C C . ASP A 1 397 ? 24.175 -10.120 -3.143 1.00 86.81 397 ASP A C 1
ATOM 3085 O O . ASP A 1 397 ? 23.755 -10.631 -2.095 1.00 86.81 397 ASP A O 1
ATOM 3089 N N . PRO A 1 398 ? 24.458 -10.880 -4.219 1.00 84.81 398 PRO A N 1
ATOM 3090 C CA . PRO A 1 398 ? 24.249 -12.322 -4.237 1.00 84.81 398 PRO A CA 1
ATOM 3091 C C . PRO A 1 398 ? 25.264 -13.103 -3.385 1.00 84.81 398 PRO A C 1
ATOM 3093 O O . PRO A 1 398 ? 25.059 -14.298 -3.168 1.00 84.81 398 PRO A O 1
ATOM 3096 N N . LYS A 1 399 ? 26.362 -12.485 -2.919 1.00 85.06 399 LYS A N 1
ATOM 3097 C CA . LYS A 1 399 ? 27.416 -13.174 -2.158 1.00 85.06 399 LYS A CA 1
ATOM 3098 C C . LYS A 1 399 ? 27.019 -13.409 -0.705 1.00 85.06 399 LYS A C 1
ATOM 3100 O O . LYS A 1 399 ? 27.103 -14.540 -0.230 1.00 85.06 399 LYS A O 1
ATOM 3105 N N . TYR A 1 400 ? 26.650 -12.347 0.009 1.00 82.69 400 TYR A N 1
ATOM 3106 C CA . TYR A 1 400 ? 26.305 -12.433 1.433 1.00 82.69 400 TYR A CA 1
ATOM 3107 C C . TYR A 1 400 ? 24.798 -12.520 1.681 1.00 82.69 400 TYR A C 1
ATOM 3109 O O . TYR A 1 400 ? 24.394 -12.850 2.795 1.00 82.69 400 TYR A O 1
ATOM 3117 N N . LEU A 1 401 ? 23.979 -12.265 0.652 1.00 88.31 401 LEU A N 1
ATOM 3118 C CA . LEU A 1 401 ? 22.517 -12.323 0.712 1.00 88.31 401 LEU A CA 1
ATOM 3119 C C . LEU A 1 401 ? 21.918 -11.442 1.822 1.00 88.31 401 LEU A C 1
ATOM 3121 O O . LEU A 1 401 ? 20.918 -11.804 2.439 1.00 88.31 401 LEU A O 1
ATOM 3125 N N . LEU A 1 402 ? 22.553 -10.298 2.093 1.00 92.44 402 LEU A N 1
ATOM 3126 C CA . LEU A 1 402 ? 22.060 -9.318 3.056 1.00 92.44 402 LEU A CA 1
ATOM 3127 C C . LEU A 1 402 ? 21.039 -8.389 2.387 1.00 92.44 402 LEU A C 1
ATOM 3129 O O . LEU A 1 402 ? 21.255 -7.982 1.241 1.00 92.44 402 LEU A O 1
ATOM 3133 N N . PRO A 1 403 ? 19.947 -8.033 3.083 1.00 95.56 403 PRO A N 1
ATOM 3134 C CA . PRO A 1 403 ? 18.933 -7.159 2.518 1.00 95.56 403 PRO A CA 1
ATOM 3135 C C . PRO A 1 403 ? 19.410 -5.703 2.481 1.00 95.56 403 PRO A C 1
ATOM 3137 O O . PRO A 1 403 ? 20.090 -5.239 3.403 1.00 95.56 403 PRO A O 1
ATOM 3140 N N . ASP A 1 404 ? 19.019 -4.972 1.435 1.00 97.50 404 ASP A N 1
ATOM 3141 C CA . ASP A 1 404 ? 19.192 -3.520 1.354 1.00 97.50 404 ASP A CA 1
ATOM 3142 C C . ASP A 1 404 ? 18.139 -2.820 2.229 1.00 97.50 404 ASP A C 1
ATOM 3144 O O . ASP A 1 404 ? 16.942 -2.922 1.934 1.00 97.50 404 ASP A O 1
ATOM 3148 N N . PRO A 1 405 ? 18.538 -2.092 3.289 1.00 97.44 405 PRO A N 1
ATOM 3149 C CA . PRO A 1 405 ? 17.592 -1.413 4.165 1.00 97.44 405 PRO A CA 1
ATOM 3150 C C . PRO A 1 405 ? 16.781 -0.323 3.447 1.00 97.44 405 PRO A C 1
ATOM 3152 O O . PRO A 1 405 ? 15.600 -0.150 3.752 1.00 97.44 405 PRO A O 1
ATOM 3155 N N . ILE A 1 406 ? 17.377 0.397 2.488 1.00 98.00 406 ILE A N 1
ATOM 3156 C CA . ILE A 1 406 ? 16.716 1.521 1.807 1.00 98.00 406 ILE A CA 1
ATOM 3157 C C . ILE A 1 406 ? 15.712 0.985 0.790 1.00 98.00 406 ILE A C 1
ATOM 3159 O O . ILE A 1 406 ? 14.538 1.356 0.843 1.00 98.00 406 ILE A O 1
ATOM 3163 N N . GLY A 1 407 ? 16.143 0.076 -0.087 1.00 97.81 407 GLY A N 1
ATOM 3164 C CA . GLY A 1 407 ? 15.264 -0.559 -1.064 1.00 97.81 407 GLY A CA 1
ATOM 3165 C C . GLY A 1 407 ? 14.119 -1.335 -0.411 1.00 97.81 407 GLY A C 1
ATOM 3166 O O . GLY A 1 407 ? 12.984 -1.273 -0.885 1.00 97.81 407 GLY A O 1
ATOM 3167 N N . THR A 1 408 ? 14.374 -2.000 0.722 1.00 98.38 408 THR A N 1
ATOM 3168 C CA . THR A 1 408 ? 13.320 -2.690 1.486 1.00 98.38 408 THR A CA 1
ATOM 3169 C C . THR A 1 408 ? 12.286 -1.706 2.031 1.00 98.38 408 THR A C 1
ATOM 3171 O O . THR A 1 408 ? 11.092 -1.935 1.858 1.00 98.38 408 THR A O 1
ATOM 3174 N N . LEU A 1 409 ? 12.711 -0.589 2.635 1.00 98.56 409 LEU A N 1
ATOM 3175 C CA . LEU A 1 409 ? 11.784 0.426 3.145 1.00 98.56 409 LEU A CA 1
ATOM 3176 C C . LEU A 1 409 ? 10.950 1.057 2.018 1.00 98.56 409 LEU A C 1
ATOM 3178 O O . LEU A 1 409 ? 9.732 1.155 2.140 1.00 98.56 409 LEU A O 1
ATOM 3182 N N . GLN A 1 410 ? 11.583 1.410 0.897 1.00 98.56 410 GLN A N 1
ATOM 3183 C CA . GLN A 1 410 ? 10.900 1.976 -0.272 1.00 98.56 410 GLN A CA 1
ATOM 3184 C C . GLN A 1 410 ? 9.850 1.020 -0.853 1.00 98.56 410 GLN A C 1
ATOM 3186 O O . GLN A 1 410 ? 8.725 1.426 -1.151 1.00 98.56 410 GLN A O 1
ATOM 3191 N N . ALA A 1 411 ? 10.195 -0.263 -0.999 1.00 98.50 411 ALA A N 1
ATOM 3192 C CA . ALA A 1 411 ? 9.251 -1.267 -1.471 1.00 98.50 411 ALA A CA 1
ATOM 3193 C C . ALA A 1 411 ? 8.114 -1.495 -0.466 1.00 98.50 411 ALA A C 1
ATOM 3195 O O . ALA A 1 411 ? 6.957 -1.581 -0.876 1.00 98.50 411 ALA A O 1
ATOM 3196 N N . ALA A 1 412 ? 8.412 -1.537 0.835 1.00 98.69 412 ALA A N 1
ATOM 3197 C CA . ALA A 1 412 ? 7.406 -1.684 1.882 1.00 98.69 412 ALA A CA 1
ATOM 3198 C C . ALA A 1 412 ? 6.396 -0.529 1.869 1.00 98.69 412 ALA A C 1
ATOM 3200 O O . ALA A 1 412 ? 5.194 -0.781 1.850 1.00 98.69 412 ALA A O 1
ATOM 3201 N N . GLU A 1 413 ? 6.859 0.722 1.786 1.00 98.31 413 GLU A N 1
ATOM 3202 C CA . GLU A 1 413 ? 5.989 1.904 1.705 1.00 98.31 413 GLU A CA 1
ATOM 3203 C C . GLU A 1 413 ? 5.004 1.833 0.542 1.00 98.31 413 GLU A C 1
ATOM 3205 O O . GLU A 1 413 ? 3.849 2.240 0.677 1.00 98.31 413 GLU A O 1
ATOM 3210 N N . GLN A 1 414 ? 5.454 1.342 -0.612 1.00 97.62 414 GLN A N 1
ATOM 3211 C CA . GLN A 1 414 ? 4.600 1.202 -1.783 1.00 97.62 414 GLN A CA 1
ATOM 3212 C C . GLN A 1 414 ? 3.631 0.023 -1.644 1.00 97.62 414 GLN A C 1
ATOM 3214 O O . GLN A 1 414 ? 2.451 0.152 -1.963 1.00 97.62 414 GLN A O 1
ATOM 3219 N N . LEU A 1 415 ? 4.109 -1.124 -1.162 1.00 98.12 415 LEU A N 1
ATOM 3220 C CA . LEU A 1 415 ? 3.305 -2.339 -1.053 1.00 98.12 415 LEU A CA 1
ATOM 3221 C C . LEU A 1 415 ? 2.227 -2.224 0.031 1.00 98.12 415 LEU A C 1
ATOM 3223 O O . LEU A 1 415 ? 1.094 -2.635 -0.211 1.00 98.12 415 LEU A O 1
ATOM 3227 N N . VAL A 1 416 ? 2.524 -1.605 1.176 1.00 98.19 416 VAL A N 1
ATOM 3228 C CA . VAL A 1 416 ? 1.511 -1.349 2.213 1.00 98.19 416 VAL A CA 1
ATOM 3229 C C . VAL A 1 416 ? 0.397 -0.445 1.673 1.00 98.19 416 VAL A C 1
ATOM 3231 O O . VAL A 1 416 ? -0.777 -0.764 1.844 1.00 98.19 416 VAL A O 1
ATOM 3234 N N . LYS A 1 417 ? 0.735 0.618 0.926 1.00 96.50 417 LYS A N 1
ATOM 3235 C CA . LYS A 1 417 ? -0.264 1.472 0.244 1.00 96.50 417 LYS A CA 1
ATOM 3236 C C . LYS A 1 417 ? -1.121 0.700 -0.764 1.00 96.50 417 LYS A C 1
ATOM 3238 O O . LYS A 1 417 ? -2.269 1.052 -0.992 1.00 96.50 417 LYS A O 1
ATOM 3243 N N . GLU A 1 418 ? -0.582 -0.361 -1.361 1.00 96.44 418 GLU A N 1
ATOM 3244 C CA . GLU A 1 418 ? -1.298 -1.256 -2.282 1.00 96.44 418 GLU A CA 1
ATOM 3245 C C . GLU A 1 418 ? -2.088 -2.376 -1.578 1.00 96.44 418 GLU A C 1
ATOM 3247 O O . GLU A 1 418 ? -2.540 -3.325 -2.237 1.00 96.44 418 GLU A O 1
ATOM 3252 N N . GLY A 1 419 ? -2.235 -2.293 -0.253 1.00 96.50 419 GLY A N 1
ATOM 3253 C CA . GLY A 1 419 ? -3.003 -3.236 0.556 1.00 96.50 419 GLY A CA 1
ATOM 3254 C C . GLY A 1 419 ? -2.310 -4.578 0.786 1.00 96.50 419 GLY A C 1
ATOM 3255 O O . GLY A 1 419 ? -2.980 -5.551 1.127 1.00 96.50 419 GLY A O 1
ATOM 3256 N 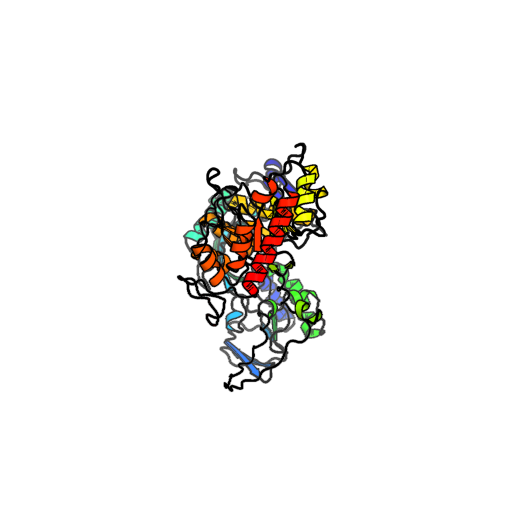N . PHE A 1 420 ? -0.993 -4.674 0.581 1.00 98.50 420 PHE A N 1
ATOM 3257 C CA . PHE A 1 420 ? -0.255 -5.878 0.957 1.00 98.50 420 PHE A CA 1
ATOM 3258 C C . PHE A 1 420 ? -0.070 -5.969 2.475 1.00 98.50 420 PHE A C 1
ATOM 3260 O O . PHE A 1 420 ? 0.318 -5.005 3.132 1.00 98.50 420 PHE A O 1
ATOM 3267 N N . ALA A 1 421 ? -0.216 -7.179 3.010 1.00 98.50 421 ALA A N 1
ATOM 3268 C CA . ALA A 1 421 ? 0.359 -7.560 4.290 1.00 98.50 421 ALA A CA 1
ATOM 3269 C C . ALA A 1 421 ? 1.857 -7.831 4.082 1.00 98.50 421 ALA A C 1
ATOM 3271 O O . ALA A 1 421 ? 2.264 -8.932 3.703 1.00 98.50 421 ALA A O 1
ATOM 3272 N N . VAL A 1 422 ? 2.678 -6.797 4.270 1.00 98.75 422 VAL A N 1
ATOM 3273 C CA . VAL A 1 422 ? 4.126 -6.870 4.035 1.00 98.75 422 VAL A CA 1
ATOM 3274 C C . VAL A 1 422 ? 4.830 -7.494 5.235 1.00 98.75 422 VAL A C 1
ATOM 3276 O O . VAL A 1 422 ? 4.695 -7.014 6.359 1.00 98.75 422 VAL A O 1
ATOM 3279 N N . LEU A 1 423 ? 5.599 -8.549 4.978 1.00 98.75 423 LEU A N 1
ATOM 3280 C CA . LEU A 1 423 ? 6.495 -9.208 5.920 1.00 98.75 423 LEU A CA 1
ATOM 3281 C C . LEU A 1 423 ? 7.937 -8.965 5.424 1.00 98.75 423 LEU A C 1
ATOM 3283 O O . LEU A 1 423 ? 8.403 -9.685 4.539 1.00 98.75 423 LEU A O 1
ATOM 3287 N N . PRO A 1 424 ? 8.639 -7.922 5.896 1.00 98.56 424 PRO A N 1
ATOM 3288 C CA . PRO A 1 424 ? 9.941 -7.527 5.367 1.00 98.56 424 PRO A CA 1
ATOM 3289 C C . PRO A 1 424 ? 11.091 -8.320 5.999 1.00 98.56 424 PRO A C 1
ATOM 3291 O O . PRO A 1 424 ? 11.254 -8.323 7.220 1.00 98.56 424 PRO A O 1
ATOM 3294 N N . TYR A 1 425 ? 11.915 -8.950 5.158 1.00 98.06 425 TYR A N 1
ATOM 3295 C CA . TYR A 1 425 ? 13.196 -9.538 5.550 1.00 98.06 425 TYR A CA 1
ATOM 3296 C C . TYR A 1 425 ? 14.249 -8.441 5.716 1.00 98.06 425 TYR A C 1
ATOM 3298 O O . TYR A 1 425 ? 14.554 -7.720 4.764 1.00 98.06 425 TYR A O 1
ATOM 3306 N N . ILE A 1 426 ? 14.814 -8.315 6.919 1.00 98.00 426 ILE A N 1
ATOM 3307 C CA . ILE A 1 426 ? 15.724 -7.219 7.267 1.00 98.00 426 ILE A CA 1
ATOM 3308 C C . ILE A 1 426 ? 16.973 -7.681 8.015 1.00 98.00 426 ILE A C 1
ATOM 3310 O O . ILE A 1 426 ? 17.017 -8.737 8.647 1.00 98.00 426 ILE A O 1
ATOM 3314 N N . ASN A 1 427 ? 17.999 -6.829 7.996 1.00 97.25 427 ASN A N 1
ATOM 3315 C CA . ASN A 1 427 ? 19.057 -6.890 8.998 1.00 97.25 427 ASN A CA 1
ATOM 3316 C C . ASN A 1 427 ? 18.443 -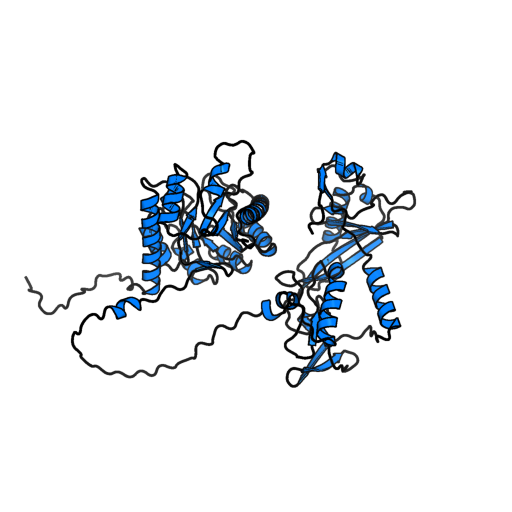6.688 10.392 1.00 97.25 427 ASN A C 1
ATOM 3318 O O . ASN A 1 427 ? 17.410 -6.032 10.526 1.00 97.25 427 ASN A O 1
ATOM 3322 N N . ALA A 1 428 ? 19.085 -7.211 11.437 1.00 96.88 428 ALA A N 1
ATOM 3323 C CA . ALA A 1 428 ? 18.676 -6.960 12.817 1.00 96.88 428 ALA A CA 1
ATOM 3324 C C . ALA A 1 428 ? 19.024 -5.514 13.232 1.00 96.88 428 ALA A C 1
ATOM 3326 O O . ALA A 1 428 ? 19.944 -5.280 14.014 1.00 96.88 428 ALA A O 1
ATOM 3327 N N . ASP A 1 429 ? 18.322 -4.546 12.648 1.00 97.94 429 ASP A N 1
ATOM 3328 C CA . ASP A 1 429 ? 18.413 -3.112 12.909 1.00 97.94 429 ASP A CA 1
ATOM 3329 C C . ASP A 1 429 ? 17.103 -2.650 13.578 1.00 97.94 429 ASP A C 1
ATOM 3331 O O . ASP A 1 429 ? 16.059 -2.607 12.916 1.00 97.94 429 ASP A O 1
ATOM 3335 N N . PRO A 1 430 ? 17.133 -2.295 14.877 1.00 97.56 430 PRO A N 1
ATOM 3336 C CA . PRO A 1 430 ? 15.946 -1.846 15.597 1.00 97.56 430 PRO A CA 1
ATOM 3337 C C . PRO A 1 430 ? 15.282 -0.591 15.027 1.00 97.56 430 PRO A C 1
ATOM 3339 O O . PRO A 1 430 ? 14.060 -0.457 15.096 1.00 97.56 430 PRO A O 1
ATOM 3342 N N . MET A 1 431 ? 16.057 0.330 14.450 1.00 97.88 431 MET A N 1
ATOM 3343 C CA . MET A 1 431 ? 15.515 1.568 13.885 1.00 97.88 431 MET A CA 1
ATOM 3344 C C . MET A 1 431 ? 14.801 1.304 12.568 1.00 97.88 431 MET A C 1
ATOM 3346 O O . MET A 1 431 ? 13.720 1.847 12.337 1.00 97.88 431 MET A O 1
ATOM 3350 N N . LEU A 1 432 ? 15.368 0.444 11.722 1.00 98.38 432 LEU A N 1
ATOM 3351 C CA . LEU A 1 432 ? 14.694 0.017 10.500 1.00 98.38 432 LEU A CA 1
ATOM 3352 C C . LEU A 1 432 ? 13.418 -0.769 10.814 1.00 98.38 432 LEU A C 1
ATOM 3354 O O . LEU A 1 432 ? 12.386 -0.499 10.204 1.00 98.38 432 LEU A O 1
ATOM 3358 N N . ALA A 1 433 ? 13.470 -1.693 11.779 1.00 98.50 433 ALA A N 1
ATOM 3359 C CA . ALA A 1 433 ? 12.298 -2.447 12.216 1.00 98.50 433 ALA A CA 1
ATOM 3360 C C . ALA A 1 433 ? 11.169 -1.506 12.663 1.00 98.50 433 ALA A C 1
ATOM 3362 O O . ALA A 1 433 ? 10.041 -1.635 12.189 1.00 98.50 433 ALA A O 1
ATOM 3363 N N . LYS A 1 434 ? 11.489 -0.492 13.482 1.00 97.81 434 LYS A N 1
ATOM 3364 C CA . LYS A 1 434 ? 10.495 0.491 13.922 1.00 97.81 434 LYS A CA 1
ATOM 3365 C C . LYS A 1 434 ? 9.913 1.300 12.761 1.00 97.81 434 LYS A C 1
ATOM 3367 O O . LYS A 1 434 ? 8.705 1.486 12.695 1.00 97.81 434 LYS A O 1
ATOM 3372 N N . ARG A 1 435 ? 10.739 1.725 11.800 1.00 98.12 435 ARG A N 1
ATOM 3373 C CA . ARG A 1 435 ? 10.245 2.432 10.605 1.00 98.12 435 ARG A CA 1
ATOM 3374 C C . ARG A 1 435 ? 9.325 1.568 9.748 1.00 98.12 435 ARG A C 1
ATOM 3376 O O . ARG A 1 435 ? 8.329 2.072 9.248 1.00 98.12 435 ARG A O 1
ATOM 3383 N N . LEU A 1 436 ? 9.645 0.289 9.568 1.00 98.69 436 LEU A N 1
ATOM 3384 C CA . LEU A 1 436 ? 8.806 -0.638 8.803 1.00 98.69 436 LEU A CA 1
ATOM 3385 C C . LEU A 1 436 ? 7.467 -0.902 9.499 1.00 98.69 436 LEU A C 1
ATOM 3387 O O . LEU A 1 436 ? 6.440 -0.974 8.824 1.00 98.69 436 LEU A O 1
ATOM 3391 N N . GLU A 1 437 ? 7.464 -0.981 10.831 1.00 98.19 437 GLU A N 1
ATOM 3392 C CA . GLU A 1 437 ? 6.234 -0.982 11.627 1.00 98.19 437 GLU A CA 1
ATOM 3393 C C . GLU A 1 437 ? 5.425 0.304 11.405 1.00 98.19 437 GLU A C 1
ATOM 3395 O O . GLU A 1 437 ? 4.242 0.224 11.087 1.00 98.19 437 GLU A O 1
ATOM 3400 N N . ASP A 1 438 ? 6.054 1.479 11.497 1.00 97.69 438 ASP A N 1
ATOM 3401 C CA . ASP A 1 438 ? 5.377 2.775 11.332 1.00 97.69 438 ASP A CA 1
ATOM 3402 C C . ASP A 1 438 ? 4.808 2.971 9.912 1.00 97.69 438 ASP A C 1
ATOM 3404 O O . ASP A 1 438 ? 3.792 3.645 9.731 1.00 97.69 438 ASP A O 1
ATOM 3408 N N . VAL A 1 439 ? 5.432 2.354 8.902 1.00 97.38 439 VAL A N 1
ATOM 3409 C CA . VAL A 1 439 ? 4.921 2.289 7.522 1.00 97.38 439 VAL A CA 1
ATOM 3410 C C . VAL A 1 439 ? 3.654 1.432 7.414 1.00 97.38 439 VAL A C 1
ATOM 3412 O O . VAL A 1 439 ? 2.864 1.645 6.496 1.00 97.38 439 VAL A O 1
ATOM 3415 N N . GLY A 1 440 ? 3.437 0.498 8.343 1.00 98.00 440 GLY A N 1
ATOM 3416 C CA . GLY A 1 440 ? 2.284 -0.403 8.377 1.00 98.00 440 GLY A CA 1
ATOM 3417 C C . GLY A 1 440 ? 2.583 -1.830 7.913 1.00 98.00 440 GLY A C 1
ATOM 3418 O O . GLY A 1 440 ? 1.673 -2.523 7.457 1.00 98.00 440 GLY A O 1
ATOM 3419 N N . CYS A 1 441 ? 3.839 -2.288 7.995 1.00 98.62 441 CYS A N 1
ATOM 3420 C CA . CYS A 1 441 ? 4.150 -3.699 7.751 1.00 98.62 441 CYS A CA 1
ATOM 3421 C C . CYS A 1 441 ? 3.402 -4.604 8.744 1.00 98.62 441 CYS A C 1
ATOM 3423 O O . CYS A 1 441 ? 3.204 -4.256 9.906 1.00 98.62 441 CYS A O 1
ATOM 3425 N N . ALA A 1 442 ? 2.997 -5.790 8.287 1.00 98.56 442 ALA A N 1
ATOM 3426 C CA . ALA A 1 442 ? 2.239 -6.741 9.099 1.00 98.56 442 ALA A CA 1
ATOM 3427 C C . ALA A 1 442 ? 3.118 -7.495 10.108 1.00 98.56 442 ALA A C 1
ATOM 3429 O O . ALA A 1 442 ? 2.604 -8.013 11.098 1.00 98.56 442 ALA A O 1
ATOM 3430 N N . THR A 1 443 ? 4.422 -7.580 9.838 1.00 98.69 443 THR A N 1
ATOM 3431 C CA . THR A 1 443 ? 5.456 -8.104 10.738 1.00 98.69 443 THR A CA 1
ATOM 3432 C C . THR A 1 443 ? 6.757 -7.329 10.529 1.00 98.69 443 THR A C 1
ATOM 3434 O O . THR A 1 443 ? 6.858 -6.487 9.633 1.00 98.69 443 THR A O 1
ATOM 3437 N N . VAL A 1 444 ? 7.782 -7.663 11.309 1.00 98.44 444 VAL A N 1
ATOM 3438 C CA . VAL A 1 444 ? 9.188 -7.447 10.937 1.00 98.44 444 VAL A CA 1
ATOM 3439 C C . VAL A 1 444 ? 9.940 -8.765 11.026 1.00 98.44 444 VAL A C 1
ATOM 3441 O O . VAL A 1 444 ? 9.685 -9.561 11.934 1.00 98.44 444 VAL A O 1
ATOM 3444 N N . MET A 1 445 ? 10.855 -9.015 10.082 1.00 98.50 445 MET A N 1
ATOM 3445 C CA . MET A 1 445 ? 11.577 -10.287 10.016 1.00 98.50 445 MET A CA 1
ATOM 3446 C C . MET A 1 445 ? 13.099 -10.113 10.069 1.00 98.50 445 MET A C 1
ATOM 3448 O O . MET A 1 445 ? 13.766 -10.160 9.029 1.00 98.50 445 MET A O 1
ATOM 3452 N N . PRO A 1 446 ? 13.673 -9.860 11.263 1.00 98.38 446 PRO A N 1
ATOM 3453 C CA . PRO A 1 446 ? 15.112 -9.707 11.412 1.00 98.38 446 PRO A CA 1
ATOM 3454 C C . PRO A 1 446 ? 15.853 -11.029 11.217 1.00 98.38 446 PRO A C 1
ATOM 3456 O O . PRO A 1 446 ? 15.441 -12.077 11.720 1.00 98.38 446 PRO A O 1
ATOM 3459 N N . LEU A 1 447 ? 16.993 -10.952 10.528 1.00 96.50 447 LEU A N 1
ATOM 3460 C CA . LEU A 1 447 ? 17.875 -12.096 10.332 1.00 96.50 447 LEU A CA 1
ATOM 3461 C C . LEU A 1 447 ? 18.594 -12.516 11.622 1.00 96.50 447 LEU A C 1
ATOM 3463 O O . LEU A 1 447 ? 19.111 -11.655 12.341 1.00 96.50 447 LEU A O 1
ATOM 3467 N N . ALA A 1 448 ? 18.712 -13.825 11.875 1.00 94.94 448 ALA A N 1
ATOM 3468 C CA . ALA A 1 448 ? 19.579 -14.370 12.932 1.00 94.94 448 ALA A CA 1
ATOM 3469 C C . ALA A 1 448 ? 21.061 -14.357 12.516 1.00 94.94 448 ALA A C 1
ATOM 3471 O O . ALA A 1 448 ? 21.952 -13.988 13.288 1.00 94.94 448 ALA A O 1
ATOM 3472 N N . SER A 1 449 ? 21.319 -14.760 11.274 1.00 93.19 449 SER A N 1
ATOM 3473 C CA . SER A 1 449 ? 22.606 -14.681 10.573 1.00 93.19 449 SER A CA 1
ATOM 3474 C C . SER A 1 449 ? 22.367 -14.797 9.054 1.00 93.19 449 SER A C 1
ATOM 3476 O O . SER A 1 449 ? 21.231 -15.051 8.641 1.00 93.19 449 SER A O 1
ATOM 3478 N N . PRO A 1 450 ? 23.376 -14.569 8.185 1.00 88.62 450 PRO A N 1
ATOM 3479 C CA . PRO A 1 450 ? 23.170 -14.560 6.734 1.00 88.62 450 PRO A CA 1
ATOM 3480 C C . PRO A 1 450 ? 22.464 -15.815 6.199 1.00 88.62 450 PRO A C 1
ATOM 3482 O O . PRO A 1 450 ? 22.662 -16.926 6.710 1.00 88.62 450 PRO A O 1
ATOM 3485 N N . ILE A 1 451 ? 21.645 -15.647 5.155 1.00 85.38 451 ILE A N 1
ATOM 3486 C CA . ILE A 1 451 ? 20.776 -16.701 4.609 1.00 85.38 451 ILE A CA 1
ATOM 3487 C C . ILE A 1 451 ? 21.570 -17.967 4.283 1.00 85.38 451 ILE A C 1
ATOM 3489 O O . ILE A 1 451 ? 22.540 -17.954 3.532 1.00 85.38 451 ILE A O 1
ATOM 3493 N N . GLY A 1 452 ? 21.103 -19.103 4.808 1.00 80.69 452 GLY A N 1
ATOM 3494 C CA . GLY A 1 452 ? 21.678 -20.416 4.511 1.00 80.69 452 GLY A CA 1
ATOM 3495 C C . GLY A 1 452 ? 23.056 -20.676 5.124 1.00 80.69 452 GLY A C 1
ATOM 3496 O O . GLY A 1 452 ? 23.627 -21.720 4.834 1.00 80.69 452 GLY A O 1
ATOM 3497 N N . SER A 1 453 ? 23.568 -19.775 5.969 1.00 87.94 453 SER A N 1
ATOM 3498 C CA . SER A 1 453 ? 24.865 -19.941 6.637 1.00 87.94 453 SER A CA 1
ATOM 3499 C C . SER A 1 453 ? 24.842 -20.963 7.779 1.00 87.94 453 SER A C 1
ATOM 3501 O O . SER A 1 453 ? 25.863 -21.591 8.048 1.00 87.94 453 SER A O 1
ATOM 3503 N N . GLY A 1 454 ? 23.697 -21.122 8.456 1.00 86.81 454 GLY A N 1
ATOM 3504 C CA . GLY A 1 454 ? 23.556 -22.004 9.619 1.00 86.81 454 GLY A CA 1
ATOM 3505 C C . GLY A 1 454 ? 24.398 -21.573 10.825 1.00 86.81 454 GLY A C 1
ATOM 3506 O O . GLY A 1 454 ? 24.801 -22.420 11.614 1.00 86.81 454 GLY A O 1
ATOM 3507 N N . GLN A 1 455 ? 24.718 -20.280 10.949 1.00 91.94 455 GLN A N 1
ATOM 3508 C CA . GLN A 1 455 ? 25.569 -19.749 12.023 1.00 91.94 455 GLN A CA 1
ATOM 3509 C C . GLN A 1 455 ? 24.814 -19.466 13.333 1.00 91.94 455 GLN A C 1
ATOM 3511 O O . GLN A 1 455 ? 25.437 -19.038 14.312 1.00 91.94 455 GLN A O 1
ATOM 3516 N N . GLY A 1 456 ? 23.496 -19.671 13.348 1.00 92.31 456 GLY A N 1
ATOM 3517 C CA . GLY A 1 456 ? 22.635 -19.441 14.500 1.00 92.31 456 GLY A CA 1
ATOM 3518 C C . GLY A 1 456 ? 22.340 -17.962 14.744 1.00 92.31 456 GLY A C 1
ATOM 3519 O O . GLY A 1 456 ? 22.416 -17.133 13.834 1.00 92.31 456 GLY A O 1
ATOM 3520 N N . LEU A 1 457 ? 21.991 -17.635 15.989 1.00 92.69 457 LEU A N 1
ATOM 3521 C CA . LEU A 1 457 ? 21.628 -16.290 16.446 1.00 92.69 457 LEU A CA 1
ATOM 3522 C C . LEU A 1 457 ? 22.887 -15.448 16.714 1.00 92.69 457 LEU A C 1
ATOM 3524 O O . LEU A 1 457 ? 23.368 -15.356 17.842 1.00 92.69 457 LEU A O 1
ATOM 3528 N N . LYS A 1 458 ? 23.466 -14.846 15.668 1.00 94.88 458 LYS A N 1
ATOM 3529 C CA . LYS A 1 458 ? 24.629 -13.943 15.801 1.00 94.88 458 LYS A CA 1
ATOM 3530 C C . LYS A 1 458 ? 24.236 -12.510 16.145 1.00 94.88 458 LYS A C 1
ATOM 3532 O O . LYS A 1 458 ? 25.053 -11.760 16.668 1.00 94.88 458 LYS A O 1
ATOM 3537 N N . THR A 1 459 ? 22.988 -12.147 15.886 1.00 93.19 459 THR A N 1
ATOM 3538 C CA . THR A 1 459 ? 22.423 -10.807 16.080 1.00 93.19 459 THR A CA 1
ATOM 3539 C C . THR A 1 459 ? 21.486 -10.722 17.293 1.00 93.19 459 THR A C 1
ATOM 3541 O O . THR A 1 459 ? 20.669 -9.807 17.381 1.00 93.19 459 THR A O 1
ATOM 3544 N N . THR A 1 460 ? 21.612 -11.647 18.254 1.00 94.38 460 THR A N 1
ATOM 3545 C CA . THR A 1 460 ? 20.707 -11.818 19.408 1.00 94.38 460 THR A CA 1
ATOM 3546 C C . THR A 1 460 ? 20.384 -10.527 20.149 1.00 94.38 460 THR A C 1
ATOM 3548 O O . THR A 1 460 ? 19.216 -10.257 20.404 1.00 94.38 460 THR A O 1
ATOM 3551 N N . ALA A 1 461 ? 21.394 -9.712 20.473 1.00 95.06 461 ALA A N 1
ATOM 3552 C CA . ALA A 1 461 ? 21.184 -8.468 21.216 1.00 95.06 461 ALA A CA 1
ATOM 3553 C C . ALA A 1 461 ? 20.261 -7.495 20.462 1.00 95.06 461 ALA A C 1
ATOM 3555 O O . ALA A 1 461 ? 19.383 -6.886 21.062 1.00 95.06 461 ALA A O 1
ATOM 3556 N N . ASN A 1 462 ? 20.406 -7.398 19.139 1.00 97.88 462 ASN A N 1
ATOM 3557 C CA . ASN A 1 462 ? 19.568 -6.521 18.328 1.00 97.88 462 ASN A CA 1
ATOM 3558 C C . ASN A 1 462 ? 18.165 -7.103 18.126 1.00 97.88 462 ASN A C 1
ATOM 3560 O O . ASN A 1 462 ? 17.193 -6.353 18.140 1.00 97.88 462 ASN A O 1
ATOM 3564 N N . ILE A 1 463 ? 18.048 -8.427 17.969 1.00 97.81 463 ILE A N 1
ATOM 3565 C CA . ILE A 1 463 ? 16.748 -9.112 17.905 1.00 97.81 463 I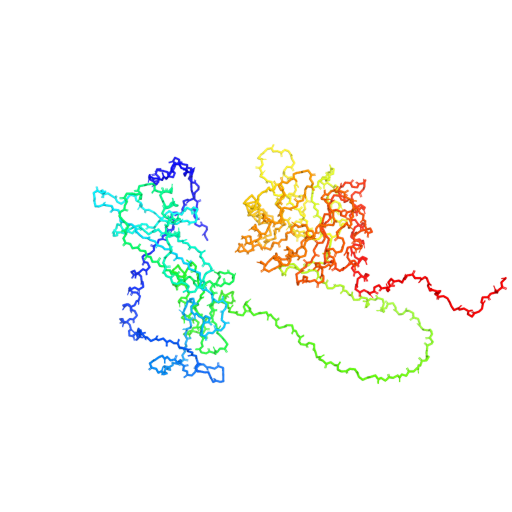LE A CA 1
ATOM 3566 C C . ILE A 1 463 ? 15.963 -8.883 19.201 1.00 97.81 463 ILE A C 1
ATOM 3568 O O . ILE A 1 463 ? 14.782 -8.563 19.132 1.00 97.81 463 ILE A O 1
ATOM 3572 N N . GLN A 1 464 ? 16.618 -8.969 20.363 1.00 97.00 464 GLN A N 1
ATOM 3573 C CA . GLN A 1 464 ? 15.993 -8.698 21.660 1.00 97.00 464 GLN A CA 1
ATOM 3574 C C . GLN A 1 464 ? 15.413 -7.276 21.719 1.00 97.00 464 GLN A C 1
ATOM 3576 O O . GLN A 1 464 ? 14.255 -7.102 22.082 1.00 97.00 464 GLN A O 1
ATOM 3581 N N . ILE A 1 465 ? 16.175 -6.269 21.272 1.00 97.88 465 ILE A N 1
ATOM 3582 C CA . ILE A 1 465 ? 15.702 -4.876 21.210 1.00 97.88 465 ILE A CA 1
ATOM 3583 C C . ILE A 1 465 ? 14.493 -4.741 20.268 1.00 97.88 465 ILE A C 1
ATOM 3585 O O . ILE A 1 465 ? 13.576 -3.976 20.559 1.00 97.88 465 ILE A O 1
ATOM 3589 N N . ILE A 1 466 ? 14.475 -5.456 19.138 1.00 98.56 466 ILE A N 1
ATOM 3590 C CA . ILE A 1 466 ? 13.331 -5.450 18.212 1.00 98.56 466 ILE A CA 1
ATOM 3591 C C . ILE A 1 466 ? 12.099 -6.068 18.882 1.00 98.56 466 ILE A C 1
ATOM 3593 O O . ILE A 1 466 ? 11.038 -5.456 18.844 1.00 98.56 466 ILE A O 1
ATOM 3597 N N . ILE A 1 467 ? 12.243 -7.229 19.527 1.00 98.19 467 ILE A N 1
ATOM 3598 C CA . ILE A 1 467 ? 11.154 -7.920 20.240 1.00 98.19 467 ILE A CA 1
ATOM 3599 C C . ILE A 1 467 ? 10.556 -7.032 21.336 1.00 98.19 467 ILE A C 1
ATOM 3601 O O . ILE A 1 467 ? 9.341 -6.960 21.470 1.00 98.19 467 ILE A O 1
ATOM 3605 N N . GLU A 1 468 ? 11.393 -6.340 22.108 1.00 96.88 468 GLU A N 1
ATOM 3606 C CA . GLU A 1 468 ? 10.935 -5.490 23.213 1.00 96.88 468 GLU A CA 1
ATOM 3607 C C . GLU A 1 468 ? 10.175 -4.241 22.751 1.00 96.88 468 GLU A C 1
ATOM 3609 O O . GLU A 1 468 ? 9.299 -3.759 23.469 1.00 96.88 468 GLU A O 1
ATOM 3614 N N . ASN A 1 469 ? 10.511 -3.704 21.574 1.00 95.88 469 ASN A N 1
ATOM 3615 C CA . ASN A 1 469 ? 9.965 -2.433 21.091 1.00 95.88 469 ASN A CA 1
ATOM 3616 C C . ASN A 1 469 ? 8.847 -2.580 20.053 1.00 95.88 469 ASN A C 1
ATOM 3618 O O . ASN A 1 469 ? 8.086 -1.629 19.862 1.00 95.88 469 ASN A O 1
ATOM 3622 N N . ALA A 1 470 ? 8.772 -3.712 19.351 1.00 96.44 470 ALA A N 1
ATOM 3623 C CA . ALA A 1 470 ? 7.798 -3.910 18.288 1.00 96.44 470 ALA A CA 1
ATOM 3624 C C . ALA A 1 470 ? 6.381 -4.101 18.848 1.00 96.44 470 ALA A C 1
ATOM 3626 O O . ALA A 1 470 ? 6.168 -4.825 19.821 1.00 96.44 470 ALA A O 1
ATOM 3627 N N . SER A 1 471 ? 5.395 -3.476 18.203 1.00 96.88 471 SER A N 1
ATOM 3628 C CA . SER A 1 471 ? 3.967 -3.701 18.502 1.00 96.88 471 SER A CA 1
ATOM 3629 C C . SER A 1 471 ? 3.294 -4.698 17.550 1.00 96.88 471 SER A C 1
ATOM 3631 O O . SER A 1 471 ? 2.155 -5.115 17.775 1.00 96.88 471 SER A O 1
ATOM 3633 N N . ILE A 1 472 ? 4.015 -5.095 16.500 1.00 98.19 472 ILE A N 1
ATOM 3634 C CA . ILE A 1 472 ? 3.629 -6.098 15.505 1.00 98.19 472 ILE A CA 1
ATOM 3635 C C . ILE A 1 472 ? 4.472 -7.371 15.673 1.00 98.19 472 ILE A C 1
ATOM 3637 O O . ILE A 1 472 ? 5.560 -7.300 16.248 1.00 98.19 472 ILE A O 1
ATOM 3641 N N . PRO A 1 473 ? 4.022 -8.532 15.157 1.00 98.56 473 PRO A N 1
ATOM 3642 C CA . PRO A 1 473 ? 4.750 -9.782 15.327 1.00 98.56 473 PRO A CA 1
ATOM 3643 C C . PRO A 1 473 ? 6.189 -9.724 14.803 1.00 98.56 473 PRO A C 1
ATOM 3645 O O . PRO A 1 473 ? 6.434 -9.285 13.672 1.00 98.56 473 PRO A O 1
ATOM 3648 N N . VAL A 1 474 ? 7.129 -10.244 15.593 1.00 98.75 474 VAL A N 1
ATOM 3649 C CA . VAL A 1 474 ? 8.540 -10.379 15.201 1.00 98.75 474 VAL A CA 1
ATOM 3650 C C . VAL A 1 474 ? 8.825 -11.817 14.779 1.00 98.75 474 VAL A C 1
ATOM 3652 O O . VAL A 1 474 ? 8.721 -12.746 15.584 1.00 98.75 474 VAL A O 1
ATOM 3655 N N . VAL A 1 475 ? 9.204 -12.010 13.513 1.00 98.75 475 VAL A N 1
ATOM 3656 C CA . VAL A 1 475 ? 9.517 -13.335 12.952 1.00 98.75 475 VAL A CA 1
ATOM 3657 C C . VAL A 1 475 ? 11.020 -13.464 12.751 1.00 98.75 475 VAL A C 1
ATOM 3659 O O . VAL A 1 475 ? 11.580 -12.825 11.868 1.00 98.75 475 VAL A O 1
ATOM 3662 N N . VAL A 1 476 ? 11.701 -14.304 13.526 1.00 98.44 476 VAL A N 1
ATOM 3663 C CA . VAL A 1 476 ? 13.137 -14.523 13.295 1.00 98.44 476 VAL A CA 1
ATOM 3664 C C . VAL A 1 476 ? 13.307 -15.382 12.041 1.00 98.44 476 VAL A C 1
ATOM 3666 O O . VAL A 1 476 ? 12.913 -16.551 12.011 1.00 98.44 476 VAL A O 1
ATOM 3669 N N . ASP A 1 477 ? 13.879 -14.791 10.996 1.00 95.00 477 ASP A N 1
ATOM 3670 C CA . ASP A 1 477 ? 14.130 -15.428 9.698 1.00 95.00 477 ASP A CA 1
ATOM 3671 C C . ASP A 1 477 ? 15.635 -15.650 9.514 1.00 95.00 477 ASP A C 1
ATOM 3673 O O . ASP A 1 477 ? 16.439 -14.939 10.099 1.00 95.00 477 ASP A O 1
ATOM 3677 N N . ALA A 1 478 ? 16.016 -16.612 8.677 1.00 89.75 478 ALA A N 1
ATOM 3678 C CA . ALA A 1 478 ? 17.366 -16.845 8.168 1.00 89.75 478 ALA A CA 1
ATOM 3679 C C . ALA A 1 478 ? 18.491 -17.044 9.207 1.00 89.75 478 ALA A C 1
ATOM 3681 O O . ALA A 1 478 ? 18.706 -16.281 10.138 1.00 89.75 478 ALA A O 1
ATOM 3682 N N . GLY A 1 479 ? 19.319 -18.065 8.978 1.00 91.06 479 GLY A N 1
ATOM 3683 C CA . GLY A 1 479 ? 20.559 -18.264 9.734 1.00 91.06 479 GLY A CA 1
ATOM 3684 C C . GLY A 1 479 ? 20.465 -19.265 10.887 1.00 91.06 479 GLY A C 1
ATOM 3685 O O . GLY A 1 479 ? 21.487 -19.843 11.249 1.00 91.06 479 GLY A O 1
ATOM 3686 N N . ILE A 1 480 ? 19.258 -19.569 11.379 1.00 95.00 480 ILE A N 1
ATOM 3687 C CA . ILE A 1 480 ? 19.017 -20.716 12.272 1.00 95.00 480 ILE A CA 1
ATOM 3688 C C . ILE A 1 480 ? 19.447 -22.005 11.556 1.00 95.00 480 ILE A C 1
ATOM 3690 O O . ILE A 1 480 ? 18.982 -22.291 10.448 1.00 95.00 480 ILE A O 1
ATOM 3694 N N . GLY A 1 481 ? 20.352 -22.755 12.180 1.00 94.56 481 GLY A N 1
ATOM 3695 C CA . GLY A 1 481 ? 20.921 -24.013 11.702 1.00 94.56 481 GLY A CA 1
ATOM 3696 C C . GLY A 1 481 ? 20.457 -25.241 12.488 1.00 94.56 481 GLY A C 1
ATOM 3697 O O . GLY A 1 481 ? 20.458 -26.340 11.937 1.00 94.56 481 GLY A O 1
ATOM 3698 N N . SER A 1 482 ? 20.036 -25.080 13.747 1.00 95.56 482 SER A N 1
ATOM 3699 C CA . SER A 1 482 ? 19.666 -26.199 14.626 1.00 95.56 482 SER A CA 1
ATOM 3700 C C . SER A 1 482 ? 18.388 -25.955 15.446 1.00 95.56 482 SER A C 1
ATOM 3702 O O . SER A 1 482 ? 18.033 -24.804 15.712 1.00 95.56 482 SER A O 1
ATOM 3704 N N . PRO A 1 483 ? 17.702 -27.021 15.911 1.00 98.19 483 PRO A N 1
ATOM 3705 C CA . PRO A 1 483 ? 16.532 -26.882 16.779 1.00 98.19 483 PRO A CA 1
ATOM 3706 C C . PRO A 1 483 ? 16.815 -26.124 18.086 1.00 98.19 483 PRO A C 1
ATOM 3708 O O . PRO A 1 483 ? 15.973 -25.363 18.544 1.00 98.19 483 PRO A O 1
ATOM 3711 N N . SER A 1 484 ? 18.007 -26.253 18.676 1.00 97.50 484 SER A N 1
ATOM 3712 C CA . SER A 1 484 ? 18.364 -25.491 19.885 1.00 97.50 484 SER A CA 1
ATOM 3713 C C . SER A 1 484 ? 18.347 -23.978 19.659 1.00 97.50 484 SER A C 1
ATOM 3715 O O . SER A 1 484 ? 17.925 -23.231 20.534 1.00 97.50 484 SER A O 1
ATOM 3717 N N . GLU A 1 485 ? 18.756 -23.522 18.476 1.00 97.94 485 GLU A N 1
ATOM 3718 C CA . GLU A 1 485 ? 18.725 -22.100 18.114 1.00 97.94 485 GLU A CA 1
ATOM 3719 C C . GLU A 1 485 ? 17.295 -21.624 17.833 1.00 97.94 485 GLU A C 1
ATOM 3721 O O . GLU A 1 485 ? 16.943 -20.502 18.183 1.00 97.94 485 GLU A O 1
ATOM 3726 N N . ALA A 1 486 ? 16.451 -22.484 17.253 1.00 98.06 486 ALA A N 1
ATOM 3727 C CA . ALA A 1 486 ? 15.024 -22.210 17.092 1.00 98.06 486 ALA A CA 1
ATOM 3728 C C . ALA A 1 486 ? 14.324 -22.044 18.453 1.00 98.06 486 ALA A C 1
ATOM 3730 O O . ALA A 1 486 ? 13.587 -21.079 18.657 1.00 98.06 486 ALA A O 1
ATOM 3731 N N . ALA A 1 487 ? 14.599 -22.941 19.405 1.00 98.31 487 ALA A N 1
ATOM 3732 C CA . ALA A 1 487 ? 14.085 -22.834 20.769 1.00 98.31 487 ALA A CA 1
ATOM 3733 C C . ALA A 1 487 ? 14.573 -21.545 21.444 1.00 98.31 487 ALA A C 1
ATOM 3735 O O . ALA A 1 487 ? 13.761 -20.803 21.992 1.00 98.31 487 ALA A O 1
ATOM 3736 N N . GLN A 1 488 ? 15.867 -21.230 21.319 1.00 97.69 488 GLN A N 1
ATOM 3737 C CA . GLN A 1 488 ? 16.444 -20.003 21.864 1.00 97.69 488 GLN A CA 1
ATOM 3738 C C . GLN A 1 488 ? 15.770 -18.746 21.296 1.00 97.69 488 GLN A C 1
ATOM 3740 O O . GLN A 1 488 ? 15.461 -17.836 22.054 1.00 97.69 488 GLN A O 1
ATOM 3745 N N . ALA A 1 489 ? 15.495 -18.688 19.990 1.00 97.94 489 ALA A N 1
ATOM 3746 C CA . ALA A 1 489 ? 14.810 -17.546 19.382 1.00 97.94 489 ALA A CA 1
ATOM 3747 C C . ALA A 1 489 ? 13.402 -17.332 19.969 1.00 97.94 489 ALA A C 1
ATOM 3749 O O . ALA A 1 489 ? 13.018 -16.201 20.264 1.00 97.94 489 ALA A O 1
ATOM 3750 N N . MET A 1 490 ? 12.653 -18.414 20.198 1.00 98.31 490 MET A N 1
ATOM 3751 C CA . MET A 1 490 ? 11.336 -18.339 20.839 1.00 98.31 490 MET A CA 1
ATOM 3752 C C . MET A 1 490 ? 11.425 -17.985 22.329 1.00 98.31 490 MET A C 1
ATOM 3754 O O . MET A 1 490 ? 10.569 -17.253 22.819 1.00 98.31 490 MET A O 1
ATOM 3758 N N . GLU A 1 491 ? 12.461 -18.447 23.040 1.00 97.31 491 GLU A N 1
ATOM 3759 C CA . GLU A 1 491 ? 12.730 -18.074 24.439 1.00 97.31 491 GLU A CA 1
ATOM 3760 C C . GLU A 1 491 ? 13.023 -16.578 24.616 1.00 97.31 491 GLU A C 1
ATOM 3762 O O . GLU A 1 491 ? 12.713 -16.027 25.670 1.00 97.31 491 GLU A O 1
ATOM 3767 N N . LEU A 1 492 ? 13.591 -15.912 23.602 1.00 95.88 492 LEU A N 1
ATOM 3768 C CA . LEU A 1 492 ? 13.789 -14.452 23.599 1.00 95.88 492 LEU A CA 1
ATOM 3769 C C . LEU A 1 492 ? 12.465 -13.681 23.489 1.00 95.88 492 LEU A C 1
ATOM 3771 O O . LEU A 1 492 ? 12.410 -12.500 23.820 1.00 95.88 492 LEU A O 1
ATOM 3775 N N . GLY A 1 493 ? 11.397 -14.346 23.042 1.00 96.88 493 GLY A N 1
ATOM 3776 C CA . GLY A 1 493 ? 10.080 -13.747 22.845 1.00 96.88 493 GLY A CA 1
ATOM 3777 C C . GLY A 1 493 ? 9.699 -13.515 21.387 1.00 96.88 493 GLY A C 1
ATOM 3778 O O . GLY A 1 493 ? 8.722 -12.814 21.146 1.00 96.88 493 GLY A O 1
ATOM 3779 N N . ALA A 1 494 ? 10.413 -14.106 20.419 1.00 98.12 494 ALA A N 1
ATOM 3780 C CA . ALA A 1 494 ? 9.976 -14.075 19.025 1.00 98.12 494 ALA A CA 1
ATOM 3781 C C . ALA A 1 494 ? 8.554 -14.649 18.885 1.00 98.12 494 ALA A C 1
ATOM 3783 O O . ALA A 1 494 ? 8.179 -15.623 19.552 1.00 98.12 494 ALA A O 1
ATOM 3784 N N . ASP A 1 495 ? 7.755 -14.064 17.996 1.00 98.62 495 ASP A N 1
ATOM 3785 C CA . ASP A 1 495 ? 6.388 -14.518 17.757 1.00 98.62 495 ASP A CA 1
ATOM 3786 C C . ASP A 1 495 ? 6.343 -15.742 16.852 1.00 98.62 495 ASP A C 1
ATOM 3788 O O . ASP A 1 495 ? 5.483 -16.610 17.026 1.00 98.62 495 ASP A O 1
ATOM 3792 N N . ALA A 1 496 ? 7.260 -15.822 15.895 1.00 98.62 496 ALA A N 1
ATOM 3793 C CA . ALA A 1 496 ? 7.377 -16.946 14.984 1.00 98.62 496 ALA A CA 1
ATOM 3794 C C . ALA A 1 496 ? 8.803 -17.082 14.445 1.00 98.62 496 ALA A C 1
ATOM 3796 O O . ALA A 1 496 ? 9.639 -16.190 14.601 1.00 98.62 496 ALA A O 1
ATOM 3797 N N . LEU A 1 497 ? 9.063 -18.199 13.773 1.00 98.62 497 LEU A N 1
ATOM 3798 C CA . LEU A 1 497 ? 10.317 -18.483 13.084 1.00 98.62 497 LEU A CA 1
ATOM 3799 C C . LEU A 1 497 ? 10.050 -18.781 11.613 1.00 98.62 497 LEU A C 1
ATOM 3801 O O . LEU A 1 497 ? 9.063 -19.443 11.293 1.00 98.62 497 LEU A O 1
ATOM 3805 N N . LEU A 1 498 ? 10.966 -18.382 10.731 1.00 98.44 498 LEU A N 1
ATOM 3806 C CA . LEU A 1 498 ? 10.986 -18.818 9.334 1.00 98.44 498 LEU A CA 1
ATOM 3807 C C . LEU A 1 498 ? 12.289 -19.574 9.060 1.00 98.44 498 LEU A C 1
ATOM 3809 O O . LEU A 1 498 ? 13.377 -19.000 9.039 1.00 98.44 498 LEU A O 1
ATOM 3813 N N . ILE A 1 499 ? 12.187 -20.892 8.862 1.00 97.69 499 ILE A N 1
ATOM 3814 C CA . ILE A 1 499 ? 13.349 -21.782 8.733 1.00 97.69 499 ILE A CA 1
ATOM 3815 C C . ILE A 1 499 ? 13.204 -22.642 7.475 1.00 97.69 499 ILE A C 1
ATOM 3817 O O . ILE A 1 499 ? 12.299 -23.465 7.376 1.00 97.69 499 ILE A O 1
ATOM 3821 N N . ASN A 1 500 ? 14.128 -22.489 6.517 1.00 95.75 500 ASN A N 1
ATOM 3822 C CA . ASN A 1 500 ? 14.161 -23.307 5.294 1.00 95.75 500 ASN A CA 1
ATOM 3823 C C . ASN A 1 500 ? 15.435 -24.151 5.172 1.00 95.75 500 ASN A C 1
ATOM 3825 O O . ASN A 1 500 ? 15.373 -25.374 5.195 1.00 95.75 500 ASN A O 1
ATOM 3829 N N . SER A 1 501 ? 16.606 -23.512 5.037 1.00 94.56 501 SER A N 1
ATOM 3830 C CA . SER A 1 501 ? 17.838 -24.228 4.651 1.00 94.56 501 SER A CA 1
ATOM 3831 C C . SER A 1 501 ? 18.253 -25.298 5.669 1.00 94.56 501 SER A C 1
ATOM 3833 O O . SER A 1 501 ? 18.698 -26.360 5.254 1.00 94.56 501 SER A O 1
ATOM 3835 N N . ALA A 1 502 ? 18.064 -25.057 6.971 1.00 96.00 502 ALA A N 1
ATOM 3836 C CA . ALA A 1 502 ? 18.366 -26.046 8.008 1.00 96.00 502 ALA A CA 1
ATOM 3837 C C . ALA A 1 502 ? 17.513 -27.317 7.894 1.00 96.00 502 ALA A C 1
ATOM 3839 O O . ALA A 1 502 ? 18.000 -28.401 8.187 1.00 96.00 502 ALA A O 1
ATOM 3840 N N . ILE A 1 503 ? 16.266 -27.195 7.428 1.00 97.75 503 ILE A N 1
ATOM 3841 C CA . ILE A 1 503 ? 15.379 -28.334 7.180 1.00 97.75 503 ILE A CA 1
ATOM 3842 C C . ILE A 1 503 ? 15.761 -28.988 5.850 1.00 97.75 503 ILE A C 1
ATOM 3844 O O . ILE A 1 503 ? 16.191 -30.142 5.830 1.00 97.75 503 ILE A O 1
ATOM 3848 N N . ALA A 1 504 ? 15.677 -28.224 4.758 1.00 96.56 504 ALA A N 1
ATOM 3849 C CA . ALA A 1 504 ? 15.798 -28.719 3.388 1.00 96.56 504 ALA A CA 1
ATOM 3850 C C . ALA A 1 504 ? 17.167 -29.337 3.060 1.00 96.56 504 ALA A C 1
ATOM 3852 O O . ALA A 1 504 ? 17.239 -30.263 2.257 1.00 96.56 504 ALA A O 1
ATOM 3853 N N . LEU A 1 505 ? 18.249 -28.838 3.670 1.00 95.69 505 LEU A N 1
ATOM 3854 C CA . LEU A 1 505 ? 19.617 -29.323 3.436 1.00 95.69 505 LEU A CA 1
ATOM 3855 C C . LEU A 1 505 ? 20.104 -30.320 4.499 1.00 95.69 505 LEU A C 1
ATOM 3857 O O . LEU A 1 505 ? 21.263 -30.736 4.459 1.00 95.69 505 LEU A O 1
ATOM 3861 N N . SER A 1 506 ? 19.262 -30.695 5.465 1.00 96.69 506 SER A N 1
ATOM 3862 C CA . SER A 1 506 ? 19.625 -31.723 6.443 1.00 96.69 506 SER A CA 1
ATOM 3863 C C . SER A 1 506 ? 19.681 -33.114 5.800 1.00 96.69 506 SER A C 1
ATOM 3865 O O . SER A 1 506 ? 19.118 -33.360 4.735 1.00 96.69 506 SER A O 1
ATOM 3867 N N . GLN A 1 507 ? 20.349 -34.063 6.463 1.00 96.38 507 GLN A N 1
ATOM 3868 C CA . GLN A 1 507 ? 20.409 -35.447 5.975 1.00 96.38 507 GLN A CA 1
ATOM 3869 C C . GLN A 1 507 ? 19.012 -36.088 5.880 1.00 96.38 507 GLN A C 1
ATOM 3871 O O . GLN A 1 507 ? 18.746 -36.842 4.940 1.00 96.38 507 GLN A O 1
ATOM 3876 N N . ASN A 1 508 ? 18.126 -35.755 6.828 1.00 97.44 508 ASN A N 1
ATOM 3877 C CA . ASN A 1 508 ? 16.739 -36.212 6.900 1.00 97.44 508 ASN A CA 1
ATOM 3878 C C . ASN A 1 508 ? 15.795 -35.006 7.110 1.00 97.44 508 ASN A C 1
ATOM 3880 O O . ASN A 1 508 ? 15.495 -34.662 8.262 1.00 97.44 508 ASN A O 1
ATOM 3884 N N . PRO A 1 509 ? 15.337 -34.359 6.018 1.00 98.06 509 PRO A N 1
ATOM 3885 C CA . PRO A 1 509 ? 14.500 -33.166 6.095 1.00 98.06 509 PRO A CA 1
ATOM 3886 C C . PRO A 1 509 ? 13.189 -33.353 6.871 1.00 98.06 509 PRO A C 1
ATOM 3888 O O . PRO A 1 509 ? 12.877 -32.472 7.675 1.00 98.06 509 PRO A O 1
ATOM 3891 N N . PRO A 1 510 ? 12.422 -34.454 6.731 1.00 98.12 510 PRO A N 1
ATOM 3892 C CA . PRO A 1 510 ? 11.200 -34.635 7.522 1.00 98.12 510 PRO A CA 1
ATOM 3893 C C . PRO A 1 510 ? 11.463 -34.750 9.027 1.00 98.12 510 PRO A C 1
ATOM 3895 O O . PRO A 1 510 ? 10.762 -34.141 9.836 1.00 98.12 510 PRO A O 1
ATOM 3898 N N . ALA A 1 511 ? 12.519 -35.468 9.425 1.00 97.88 511 ALA A N 1
ATOM 3899 C CA . ALA A 1 511 ? 12.903 -35.552 10.833 1.00 97.88 511 ALA A CA 1
ATOM 3900 C C . ALA A 1 511 ? 13.357 -34.191 11.385 1.00 97.88 511 ALA A C 1
ATOM 3902 O O . ALA A 1 511 ? 12.988 -33.827 12.503 1.00 97.88 511 ALA A O 1
ATOM 3903 N N . MET A 1 512 ? 14.119 -33.419 10.601 1.00 98.50 512 MET A N 1
ATOM 3904 C CA . MET A 1 512 ? 14.550 -32.077 10.997 1.00 98.50 512 MET A CA 1
ATOM 3905 C C . MET A 1 512 ? 13.374 -31.096 11.083 1.00 98.50 512 MET A C 1
ATOM 3907 O O . MET A 1 512 ? 13.320 -30.301 12.015 1.00 98.50 512 MET A O 1
ATOM 3911 N N . ALA A 1 513 ? 12.404 -31.180 10.171 1.00 98.44 513 ALA A N 1
ATOM 3912 C CA . ALA A 1 513 ? 11.180 -30.381 10.210 1.00 98.44 513 ALA A CA 1
ATOM 3913 C C . ALA A 1 513 ? 10.394 -30.608 11.512 1.00 98.44 513 ALA A C 1
ATOM 3915 O O . ALA A 1 513 ? 10.047 -29.647 12.202 1.00 98.44 513 ALA A O 1
ATOM 3916 N N . ARG A 1 514 ? 10.216 -31.877 11.907 1.00 98.31 514 ARG A N 1
ATOM 3917 C CA . ARG A 1 514 ? 9.597 -32.239 13.191 1.00 98.31 514 ARG A CA 1
ATOM 3918 C C . ARG A 1 514 ? 10.399 -31.733 14.387 1.00 98.31 514 ARG A C 1
ATOM 3920 O O . ARG A 1 514 ? 9.825 -31.233 15.349 1.00 98.31 514 ARG A O 1
ATOM 3927 N N . ALA A 1 515 ? 11.725 -31.850 14.341 1.00 98.19 515 ALA A N 1
ATOM 3928 C CA . ALA A 1 515 ? 12.588 -31.356 15.411 1.00 98.19 515 ALA A CA 1
ATOM 3929 C C . ALA A 1 515 ? 12.492 -29.828 15.568 1.00 98.19 515 ALA A C 1
ATOM 3931 O O . ALA A 1 515 ? 12.426 -29.336 16.694 1.00 98.19 515 ALA A O 1
ATOM 3932 N N . MET A 1 516 ? 12.434 -29.086 14.457 1.00 98.50 516 MET A N 1
ATOM 3933 C CA . MET A 1 516 ? 12.235 -27.635 14.463 1.00 98.50 516 MET A CA 1
ATOM 3934 C C . MET A 1 516 ? 10.870 -27.255 15.039 1.00 98.50 516 MET A C 1
ATOM 3936 O O . MET A 1 516 ? 10.815 -26.360 15.874 1.00 98.50 516 MET A O 1
ATOM 3940 N N . ASN A 1 517 ? 9.794 -27.965 14.679 1.00 98.25 517 ASN A N 1
ATOM 3941 C CA . ASN A 1 517 ? 8.470 -27.748 15.272 1.00 98.25 517 ASN A CA 1
ATOM 3942 C C . ASN A 1 517 ? 8.506 -27.906 16.801 1.00 98.25 517 ASN A C 1
ATOM 3944 O O . ASN A 1 517 ? 8.111 -26.995 17.530 1.00 98.25 517 ASN A O 1
ATOM 3948 N N . LEU A 1 518 ? 9.048 -29.029 17.285 1.00 97.62 518 LEU A N 1
ATOM 3949 C CA . LEU A 1 518 ? 9.148 -29.301 18.719 1.00 97.62 518 LEU A CA 1
ATOM 3950 C C . LEU A 1 518 ? 9.965 -28.228 19.441 1.00 97.62 518 LEU A C 1
ATOM 3952 O O . LEU A 1 518 ? 9.589 -27.809 20.533 1.00 97.62 518 LEU A O 1
ATOM 3956 N N . ALA A 1 519 ? 11.051 -27.754 18.830 1.00 98.38 519 ALA A N 1
ATOM 3957 C CA . ALA A 1 519 ? 11.847 -26.662 19.372 1.00 98.38 519 ALA A CA 1
ATOM 3958 C C . ALA A 1 519 ? 11.083 -25.334 19.424 1.00 98.38 519 ALA A C 1
ATOM 3960 O O . ALA A 1 519 ? 11.147 -24.639 20.437 1.00 98.38 519 ALA A O 1
ATOM 3961 N N . THR A 1 520 ? 10.330 -24.992 18.376 1.00 98.12 520 THR A N 1
ATOM 3962 C CA . THR A 1 520 ? 9.482 -23.794 18.357 1.00 98.12 520 THR A CA 1
ATOM 3963 C C . THR A 1 520 ? 8.443 -23.838 19.478 1.00 98.12 520 THR A C 1
ATOM 3965 O O . THR A 1 520 ? 8.283 -22.860 20.212 1.00 98.12 520 THR A O 1
ATOM 3968 N N . VAL A 1 521 ? 7.771 -24.980 19.656 1.00 96.94 521 VAL A N 1
ATOM 3969 C CA . VAL A 1 521 ? 6.780 -25.178 20.724 1.00 96.94 521 VAL A CA 1
ATOM 3970 C C . VAL A 1 521 ? 7.442 -25.115 22.100 1.00 96.94 521 VAL A C 1
ATOM 3972 O O . VAL A 1 521 ? 6.978 -24.374 22.966 1.00 96.94 521 VAL A O 1
ATOM 3975 N N . ALA A 1 522 ? 8.546 -25.840 22.299 1.00 96.12 522 ALA A N 1
ATOM 3976 C CA . ALA A 1 522 ? 9.267 -25.873 23.569 1.00 96.12 522 ALA A CA 1
ATOM 3977 C C . ALA A 1 522 ? 9.764 -24.482 23.981 1.00 96.12 522 ALA A C 1
ATOM 3979 O O . ALA A 1 522 ? 9.523 -24.061 25.111 1.00 96.12 522 ALA A O 1
ATOM 3980 N N . GLY A 1 523 ? 10.386 -23.742 23.059 1.00 97.50 523 GLY A N 1
ATOM 3981 C CA . GLY A 1 523 ? 10.874 -22.393 23.330 1.00 97.50 523 GLY A CA 1
ATOM 3982 C C . GLY A 1 523 ? 9.743 -21.407 23.631 1.00 97.50 523 GLY A C 1
ATOM 3983 O O . GLY A 1 523 ? 9.856 -20.607 24.559 1.00 97.50 523 GLY A O 1
ATOM 3984 N N . ARG A 1 524 ? 8.599 -21.506 22.933 1.00 97.19 524 ARG A N 1
ATOM 3985 C CA . ARG A 1 524 ? 7.433 -20.659 23.236 1.00 97.19 524 ARG A CA 1
ATOM 3986 C C . ARG A 1 524 ? 6.850 -20.963 24.613 1.00 97.19 524 ARG A C 1
ATOM 3988 O O . ARG A 1 524 ? 6.498 -20.036 25.340 1.00 97.19 524 ARG A O 1
ATOM 3995 N N . LEU A 1 525 ? 6.744 -22.240 24.976 1.00 95.00 525 LEU A N 1
ATOM 3996 C CA . LEU A 1 525 ? 6.286 -22.642 26.306 1.00 95.00 525 LEU A CA 1
ATOM 3997 C C . LEU A 1 525 ? 7.257 -22.170 27.393 1.00 95.00 525 LEU A C 1
ATOM 3999 O O . LEU A 1 525 ? 6.805 -21.668 28.416 1.00 95.00 525 LEU A O 1
ATOM 4003 N N . ALA A 1 526 ? 8.568 -22.263 27.161 1.00 93.56 526 ALA A N 1
ATOM 4004 C CA . ALA A 1 526 ? 9.585 -21.773 28.087 1.00 93.56 526 ALA A CA 1
ATOM 4005 C C . ALA A 1 526 ? 9.519 -20.246 28.282 1.00 93.56 526 ALA A C 1
ATOM 4007 O O . ALA A 1 526 ? 9.611 -19.778 29.419 1.00 93.56 526 ALA A O 1
ATOM 4008 N N . TYR A 1 527 ? 9.287 -19.480 27.208 1.00 95.00 527 TYR A N 1
ATOM 4009 C CA . TYR A 1 527 ? 9.048 -18.034 27.288 1.00 95.00 527 TYR A CA 1
ATOM 4010 C C . TYR A 1 527 ? 7.832 -17.710 28.167 1.00 95.00 527 TYR A C 1
ATOM 4012 O O . TYR A 1 527 ? 7.936 -16.917 29.101 1.00 95.00 527 TYR A O 1
ATOM 4020 N N . LEU A 1 528 ? 6.695 -18.371 27.919 1.00 92.38 528 LEU A N 1
ATOM 4021 C CA . LEU A 1 528 ? 5.459 -18.152 28.680 1.00 92.38 528 LEU A CA 1
ATOM 4022 C C . LEU A 1 528 ? 5.559 -18.619 30.140 1.00 92.38 528 LEU A C 1
ATOM 4024 O O . LEU A 1 528 ? 4.950 -18.012 31.018 1.00 92.38 528 LEU A O 1
ATOM 4028 N N . ALA A 1 529 ? 6.316 -19.684 30.405 1.00 90.69 529 ALA A N 1
ATOM 4029 C CA . ALA A 1 529 ? 6.518 -20.211 31.752 1.00 90.69 529 ALA A CA 1
ATOM 4030 C C . ALA A 1 529 ? 7.397 -19.300 32.623 1.00 90.69 529 ALA A C 1
ATOM 4032 O O . ALA A 1 529 ? 7.312 -19.371 33.847 1.00 90.69 529 ALA A O 1
ATOM 4033 N N . GLY A 1 530 ? 8.229 -18.455 32.004 1.00 87.62 530 GLY A N 1
ATOM 4034 C CA . GLY A 1 530 ? 9.203 -17.623 32.701 1.00 87.62 530 GLY A CA 1
ATOM 4035 C C . GLY A 1 530 ? 10.366 -18.457 33.240 1.00 87.62 530 GLY A C 1
ATOM 4036 O O . GLY A 1 530 ? 10.289 -19.070 34.305 1.00 87.62 530 GLY A O 1
ATOM 4037 N N . ARG A 1 531 ? 11.484 -18.480 32.509 1.00 85.62 531 ARG A N 1
ATOM 4038 C CA . ARG A 1 531 ? 12.686 -19.208 32.942 1.00 85.62 531 ARG A CA 1
ATOM 4039 C C . ARG A 1 531 ? 13.266 -18.647 34.244 1.00 85.62 531 ARG A C 1
ATOM 4041 O O . ARG A 1 531 ? 13.160 -17.458 34.537 1.00 85.62 531 ARG A O 1
ATOM 4048 N N . MET A 1 532 ? 13.983 -19.494 34.985 1.00 87.31 532 MET A N 1
ATOM 4049 C CA . MET A 1 532 ? 14.767 -19.031 36.131 1.00 87.31 532 MET A CA 1
ATOM 4050 C C . MET A 1 532 ? 15.822 -17.989 35.701 1.00 87.31 532 MET A C 1
ATOM 4052 O O . MET A 1 532 ? 16.390 -18.113 34.604 1.00 87.31 532 MET A O 1
ATOM 4056 N N . PRO A 1 533 ? 16.125 -16.993 36.558 1.00 82.62 533 PRO A N 1
ATOM 4057 C CA . PRO A 1 533 ? 17.146 -15.998 36.266 1.00 82.62 533 PRO A CA 1
ATOM 4058 C C . PRO A 1 533 ? 18.522 -16.654 36.140 1.00 82.62 533 PRO A C 1
ATOM 4060 O O . PRO A 1 533 ? 18.852 -17.598 36.865 1.00 82.62 533 PRO A O 1
ATOM 4063 N N . ILE A 1 534 ? 19.333 -16.128 35.223 1.00 83.25 534 ILE A N 1
ATOM 4064 C CA . ILE A 1 534 ? 20.740 -16.505 35.099 1.00 83.25 534 ILE A CA 1
ATOM 4065 C C . ILE A 1 534 ? 21.476 -15.953 36.325 1.00 83.25 534 ILE A C 1
ATOM 4067 O O . ILE A 1 534 ? 21.306 -14.789 36.681 1.00 83.25 534 ILE A O 1
ATOM 4071 N N . LYS A 1 535 ? 22.257 -16.805 36.993 1.00 84.31 535 LYS A N 1
ATOM 4072 C CA . LYS A 1 535 ? 23.102 -16.435 38.134 1.00 84.31 535 LYS A CA 1
ATOM 4073 C C . LYS A 1 535 ? 24.561 -16.646 37.760 1.00 84.31 535 LYS A C 1
ATOM 4075 O O . LYS A 1 535 ? 24.877 -17.637 37.106 1.00 84.31 535 LYS A O 1
ATOM 4080 N N . ASP A 1 536 ? 25.432 -15.778 38.259 1.00 80.12 536 ASP A N 1
ATOM 4081 C CA . ASP A 1 536 ? 26.879 -15.880 38.023 1.00 80.12 536 ASP A CA 1
ATOM 4082 C C . ASP A 1 536 ? 27.523 -17.056 38.772 1.00 80.12 536 ASP A C 1
ATOM 4084 O O . ASP A 1 536 ? 28.559 -17.574 38.361 1.00 80.12 536 ASP A O 1
ATOM 4088 N N . TYR A 1 537 ? 26.896 -17.505 39.864 1.00 80.88 537 TYR A N 1
ATOM 4089 C CA . TYR A 1 537 ? 27.399 -18.583 40.711 1.00 80.88 537 TYR A CA 1
ATOM 4090 C C . TYR A 1 537 ? 26.324 -19.638 40.969 1.00 80.88 537 TYR A C 1
ATOM 4092 O O . TYR A 1 537 ? 25.134 -19.331 41.113 1.00 80.88 537 TYR A O 1
ATOM 4100 N N . ALA A 1 538 ? 26.758 -20.897 41.063 1.00 77.56 538 ALA A N 1
ATOM 4101 C CA . ALA A 1 538 ? 25.889 -22.010 41.413 1.00 77.56 538 ALA A CA 1
ATOM 4102 C C . ALA A 1 538 ? 25.326 -21.842 42.834 1.00 77.56 538 ALA A C 1
ATOM 4104 O O . ALA A 1 538 ? 26.004 -21.380 43.750 1.00 77.56 538 ALA A O 1
ATOM 4105 N N . SER A 1 539 ? 24.079 -22.260 43.023 1.00 72.75 539 SER A N 1
ATOM 4106 C CA . SER A 1 539 ? 23.419 -22.319 44.324 1.00 72.75 539 SER A CA 1
ATOM 4107 C C . SER A 1 539 ? 22.936 -23.748 44.520 1.00 72.75 539 SER A C 1
ATOM 4109 O O . SER A 1 539 ? 22.276 -24.294 43.636 1.00 72.75 539 SER A O 1
ATOM 4111 N N . ALA A 1 540 ? 23.323 -24.377 45.632 1.00 74.06 540 ALA A N 1
ATOM 4112 C CA . ALA A 1 540 ? 22.950 -25.756 45.912 1.00 74.06 540 ALA A CA 1
ATOM 4113 C C . ALA A 1 540 ? 21.419 -25.885 45.974 1.00 74.06 540 ALA A C 1
ATOM 4115 O O . ALA A 1 540 ? 20.757 -25.161 46.713 1.00 74.06 540 ALA A O 1
ATOM 4116 N N . SER A 1 541 ? 20.865 -26.811 45.190 1.00 63.78 541 SER A N 1
ATOM 4117 C CA . SER A 1 541 ? 19.425 -27.090 45.141 1.00 63.78 541 SER A CA 1
ATOM 4118 C C . SER A 1 541 ? 18.939 -27.975 46.294 1.00 63.78 541 SER A C 1
ATOM 4120 O O . SER A 1 541 ? 17.735 -28.104 46.495 1.00 63.78 541 SER A O 1
ATOM 4122 N N . SER A 1 542 ? 19.863 -28.590 47.040 1.00 65.69 542 SER A N 1
ATOM 4123 C CA . SER A 1 542 ? 19.573 -29.519 48.136 1.00 65.69 542 SER A CA 1
ATOM 4124 C C . SER A 1 542 ? 19.835 -28.867 49.502 1.00 65.69 542 SER A C 1
ATOM 4126 O O . SER A 1 542 ? 20.801 -28.111 49.627 1.00 65.69 542 SER A O 1
ATOM 4128 N N . PRO A 1 543 ? 19.032 -29.167 50.544 1.00 60.28 543 PRO A N 1
ATOM 4129 C CA . PRO A 1 543 ? 19.282 -28.675 51.896 1.00 60.28 543 PRO A CA 1
ATOM 4130 C C . PRO A 1 543 ? 20.662 -29.117 52.401 1.00 60.28 543 PRO A C 1
ATOM 4132 O O . PRO A 1 543 ? 21.024 -30.283 52.278 1.00 60.28 543 PRO A O 1
ATOM 4135 N N . LEU A 1 544 ? 21.411 -28.205 53.026 1.00 61.72 544 LEU A N 1
ATOM 4136 C CA . LEU A 1 544 ? 22.713 -28.498 53.652 1.00 61.72 544 LEU A CA 1
ATOM 4137 C C . LEU A 1 544 ? 22.593 -29.310 54.961 1.00 61.72 544 LEU A C 1
ATOM 4139 O O . LEU A 1 544 ? 23.592 -29.657 55.584 1.00 61.72 544 LEU A O 1
ATOM 4143 N N . THR A 1 545 ? 21.376 -29.622 55.409 1.00 49.84 545 THR A N 1
ATOM 4144 C CA . THR A 1 545 ? 21.127 -30.480 56.573 1.00 49.84 545 THR A CA 1
ATOM 4145 C C . THR A 1 545 ? 21.307 -31.952 56.200 1.00 49.84 545 THR A C 1
ATOM 4147 O O . THR A 1 545 ? 20.468 -32.512 55.499 1.00 49.84 545 THR A O 1
ATOM 4150 N N . GLY A 1 546 ? 22.377 -32.579 56.704 1.00 55.69 546 GLY A N 1
ATOM 4151 C CA . GLY A 1 546 ? 22.638 -34.021 56.573 1.00 55.69 546 GLY A CA 1
ATOM 4152 C C . GLY A 1 546 ? 23.844 -34.411 55.711 1.00 55.69 546 GLY A C 1
ATOM 4153 O O . GLY A 1 546 ? 24.040 -35.598 55.461 1.00 55.69 546 GLY A O 1
ATOM 4154 N N . THR A 1 547 ? 24.670 -33.465 55.257 1.00 53.00 547 THR A N 1
ATOM 4155 C CA . THR A 1 547 ? 25.909 -33.810 54.543 1.00 53.00 547 THR A CA 1
ATOM 4156 C C . THR A 1 547 ? 26.944 -34.408 55.497 1.00 53.00 547 THR A C 1
ATOM 4158 O O . THR A 1 547 ? 27.331 -33.769 56.474 1.00 53.00 547 THR A O 1
ATOM 4161 N N . ILE A 1 548 ? 27.399 -35.629 55.194 1.00 58.88 548 ILE A N 1
ATOM 4162 C CA . ILE A 1 548 ? 28.520 -36.293 55.870 1.00 58.88 548 ILE A CA 1
ATOM 4163 C C . ILE A 1 548 ? 29.790 -35.530 55.487 1.00 58.88 548 ILE A C 1
ATOM 4165 O O . ILE A 1 548 ? 30.259 -35.620 54.355 1.00 58.88 548 ILE A O 1
ATOM 4169 N N . SER A 1 549 ? 30.307 -34.731 56.413 1.00 51.03 549 SER A N 1
ATOM 4170 C CA . SER A 1 549 ? 31.609 -34.079 56.290 1.00 51.03 549 SER A CA 1
ATOM 4171 C C . SER A 1 549 ? 32.715 -35.136 56.361 1.00 51.03 549 SER A C 1
A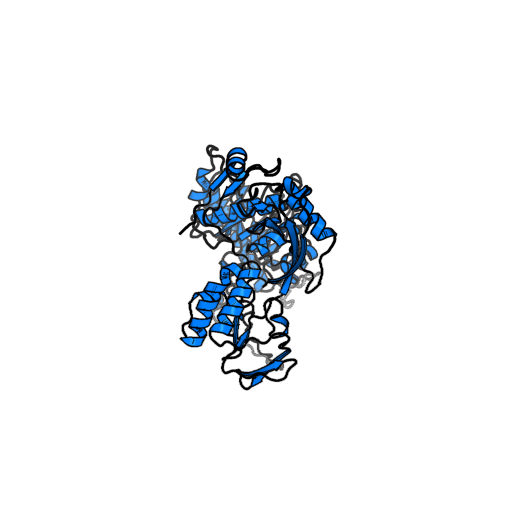TOM 4173 O O . SER A 1 549 ? 32.834 -35.815 57.382 1.00 51.03 549 SER A O 1
ATOM 4175 N N . GLY A 1 550 ? 33.473 -35.276 55.270 1.00 41.19 550 GLY A N 1
ATOM 4176 C CA . GLY A 1 550 ? 34.742 -36.006 55.201 1.00 41.19 550 GLY A CA 1
ATOM 4177 C C . GLY A 1 550 ? 35.925 -35.061 55.305 1.00 41.19 550 GLY A C 1
ATOM 4178 O O . GLY A 1 550 ? 35.794 -33.924 54.794 1.00 41.19 550 GLY A O 1
#

Sequence (550 aa):
PSSPAYWLDKEAINQYQPGLGAEVVGGWWYPEDAQVDNKALAQVLWTAAESIGVELKDGITVEGFLQQQGQVVGVQTNAGVIRAAHYVLASGAWSNELLPLPVRPRKGQMLSVRVPEFVPELPLKRILFGQNIYIVPRRDRSLIIGATSEDVGFTPHNTPEGIQTLLQAAIRLYPQLKHYPILEFWWGFRPATPDELPILGTSHCQNLTLATGHYRNGILLAPVTAALIADFILEQKSDPLLADFHYSRFQSKPSTRTSMLTHSANFSNGHRTADAINADAMNRVSTSSPLIIAGKTFQSRLMTGTGKYRSIEEMQQSIAASDCEIVTVAVRRVQTKAPGHEGLAEALDWTKIWMLPNTAGCQTAEEAIRVARLGREMAKLLGQEDNNFIKLEVIPDPKYLLPDPIGTLQAAEQLVKEGFAVLPYINADPMLAKRLEDVGCATVMPLASPIGSGQGLKTTANIQIIIENASIPVVVDAGIGSPSEAAQAMELGADALLINSAIALSQNPPAMARAMNLATVAGRLAYLAGRMPIKDYASASSPLTGTISG

InterPro domains:
  IPR006076 FAD dependent oxidoreductase [PF01266] (5-231)
  IPR008867 Thiazole synthase [MF_00443] (290-549)
  IPR008867 Thiazole synthase [PTHR34266] (285-548)
  IPR008867 Thiazole synthase [cd04728] (291-544)
  IPR012727 Glycine oxidase ThiO [TIGR02352] (5-236)
  IPR013785 Aldolase-type TIM barrel [G3DSA:3.20.20.70] (282-549)
  IPR033983 Thiazole synthase ThiG [PF05690] (293-543)
  IPR036188 FAD/NAD(P)-binding domain superfamily [G3DSA:3.50.50.60] (33-234)
  IPR036188 FAD/NAD(P)-binding domain superfamily [SSF51905] (4-252)

Radius of gyration: 30.62 Å; chains: 1; bounding box: 71×71×95 Å

Secondary structure (DSSP, 8-state):
--PPPEEEEHHHHHHHSTT--TT--EEEE-TT-----HHHHHHHHHHHHHHTT----SS--EEEEEEETTEEEEEEETTEEE--SSEEE--GGGHHHHS--S-EEEEEEEEEEE--TT-SS-S--S-EEETTEEEEE-TTSEEEEE---B--TT--S--HHHHHHHHHHHHHHSGGGGGSPEEEEEEEEEEE-TTS--EEEE-SSTTEEEEE--TT-HHHHHHHHHHHHHHHHHH----GGGGTT-GGGGSPPPPP----------------------GGGGGGS--PPPEEETTEEES--EEEESSS-SSHHHHHHHHHHTT-SEEEEE-----TT-TTTTHHHHHS-TTTSEEEEE-TT--SHHHHHHHHHHHHHHHHHTT-TT--EEEE-----TTT-PPPHHHHHHHHHHHHHTT-EEEEEE-S-HHHHHHHHHHT-S-BEEBSSSTT-----SSHHHHHHHHHH-SS-BEEES---SHHHHHHHHHTT-SEEE--HHHHTSSSHHHHHHHHHHHHHHHHHHHHH-PPPP-SS---SS-STT----

pLDDT: mean 88.51, std 17.97, range [24.67, 98.75]

Organism: NCBI:txid1828758

Foldseek 3Di:
DDQDKDKFAPVRVCVVANQWFPPRGTDIDRPPDDDDDPVVVVVVVVVVCVVVPNDDDPPKDFQEFDDDPQAGQWTQIPVGTDGDQFAEQAPAQCSCRHPVFQWFWWKWKKWKFFDDPVPPDLNDPDWDDDDQWIWGADPRRMIIIITDTDPPTPDADDDPVRVVVSVVRCCNGRVVCVPTGIDDMGMDTGTAHPLQAAAFADDSHPRYTYTYHNGPCCVVCVVVRVVQNCCCNPVVDHDPVNVVRHRCVPPDDDDDDDDDDDDDDDDDDDDDDDDDDDVVVVVPLDQPAFQAFPNDTHNFQEEEEQPQAPDLVLSLLLCVLLVAQEYEDEQDPDPVDDPPPVDPLVSDDCVRHPYAYELPPAQALVSQLVSLVSSQVVCVVSVNPVQQHYAYAHANDPPQSAGDLVRQLSNLLVSVSVVHQYEYEHALALVSLVSSVVSPHREYEHELGGALQLQARPPLVSLLSNQVPDPHAYEHEHNNQALQSLLVSLLSPHSHYYDYNNLRVDPRNSVRSNSNSVSNVNSVSCNSVDDDDDDPDDDDPDDPPPDDDD